Protein AF-A0A9D7UMU5-F1 (afdb_monomer_lite)

Sequence (429 aa):
MQWQGSRSDNARLTAALPGKDLALLQLEDGGGLIPASFYSGVVPDGVDVFAIGYPASVDVALEQSEADVLQPQVPVKARGSVSAGRSSKSVESILHTAPIAPGNSGGPVVDACGRVVGINSFGSVADGGGAEFYFAVSNRELSSFLANEGLDLRTVTGECRSVADLTRAEAEREAAARSKLEAEARIAAELQRSREGKVRRDAEHAVIGERENHMAFAALLLVLSAVAGGAAWQFTERGQRDRFKIAASVGAMMFIASLVIFAVRPSFDEIDERVRTAMTQNLRDEPVTPAKTMAANGKRRCVIQPERSRVTMSNTDDVLFDWSKSGCINGRTQYVESGEGWSRTFVPNNDAEVSLVSYAPASETYRIERYLLGMEAMEKAREARKRYDVTRCSNSPETIAKIDNMNKAVREILPATPNEILVFSCSGG

Foldseek 3Di:
DFDDDQDDFDWDWDDDDVLALDTDIDTPVNAQDDDFAAAPDDDDFFAKKKQKWAAVVVCVVVVHDPVRSPGDDGIDIFMWTFHDQDQDPRFRKTKILRDDHPGSAQTFIAGPLRHGQFGWHDWDDDDPDDRIITIGGGVVVVCVVQVVVVHHHRYDHADADDLVVLVV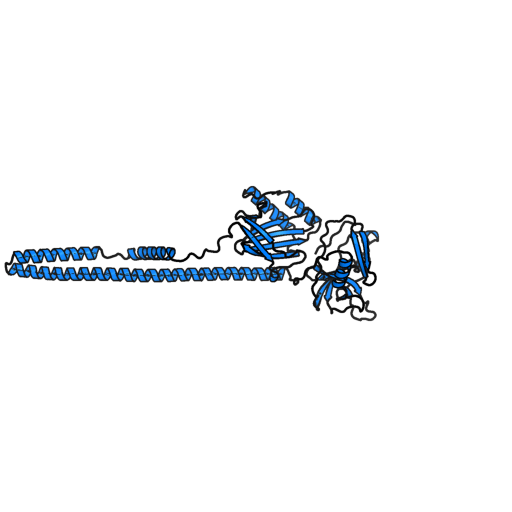VVVVVVVVVVVVVVVVVVVVVVVVVVVLVVQLVVLVVVLVVQLVVLLVLLVVLLVQLVVLVVVLVVCVVVVNVVSNVVSNVSSVVSNVVSVVSNVPRDDPVVSVVSSVVVVVVVVVVDDPPDDLPQAAWFKKWWFWDSVSWRDGGDDRDIDIWTDDPLQDINQWDRWADDPQWTWFKDQDDSHQKIWIWIAHSSQQKTKIFMARHDPVLSVQLVVLQVVLDDGGDDSDPNNNVSRVSSVVSNVVSGDPHGSIMIMIRMDHD

Structure (mmCIF, N/CA/C/O backbone):
data_AF-A0A9D7UMU5-F1
#
_entry.id   AF-A0A9D7UMU5-F1
#
loop_
_atom_site.group_PDB
_atom_site.id
_atom_site.type_symbol
_atom_site.label_atom_id
_atom_site.label_alt_id
_atom_site.label_comp_id
_atom_site.label_asym_id
_atom_site.label_entity_id
_atom_site.label_seq_id
_atom_site.pdbx_PDB_ins_code
_atom_site.Cartn_x
_atom_site.Cartn_y
_atom_site.Cartn_z
_atom_site.occupancy
_atom_site.B_iso_or_equiv
_atom_site.auth_seq_id
_atom_site.auth_comp_id
_atom_site.auth_asym_id
_atom_site.auth_atom_id
_atom_site.pdbx_PDB_model_num
ATOM 1 N N . MET A 1 1 ? -4.787 6.727 15.176 1.00 38.47 1 MET A N 1
ATOM 2 C CA . MET A 1 1 ? -6.215 6.506 15.495 1.00 38.47 1 MET A CA 1
ATOM 3 C C . MET A 1 1 ? -6.726 7.668 16.320 1.00 38.47 1 MET A C 1
ATOM 5 O O . MET A 1 1 ? -6.214 7.899 17.418 1.00 38.47 1 MET A O 1
ATOM 9 N N . GLN A 1 2 ? -7.667 8.415 15.751 1.00 36.81 2 GLN A N 1
ATOM 10 C CA . GLN A 1 2 ? -8.391 9.497 16.406 1.00 36.81 2 GLN A CA 1
ATOM 11 C C . GLN A 1 2 ? -9.771 8.939 16.765 1.00 36.81 2 GLN A C 1
ATOM 13 O O . GLN A 1 2 ? -10.479 8.475 15.879 1.00 36.81 2 GLN A O 1
ATOM 18 N N . TRP A 1 3 ? -10.093 8.891 18.054 1.00 47.69 3 TRP A N 1
ATOM 19 C CA . TRP A 1 3 ? -11.404 8.463 18.539 1.00 47.69 3 TRP A CA 1
ATOM 20 C C . TRP A 1 3 ? -12.285 9.704 18.614 1.00 47.69 3 TRP A C 1
ATOM 22 O O . TRP A 1 3 ? -11.828 10.727 19.127 1.00 47.69 3 TRP A O 1
ATOM 32 N N . GLN A 1 4 ? -13.486 9.648 18.043 1.00 54.25 4 GLN A N 1
ATOM 33 C CA . GLN A 1 4 ? -14.412 10.774 18.044 1.00 54.25 4 GLN A CA 1
ATOM 34 C C . GLN A 1 4 ? -15.833 10.312 18.328 1.00 54.25 4 GLN A C 1
ATOM 36 O O . GLN A 1 4 ? -16.384 9.489 17.605 1.00 54.25 4 GLN A O 1
ATOM 41 N N . GLY A 1 5 ? -16.424 10.946 19.328 1.00 52.72 5 GLY A N 1
ATOM 42 C CA . GLY A 1 5 ? -17.801 11.406 19.303 1.00 52.72 5 GLY A CA 1
ATOM 43 C C . GLY A 1 5 ? -17.772 12.823 19.871 1.00 52.72 5 GLY A C 1
ATOM 44 O O . GLY A 1 5 ? -16.947 13.106 20.725 1.00 52.72 5 GLY A O 1
ATOM 45 N N . SER A 1 6 ? -18.585 13.739 19.363 1.00 54.12 6 SER A N 1
ATOM 46 C CA . SER A 1 6 ? -19.109 14.892 20.125 1.00 54.12 6 SER A CA 1
ATOM 47 C C . SER A 1 6 ? -20.628 14.758 20.285 1.00 54.12 6 SER A C 1
ATOM 49 O O . SER A 1 6 ? -21.315 15.661 20.753 1.00 54.12 6 SER A O 1
ATOM 51 N N . ARG A 1 7 ? -21.145 13.598 19.867 1.00 63.66 7 ARG A N 1
ATOM 52 C CA . ARG A 1 7 ? -22.544 13.233 19.793 1.00 63.66 7 ARG A CA 1
ATOM 53 C C . ARG A 1 7 ? -22.770 12.077 20.756 1.00 63.66 7 ARG A C 1
ATOM 55 O O . ARG A 1 7 ? -21.990 11.128 20.774 1.00 63.66 7 ARG A O 1
ATOM 62 N N . SER A 1 8 ? -23.805 12.208 21.570 1.00 68.94 8 SER A N 1
ATOM 63 C CA . SER A 1 8 ? -24.345 11.114 22.366 1.00 68.94 8 SER A CA 1
ATOM 64 C C . SER A 1 8 ? -25.389 10.401 21.513 1.00 68.94 8 SER A C 1
ATOM 66 O O . SER A 1 8 ? -26.238 11.066 20.918 1.00 68.94 8 SER A O 1
ATOM 68 N N . ASP A 1 9 ? -25.298 9.077 21.432 1.00 76.31 9 ASP A N 1
ATOM 69 C CA . ASP A 1 9 ? -26.269 8.235 20.740 1.00 76.31 9 ASP A CA 1
ATOM 70 C C . ASP A 1 9 ? -26.915 7.288 21.755 1.00 76.31 9 ASP A C 1
ATOM 72 O O . ASP A 1 9 ? -26.247 6.743 22.638 1.00 76.31 9 ASP A O 1
ATOM 76 N N . ASN A 1 10 ? -28.222 7.068 21.617 1.00 83.12 10 ASN A N 1
ATOM 77 C CA . ASN A 1 10 ? -28.926 6.087 22.434 1.00 83.12 10 ASN A CA 1
ATOM 78 C C . ASN A 1 10 ? -28.582 4.670 21.968 1.00 83.12 10 ASN A C 1
ATOM 80 O O . ASN A 1 10 ? -28.502 4.390 20.767 1.00 83.12 10 ASN A O 1
ATOM 84 N N . ALA A 1 11 ? -28.424 3.763 22.930 1.00 88.12 11 ALA A N 1
ATOM 85 C CA . ALA A 1 11 ? -28.142 2.359 22.679 1.00 88.12 11 ALA A CA 1
ATOM 86 C C . ALA A 1 11 ? -29.110 1.459 23.454 1.00 88.12 11 ALA A C 1
ATOM 88 O O . ALA A 1 11 ? -29.462 1.741 24.599 1.00 88.12 11 ALA A O 1
ATOM 89 N N . ARG A 1 12 ? -29.509 0.343 22.843 1.00 92.31 12 ARG A N 1
ATOM 90 C CA . ARG A 1 12 ? -30.343 -0.695 23.460 1.00 92.31 12 ARG A CA 1
ATOM 91 C C . ARG A 1 12 ? -29.542 -1.978 23.636 1.00 92.31 12 ARG A C 1
ATOM 93 O O . ARG A 1 12 ? -28.858 -2.409 22.713 1.00 92.31 12 ARG A O 1
ATOM 100 N N . LEU A 1 13 ? -29.681 -2.617 24.795 1.00 93.94 13 LEU A N 1
ATOM 101 C CA . LEU A 1 13 ? -29.149 -3.957 25.040 1.00 93.94 13 LEU A CA 1
ATOM 102 C C . LEU A 1 13 ? -29.895 -4.992 24.196 1.00 93.94 13 LEU A C 1
ATOM 104 O O . LEU A 1 13 ? -31.116 -5.104 24.299 1.00 93.94 13 LEU A O 1
ATOM 108 N N . THR A 1 14 ? -29.159 -5.738 23.376 1.00 94.44 14 THR A N 1
ATOM 109 C CA . THR A 1 14 ? -29.709 -6.792 22.510 1.00 94.44 14 THR A CA 1
ATOM 110 C C . THR A 1 14 ? -29.349 -8.188 22.995 1.00 94.44 14 THR A C 1
ATOM 112 O O . THR A 1 14 ? -30.197 -9.073 22.940 1.00 94.44 14 THR A O 1
ATOM 115 N N . ALA A 1 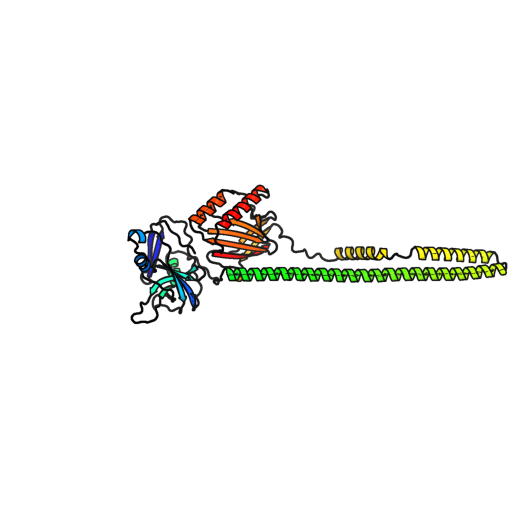15 ? -28.141 -8.378 23.531 1.00 94.75 15 ALA A N 1
ATOM 116 C CA . ALA A 1 15 ? -27.697 -9.649 24.096 1.00 94.75 15 ALA A CA 1
ATOM 117 C C . ALA A 1 15 ? -26.714 -9.433 25.254 1.00 94.75 15 ALA A C 1
ATOM 119 O O . ALA A 1 15 ? -26.015 -8.421 25.314 1.00 94.75 15 ALA A O 1
ATOM 120 N N . ALA A 1 16 ? -26.638 -10.393 26.174 1.00 95.06 16 ALA A N 1
ATOM 121 C CA . ALA A 1 16 ? -25.665 -10.387 27.260 1.00 95.06 16 ALA A CA 1
ATOM 122 C C . ALA A 1 16 ? -25.272 -11.813 27.646 1.00 95.06 16 ALA A C 1
ATOM 124 O O . ALA A 1 16 ? -26.114 -12.709 27.704 1.00 95.06 16 ALA A O 1
ATOM 125 N N . LEU A 1 17 ? -23.998 -12.000 27.975 1.00 92.25 17 LEU A N 1
ATOM 126 C CA . LEU A 1 17 ? -23.439 -13.249 28.472 1.00 92.25 17 LEU A CA 1
ATOM 127 C C . LEU A 1 17 ? -22.667 -12.980 29.776 1.00 92.25 17 LEU A C 1
ATOM 129 O O . LEU A 1 17 ? -21.437 -12.887 29.761 1.00 92.25 17 LEU A O 1
ATOM 133 N N . PRO A 1 18 ? -23.365 -12.878 30.928 1.00 90.81 18 PRO A N 1
ATOM 134 C CA . PRO A 1 18 ? -22.746 -12.501 32.202 1.00 90.81 18 PRO A CA 1
ATOM 135 C C . PRO A 1 18 ? -21.613 -13.435 32.640 1.00 90.81 18 PRO A C 1
ATOM 137 O O . PRO A 1 18 ? -20.626 -12.987 33.209 1.00 90.81 18 PRO A O 1
ATOM 140 N N . GLY A 1 19 ? -21.711 -14.733 32.326 1.00 87.69 19 GLY A N 1
ATOM 141 C CA . GLY A 1 19 ? -20.670 -15.714 32.655 1.00 87.69 19 GLY A CA 1
ATOM 142 C C . GLY A 1 19 ? -19.331 -15.487 31.940 1.00 87.69 19 GLY A C 1
ATOM 143 O O . GLY A 1 19 ? -18.330 -16.069 32.353 1.00 87.69 19 GLY A O 1
ATOM 144 N N . LYS A 1 20 ? -19.310 -14.661 30.885 1.00 87.69 20 LYS A N 1
ATOM 145 C CA . LYS A 1 20 ? -18.099 -14.271 30.146 1.00 87.69 20 LYS A CA 1
ATOM 146 C C . LYS A 1 20 ? -17.833 -12.765 30.158 1.00 87.69 20 LYS A C 1
ATOM 148 O O . LYS A 1 20 ? -16.925 -12.329 29.464 1.00 87.69 20 LYS A O 1
ATOM 153 N N . ASP A 1 21 ? -18.604 -12.007 30.940 1.00 89.69 21 ASP A N 1
ATOM 154 C CA . ASP A 1 21 ? -18.514 -10.545 31.028 1.00 89.69 21 ASP A CA 1
ATOM 155 C C . ASP A 1 21 ? -18.643 -9.843 29.659 1.00 89.69 21 ASP A C 1
ATOM 157 O O . ASP A 1 21 ? -17.851 -8.980 29.289 1.00 89.69 21 ASP A O 1
ATOM 161 N N . LEU A 1 22 ? -19.633 -10.266 28.860 1.00 92.94 22 LEU A N 1
ATOM 162 C CA . LEU A 1 22 ? -19.905 -9.704 27.533 1.00 92.94 22 LEU A CA 1
ATOM 163 C C . LEU A 1 22 ? -21.336 -9.173 27.435 1.00 92.94 22 LEU A C 1
ATOM 165 O O . LEU A 1 22 ? -22.283 -9.794 27.921 1.00 92.94 22 LEU A O 1
ATOM 169 N N . ALA A 1 23 ? -21.496 -8.048 26.744 1.00 94.81 23 ALA A N 1
ATOM 170 C CA . ALA A 1 23 ? -22.783 -7.460 26.395 1.00 94.81 23 ALA A CA 1
ATOM 171 C C . ALA A 1 23 ? -22.735 -6.895 24.971 1.00 94.81 23 ALA A C 1
ATOM 173 O O . ALA A 1 23 ? -21.696 -6.416 24.516 1.00 94.81 23 ALA A O 1
ATOM 174 N N . LEU A 1 24 ? -23.869 -6.948 24.278 1.00 94.19 24 LEU A N 1
ATOM 175 C CA . LEU A 1 24 ? -24.057 -6.396 22.945 1.00 94.19 24 LEU A CA 1
ATOM 176 C C . LEU A 1 24 ? -25.095 -5.277 23.002 1.00 94.19 24 LEU A C 1
ATOM 178 O O . LEU A 1 24 ? -26.223 -5.472 23.462 1.00 94.19 24 LEU A O 1
ATOM 182 N N . LEU A 1 25 ? -24.697 -4.105 22.518 1.00 91.75 25 LEU A N 1
ATOM 183 C CA . LEU A 1 25 ? -25.530 -2.913 22.449 1.00 91.75 25 LEU A CA 1
ATOM 184 C C . LEU A 1 25 ? -25.746 -2.532 20.982 1.00 91.75 25 LEU A C 1
ATOM 186 O O . LEU A 1 25 ? -24.806 -2.534 20.188 1.00 91.75 25 LEU A O 1
ATOM 190 N N . GLN A 1 26 ? -26.976 -2.168 20.632 1.00 88.38 26 GLN A N 1
ATOM 191 C CA . GLN A 1 26 ? -27.341 -1.643 19.321 1.00 88.38 26 GLN A CA 1
ATOM 192 C C . GLN A 1 26 ? -27.620 -0.145 19.422 1.00 88.38 26 GLN A C 1
ATOM 194 O O . GLN A 1 26 ? -28.497 0.268 20.180 1.00 88.38 26 GLN A O 1
ATOM 199 N N . LEU A 1 27 ? -26.903 0.656 18.634 1.00 86.81 27 LEU A N 1
ATOM 200 C CA . LEU A 1 27 ? -27.161 2.090 18.497 1.00 86.81 27 LEU A CA 1
ATOM 201 C C . LEU A 1 27 ? -28.465 2.318 17.722 1.00 86.81 27 LEU A C 1
ATOM 203 O O . LEU A 1 27 ? -28.668 1.705 16.673 1.00 86.81 27 LEU A O 1
ATOM 207 N N . GLU A 1 28 ? -29.336 3.199 18.215 1.00 81.69 28 GLU A N 1
ATOM 208 C CA . GLU A 1 28 ? -30.649 3.447 17.597 1.00 81.69 28 GLU A CA 1
ATOM 209 C C . GLU A 1 28 ? -30.556 4.262 16.298 1.00 81.69 28 GLU A C 1
ATOM 211 O O . GLU A 1 28 ? -31.278 3.982 15.343 1.00 81.69 28 GLU A O 1
ATOM 216 N N . ASP A 1 29 ? -29.614 5.204 16.229 1.00 72.38 29 ASP A N 1
ATOM 217 C CA . ASP A 1 29 ? -29.459 6.128 15.097 1.00 72.38 29 ASP A CA 1
ATOM 218 C C . ASP A 1 29 ? -28.565 5.577 13.967 1.00 72.38 29 ASP A C 1
ATOM 220 O O . ASP A 1 29 ? -28.357 6.252 12.956 1.00 72.38 29 ASP A O 1
ATOM 224 N N . GLY A 1 30 ? -28.020 4.360 14.120 1.00 59.81 30 GLY A N 1
ATOM 225 C CA . GLY A 1 30 ? -27.235 3.670 13.084 1.00 59.81 30 GLY A CA 1
ATOM 226 C C . GLY A 1 30 ? -26.049 4.475 12.533 1.00 59.81 30 GLY A C 1
ATOM 227 O O . GLY A 1 30 ? -25.718 4.329 11.357 1.00 59.81 30 GLY A O 1
ATOM 228 N N . GLY A 1 31 ? -25.464 5.362 13.351 1.00 57.50 31 GLY A N 1
ATOM 229 C CA . GLY A 1 31 ? -24.505 6.388 12.934 1.00 57.50 31 GLY A CA 1
ATOM 230 C C . GLY A 1 31 ? -23.349 5.877 12.063 1.00 57.50 31 GLY A C 1
ATOM 231 O O . GLY A 1 31 ? -22.961 4.713 12.134 1.00 57.50 31 GLY A O 1
ATOM 232 N N . GLY A 1 32 ? -22.780 6.774 11.245 1.00 64.12 32 GLY A N 1
ATOM 233 C CA . GLY A 1 32 ? -21.667 6.518 10.314 1.00 64.12 32 GLY A CA 1
ATOM 234 C C . GLY A 1 32 ? -20.324 6.250 11.004 1.00 64.12 32 GLY A C 1
ATOM 235 O O . GLY A 1 32 ? -19.345 6.960 10.775 1.00 64.12 32 GLY A O 1
ATOM 236 N N . LEU A 1 33 ? -20.294 5.253 11.885 1.00 73.44 33 LEU A N 1
ATOM 237 C CA . LEU A 1 33 ? -19.112 4.784 12.589 1.00 73.44 33 LEU A CA 1
ATOM 238 C C . LEU A 1 33 ? -18.368 3.766 11.732 1.00 73.44 33 LEU A C 1
ATOM 240 O O . LEU A 1 33 ? -18.966 2.977 11.003 1.00 73.44 33 LEU A O 1
ATOM 244 N N . ILE A 1 34 ? -17.045 3.758 11.860 1.00 77.31 34 ILE A N 1
ATOM 245 C CA . ILE A 1 34 ? -16.202 2.736 11.246 1.00 77.31 34 ILE A CA 1
ATOM 246 C C . ILE A 1 34 ? -15.999 1.627 12.279 1.00 77.31 34 ILE A C 1
ATOM 248 O O . ILE A 1 34 ? -15.371 1.886 13.310 1.00 77.31 34 ILE A O 1
ATOM 252 N N . PRO A 1 35 ? -16.498 0.401 12.031 1.00 83.75 35 PRO A N 1
ATOM 253 C CA . PRO A 1 35 ? -16.279 -0.712 12.940 1.00 83.75 35 PRO A CA 1
ATOM 254 C C . PRO A 1 35 ? -14.786 -1.002 13.089 1.00 83.75 35 PRO A C 1
ATOM 256 O O . PRO A 1 35 ? -14.046 -1.054 12.099 1.00 83.75 35 PRO A O 1
ATOM 259 N N . ALA A 1 36 ? -14.349 -1.232 14.326 1.00 87.75 36 ALA A N 1
ATOM 260 C CA . ALA A 1 36 ? -13.003 -1.717 14.582 1.00 87.75 36 ALA A CA 1
ATOM 261 C C . ALA A 1 36 ? -12.822 -3.110 13.964 1.00 87.75 36 ALA A C 1
ATOM 263 O O . ALA A 1 36 ? -13.757 -3.908 13.888 1.00 87.75 36 ALA A O 1
ATOM 264 N N . SER A 1 37 ? -11.605 -3.399 13.516 1.00 90.00 37 SER A N 1
ATOM 265 C CA . SER A 1 37 ? -11.261 -4.724 13.002 1.00 90.00 37 SER A CA 1
ATOM 266 C C . SER A 1 37 ? -10.587 -5.546 14.085 1.00 90.00 37 SER A C 1
ATOM 268 O O . SER A 1 37 ? -9.780 -5.028 14.858 1.00 90.00 37 SER A O 1
ATOM 270 N N . PHE A 1 38 ? -10.905 -6.832 14.123 1.00 92.25 38 PHE A N 1
ATOM 271 C CA . PHE A 1 38 ? -10.440 -7.754 15.147 1.00 92.25 38 PHE A CA 1
ATOM 272 C C . PHE A 1 38 ? -9.319 -8.624 14.593 1.00 92.25 38 PHE A C 1
ATOM 274 O O . PHE A 1 38 ? -9.396 -9.134 13.479 1.00 92.25 38 PHE A O 1
ATOM 281 N N . TYR A 1 39 ? -8.250 -8.808 15.354 1.00 92.00 39 TYR A N 1
ATOM 282 C CA . TYR A 1 39 ? -7.209 -9.752 14.981 1.00 92.00 39 TYR A CA 1
ATOM 283 C C . TYR A 1 39 ? -7.664 -11.174 15.328 1.00 92.00 39 TYR A C 1
ATOM 285 O O . TYR A 1 39 ? -7.966 -11.464 16.485 1.00 92.00 39 TYR A O 1
ATOM 293 N N . SER A 1 40 ? -7.752 -12.053 14.328 1.00 88.88 40 SER A N 1
ATOM 294 C CA . SER A 1 40 ? -8.189 -13.450 14.507 1.00 88.88 40 SER A CA 1
ATOM 295 C C . SER A 1 40 ? -7.036 -14.448 14.640 1.00 88.88 40 SER A C 1
ATOM 297 O O . SER A 1 40 ? -7.273 -15.632 14.875 1.00 88.88 40 SER A O 1
ATOM 299 N N . GLY A 1 41 ? -5.790 -13.987 14.500 1.00 85.88 41 GLY A N 1
ATOM 300 C CA . GLY A 1 41 ? -4.606 -14.809 14.731 1.00 85.88 41 GLY A CA 1
ATOM 301 C C . GLY A 1 41 ? -4.255 -14.948 16.215 1.00 85.88 41 GLY A C 1
ATOM 302 O O . GLY A 1 41 ? -4.883 -14.363 17.096 1.00 85.88 41 GLY A O 1
ATOM 303 N N . VAL A 1 42 ? -3.202 -15.716 16.494 1.00 85.81 42 VAL A N 1
ATOM 304 C CA . VAL A 1 42 ? -2.631 -15.812 17.844 1.00 85.81 42 VAL A CA 1
ATOM 305 C C . VAL A 1 42 ? -1.810 -14.558 18.121 1.00 85.81 42 VAL A C 1
ATOM 307 O O . VAL A 1 42 ? -0.978 -14.170 17.297 1.00 85.81 42 VAL A O 1
ATOM 310 N N . VAL A 1 43 ? -2.060 -13.912 19.259 1.00 87.75 43 VAL A N 1
ATOM 311 C CA . VAL A 1 43 ? -1.295 -12.746 19.712 1.00 87.75 43 VAL A CA 1
ATOM 312 C C . VAL A 1 43 ? -0.004 -13.252 20.364 1.00 87.75 43 VAL A C 1
ATOM 314 O O . VAL A 1 43 ? -0.102 -13.976 21.354 1.00 87.75 43 VAL A O 1
ATOM 317 N N . PRO A 1 44 ? 1.187 -12.938 19.824 1.00 88.12 44 PRO A N 1
ATOM 318 C CA . PRO A 1 44 ? 2.436 -13.433 20.391 1.00 88.12 44 PRO A CA 1
ATOM 319 C C . PRO A 1 44 ? 2.756 -12.776 21.737 1.00 88.12 44 PRO A C 1
ATOM 321 O O . PRO A 1 44 ? 2.405 -11.621 21.975 1.00 88.12 44 PRO A O 1
ATOM 324 N N . ASP A 1 45 ? 3.483 -13.487 22.593 1.00 90.88 45 ASP A N 1
ATOM 325 C CA . ASP A 1 45 ? 3.981 -12.927 23.847 1.00 90.88 45 ASP A CA 1
ATOM 326 C C . ASP A 1 45 ? 5.009 -11.813 23.579 1.00 90.88 45 ASP A C 1
ATOM 328 O O . ASP A 1 45 ? 5.768 -11.848 22.608 1.00 90.88 45 ASP A O 1
ATOM 332 N N . GLY A 1 46 ? 5.035 -10.804 24.449 1.00 90.69 46 GLY A N 1
ATOM 333 C CA . GLY A 1 46 ? 5.964 -9.677 24.378 1.00 90.69 46 GLY A CA 1
ATOM 334 C C . GLY A 1 46 ? 5.598 -8.585 23.371 1.00 90.69 46 GLY A C 1
ATOM 335 O O . GLY A 1 46 ? 6.249 -7.540 23.376 1.00 90.69 46 GLY A O 1
ATOM 336 N N . VAL A 1 47 ? 4.564 -8.767 22.541 1.00 91.25 47 VAL A N 1
ATOM 337 C CA . VAL A 1 47 ? 4.130 -7.716 21.606 1.00 91.25 47 VAL A CA 1
ATOM 338 C C . VAL A 1 47 ? 3.491 -6.547 22.343 1.00 91.25 47 VAL A C 1
ATOM 340 O O . VAL A 1 47 ? 2.790 -6.733 23.341 1.00 91.25 47 VAL A O 1
ATOM 343 N N . ASP A 1 48 ? 3.717 -5.342 21.822 1.00 93.69 48 ASP A N 1
ATOM 344 C CA . ASP A 1 48 ? 3.083 -4.130 22.325 1.00 93.69 48 ASP A CA 1
ATOM 345 C C . ASP A 1 48 ? 1.568 -4.166 22.111 1.00 93.69 48 ASP A C 1
ATOM 347 O O . ASP A 1 48 ? 1.074 -4.420 21.007 1.00 93.69 48 ASP A O 1
ATOM 351 N N . VAL A 1 49 ? 0.845 -3.817 23.169 1.00 94.69 49 VAL A N 1
ATOM 352 C CA . VAL A 1 49 ? -0.602 -3.625 23.165 1.00 94.69 49 VAL A CA 1
ATOM 353 C C . VAL A 1 49 ? -0.969 -2.320 23.854 1.00 94.69 49 VAL A C 1
ATOM 355 O O . VAL A 1 49 ? -0.226 -1.783 24.679 1.00 94.69 49 VAL A O 1
ATOM 358 N N . PHE A 1 50 ? -2.139 -1.804 23.506 1.00 95.56 50 PHE A N 1
ATOM 359 C CA . PHE A 1 50 ? -2.659 -0.550 24.018 1.00 95.56 50 PHE A CA 1
ATOM 360 C C . PHE A 1 50 ? -4.068 -0.771 24.547 1.00 95.56 50 PHE A C 1
ATOM 362 O O . PHE A 1 50 ? -4.962 -1.126 23.781 1.00 95.56 50 PHE A O 1
ATOM 369 N N . ALA A 1 51 ? -4.264 -0.545 25.842 1.00 95.00 51 ALA A N 1
ATOM 370 C CA . ALA A 1 51 ? -5.589 -0.500 26.437 1.00 95.00 51 ALA A CA 1
ATOM 371 C C . ALA A 1 51 ? -6.184 0.892 26.211 1.00 95.00 51 ALA A C 1
ATOM 373 O O . ALA A 1 51 ? -5.535 1.906 26.489 1.00 95.00 51 ALA A O 1
ATOM 374 N N . ILE A 1 52 ? -7.399 0.935 25.668 1.00 93.50 52 ILE A N 1
ATOM 375 C CA . ILE A 1 52 ? -8.106 2.175 25.351 1.00 93.50 52 ILE A CA 1
ATOM 376 C C . ILE A 1 52 ? -9.403 2.223 26.150 1.00 93.50 52 ILE A C 1
ATOM 378 O O . ILE A 1 52 ? -10.172 1.263 26.130 1.00 93.50 52 ILE A O 1
ATOM 382 N N . GLY A 1 53 ? -9.652 3.339 26.830 1.00 89.94 53 GLY A N 1
ATOM 383 C CA . GLY A 1 53 ? -10.867 3.527 27.617 1.00 89.94 53 GLY A CA 1
ATOM 384 C C . GLY A 1 53 ? -10.965 4.903 28.269 1.00 89.94 53 GLY A C 1
ATOM 385 O O . GLY A 1 53 ? -10.215 5.820 27.921 1.00 89.94 53 GLY A O 1
ATOM 386 N N . TYR A 1 54 ? -11.907 5.030 29.201 1.00 87.88 54 TYR A N 1
ATOM 387 C CA . TYR A 1 54 ? -12.251 6.268 29.900 1.00 87.88 54 TYR A CA 1
ATOM 388 C C . TYR A 1 54 ? -12.107 6.055 31.412 1.00 87.88 54 TYR A C 1
ATOM 390 O O . TYR A 1 54 ? -13.092 5.783 32.095 1.00 87.88 54 TYR A O 1
ATOM 398 N N . PRO A 1 55 ? -10.874 6.068 31.946 1.00 84.31 55 PRO A N 1
ATOM 399 C CA . PRO A 1 55 ? -10.641 5.762 33.348 1.00 84.31 55 PRO A CA 1
ATOM 400 C C . PRO A 1 55 ? -11.141 6.900 34.245 1.00 84.31 55 PRO A C 1
ATOM 402 O O . PRO A 1 55 ? -10.660 8.027 34.143 1.00 84.31 55 PRO A O 1
ATOM 405 N N . ALA A 1 56 ? -12.007 6.579 35.207 1.00 78.31 56 ALA A N 1
ATOM 406 C CA . ALA A 1 56 ? -12.609 7.556 36.121 1.00 78.31 56 ALA A CA 1
ATOM 407 C C . ALA A 1 56 ? -11.570 8.325 36.961 1.00 78.31 56 ALA A C 1
ATOM 409 O O . ALA A 1 56 ? -11.805 9.446 37.406 1.00 78.31 56 ALA A O 1
AT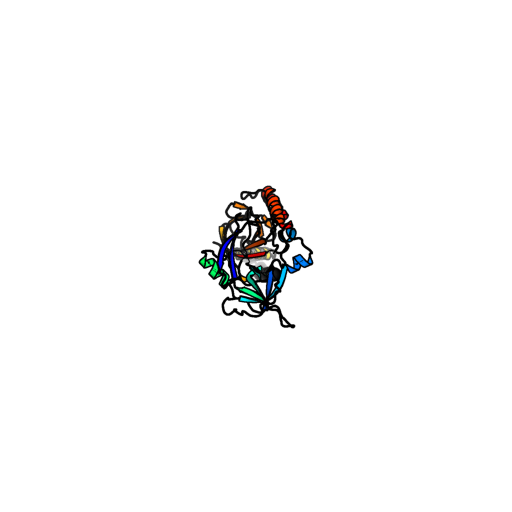OM 410 N N . SER A 1 57 ? -10.380 7.748 37.167 1.00 75.69 57 SER A N 1
ATOM 411 C CA . SER A 1 57 ? -9.268 8.417 37.851 1.00 75.69 57 SER A CA 1
ATOM 412 C C . SER A 1 57 ? -8.775 9.668 37.118 1.00 75.69 57 SER A C 1
ATOM 414 O O . SER A 1 57 ? -8.224 10.561 37.755 1.00 75.69 57 SER A O 1
ATOM 416 N N . VAL A 1 58 ? -8.937 9.729 35.792 1.00 74.12 58 VAL A N 1
ATOM 417 C CA . VAL A 1 58 ? -8.572 10.909 34.999 1.00 74.12 58 VAL A CA 1
ATOM 418 C C . VAL A 1 58 ? -9.623 11.999 35.148 1.00 74.12 58 VAL A C 1
ATOM 420 O O . VAL A 1 58 ? -9.244 13.151 35.326 1.00 74.12 58 VAL A O 1
ATOM 423 N N . ASP A 1 59 ? -10.905 11.644 35.197 1.00 73.75 59 ASP A N 1
ATOM 424 C CA . ASP A 1 59 ? -11.992 12.602 35.433 1.00 73.75 59 ASP A CA 1
ATOM 425 C C . ASP A 1 59 ? -11.837 13.277 36.805 1.00 73.75 59 ASP A C 1
ATOM 427 O O . ASP A 1 59 ? -11.937 14.498 36.920 1.00 73.75 59 ASP A O 1
ATOM 431 N N . VAL A 1 60 ? -11.476 12.496 37.834 1.00 68.75 60 VAL A N 1
ATOM 432 C CA . VAL A 1 60 ? -11.149 13.011 39.176 1.00 68.75 60 VAL A CA 1
ATOM 433 C C . VAL A 1 60 ? -9.909 13.907 39.150 1.00 68.75 60 VAL A C 1
ATOM 435 O O . VAL A 1 60 ? -9.921 14.982 39.743 1.00 68.75 60 VAL A O 1
ATOM 438 N N . ALA A 1 61 ? -8.838 13.493 38.466 1.00 69.44 61 ALA A N 1
ATOM 439 C CA . ALA A 1 61 ? -7.605 14.279 38.378 1.00 69.44 61 ALA A CA 1
ATOM 440 C C . ALA A 1 61 ? -7.777 15.593 37.594 1.00 69.44 61 ALA A C 1
ATOM 442 O O . ALA A 1 61 ? -7.018 16.535 37.809 1.00 69.44 61 ALA A O 1
ATOM 443 N N . LEU A 1 62 ? -8.753 15.646 36.686 1.00 77.69 62 LEU A N 1
ATOM 444 C CA . LEU A 1 62 ? -9.127 16.832 35.917 1.00 77.69 62 LEU A CA 1
ATOM 445 C C . LEU A 1 62 ? -10.232 17.663 36.592 1.00 77.69 62 LEU A C 1
ATOM 447 O O . LEU A 1 62 ? -10.670 18.646 36.001 1.00 77.69 62 LEU A O 1
ATOM 451 N N . GLU A 1 63 ? -10.669 17.282 37.800 1.00 73.38 63 GLU A N 1
ATOM 452 C CA . GLU A 1 63 ? -11.733 17.949 38.567 1.00 73.38 63 GLU A CA 1
ATOM 453 C C . GLU A 1 63 ? -13.038 18.132 37.764 1.00 73.38 63 GLU A C 1
ATOM 455 O O . GLU A 1 63 ? -13.715 19.156 37.863 1.00 73.38 63 GLU A O 1
ATOM 460 N N . GLN A 1 64 ? -13.395 17.140 36.941 1.00 71.31 64 GLN A N 1
ATOM 461 C CA . GLN A 1 64 ? -14.573 17.215 36.077 1.00 71.31 64 GLN A CA 1
ATOM 462 C C . GLN A 1 64 ? -15.885 17.165 36.868 1.00 71.31 64 GLN A C 1
ATOM 464 O O . GLN A 1 64 ? -16.025 16.412 37.835 1.00 71.31 64 GLN A O 1
ATOM 469 N N . SER A 1 65 ? -16.878 17.950 36.435 1.00 69.44 65 SER A N 1
ATOM 470 C CA . SER A 1 65 ? -18.234 17.859 36.981 1.00 69.44 65 SER A CA 1
ATOM 471 C C . SER A 1 65 ? -18.968 16.622 36.445 1.00 69.44 65 SER A C 1
ATOM 473 O O . SER A 1 65 ? -18.622 16.093 35.390 1.00 69.44 65 SER A O 1
ATOM 475 N N . GLU A 1 66 ? -20.040 16.181 37.115 1.00 66.88 66 GLU A N 1
ATOM 476 C CA . GLU A 1 66 ? -20.874 15.058 36.635 1.00 66.88 66 GLU A CA 1
ATOM 477 C C . GLU A 1 66 ? -21.407 15.281 35.207 1.00 66.88 66 GLU A C 1
ATOM 479 O O . GLU A 1 66 ? -21.569 14.330 34.443 1.00 66.88 66 GLU A O 1
ATOM 484 N N . ALA A 1 67 ? -21.645 16.539 34.822 1.00 68.56 67 ALA A N 1
ATOM 485 C CA . ALA A 1 67 ? -22.081 16.893 33.475 1.00 68.56 67 ALA A CA 1
ATOM 486 C C . ALA A 1 67 ? -20.952 16.791 32.433 1.00 68.56 67 ALA A C 1
ATOM 488 O O . ALA A 1 67 ? -21.238 16.555 31.260 1.00 68.56 67 ALA A O 1
ATOM 489 N N . ASP A 1 68 ? -19.690 16.951 32.836 1.00 66.62 68 ASP A N 1
ATOM 490 C CA . ASP A 1 68 ? -18.526 16.876 31.943 1.00 66.62 68 ASP A CA 1
ATOM 491 C C . ASP A 1 68 ? -18.134 15.425 31.634 1.00 66.62 68 ASP A C 1
ATOM 493 O O . ASP A 1 68 ? -17.714 15.133 30.514 1.00 66.62 68 ASP A O 1
ATOM 497 N N . VAL A 1 69 ? -18.370 14.506 32.578 1.00 64.50 69 VAL A N 1
ATOM 498 C CA . VAL A 1 69 ? -18.175 13.053 32.393 1.00 64.50 69 VAL A CA 1
ATOM 499 C C . VAL A 1 69 ? -19.110 12.490 31.315 1.00 64.50 69 VAL A C 1
ATOM 501 O O . VAL A 1 69 ? -18.764 11.556 30.595 1.00 64.50 69 VAL A O 1
ATOM 504 N N . LEU A 1 70 ? -20.305 13.072 31.172 1.00 67.25 70 LEU A N 1
ATOM 505 C CA . LEU A 1 70 ? -21.272 12.692 30.137 1.00 67.25 70 LEU A CA 1
ATOM 506 C C . LEU A 1 70 ? -20.966 13.320 28.772 1.00 67.25 70 LEU A C 1
ATOM 508 O O . LEU A 1 70 ? -21.589 12.953 27.771 1.00 67.25 70 LEU A O 1
ATOM 512 N N . GLN A 1 71 ? -20.024 14.266 28.709 1.00 69.19 71 GLN A N 1
ATOM 513 C CA . GLN A 1 71 ? -19.588 14.832 27.443 1.00 69.19 71 GLN A CA 1
ATOM 514 C C . GLN A 1 71 ? -18.564 13.914 26.779 1.00 69.19 71 GLN A C 1
ATOM 516 O O . GLN A 1 71 ? -17.698 13.353 27.446 1.00 69.19 71 GLN A O 1
ATOM 521 N N . PRO A 1 72 ? -18.603 13.776 25.449 1.00 66.00 72 PRO A N 1
ATOM 522 C CA . PRO A 1 72 ? -17.628 12.956 24.753 1.00 66.00 72 PRO A CA 1
ATOM 523 C C . PRO A 1 72 ? -16.187 13.465 24.922 1.00 66.00 72 PRO A C 1
ATOM 525 O O . PRO A 1 72 ? -15.852 14.575 24.507 1.00 66.00 72 PRO A O 1
ATOM 528 N N . GLN A 1 73 ? -15.325 12.625 25.498 1.00 71.94 73 GLN A N 1
ATOM 529 C CA . GLN A 1 73 ? -13.911 12.924 25.735 1.00 71.94 73 GLN A CA 1
ATOM 530 C C . GLN A 1 73 ? -12.985 12.133 24.799 1.00 71.94 73 GLN A C 1
ATOM 532 O O . GLN A 1 73 ? -13.373 11.152 24.149 1.00 71.94 73 GLN A O 1
ATOM 537 N N . VAL A 1 74 ? -11.712 12.532 24.760 1.00 77.00 74 VAL A N 1
ATOM 538 C CA . VAL A 1 74 ? -10.655 11.725 24.137 1.00 77.00 74 VAL A CA 1
ATOM 539 C C . VAL A 1 74 ? -10.297 10.572 25.084 1.00 77.00 74 VAL A C 1
ATOM 541 O O . VAL A 1 74 ? -9.973 10.834 26.240 1.00 77.00 74 VAL A O 1
ATOM 544 N N . PRO A 1 75 ? -10.303 9.306 24.625 1.00 84.25 75 PRO A N 1
ATOM 545 C CA . PRO A 1 75 ? -9.981 8.180 25.487 1.00 84.25 75 PRO A CA 1
ATOM 546 C C . PRO A 1 75 ? -8.494 8.151 25.836 1.00 84.25 75 PRO A C 1
ATOM 548 O O . PRO A 1 75 ? -7.624 8.513 25.029 1.00 84.25 75 PRO A O 1
ATOM 551 N N . VAL A 1 76 ? -8.204 7.624 27.019 1.00 87.69 76 VAL A N 1
ATOM 552 C CA . VAL A 1 76 ? -6.845 7.362 27.481 1.00 87.69 76 VAL A CA 1
ATOM 553 C C . VAL A 1 76 ? -6.312 6.120 26.781 1.00 87.69 76 VAL A C 1
ATOM 555 O O . VAL A 1 76 ? -7.030 5.145 26.563 1.00 87.69 76 VAL A O 1
ATOM 558 N N . LYS A 1 77 ? -5.033 6.169 26.406 1.00 91.75 77 LYS A N 1
ATOM 559 C CA . LYS A 1 77 ? -4.320 5.067 25.757 1.00 91.75 77 LYS A CA 1
ATOM 560 C C . LYS A 1 77 ? -3.144 4.680 26.636 1.00 91.75 77 LYS A C 1
ATOM 562 O O . LYS A 1 77 ? -2.171 5.428 26.721 1.00 91.75 77 LYS A O 1
ATOM 567 N N . ALA A 1 78 ? -3.230 3.521 27.268 1.00 92.62 78 ALA A N 1
ATOM 568 C CA . ALA A 1 78 ? -2.173 2.993 28.114 1.00 92.62 78 ALA A CA 1
ATOM 569 C C . ALA A 1 78 ? -1.410 1.906 27.351 1.00 92.62 78 ALA A C 1
ATOM 571 O O . ALA A 1 78 ? -2.017 0.968 26.838 1.00 92.62 78 ALA A O 1
ATOM 572 N N . ARG A 1 79 ? -0.084 2.040 27.236 1.00 95.31 79 ARG A N 1
ATOM 573 C CA . ARG A 1 79 ? 0.772 1.047 26.570 1.00 95.31 79 ARG A CA 1
ATOM 574 C C . ARG A 1 79 ? 1.214 -0.020 27.565 1.00 95.31 79 ARG A C 1
ATOM 576 O O . ARG A 1 79 ? 1.571 0.299 28.694 1.00 95.31 79 ARG A O 1
ATOM 583 N N . GLY A 1 80 ? 1.276 -1.258 27.100 1.00 93.94 80 GLY A N 1
ATOM 584 C CA . GLY A 1 80 ? 1.980 -2.349 27.755 1.00 93.94 80 GLY A CA 1
ATOM 585 C C . GLY A 1 80 ? 2.316 -3.438 26.750 1.00 93.94 80 GLY A C 1
ATOM 586 O O . GLY A 1 80 ? 2.344 -3.196 25.545 1.00 93.94 80 GLY A O 1
ATOM 587 N N . SER A 1 81 ? 2.552 -4.641 27.245 1.00 93.81 81 SER A N 1
ATOM 588 C CA . SER A 1 81 ? 2.874 -5.814 26.441 1.00 93.81 81 SER A CA 1
ATOM 589 C C . SER A 1 81 ? 2.067 -7.025 26.887 1.00 93.81 81 SER A C 1
ATOM 591 O O . SER A 1 81 ? 1.574 -7.080 28.016 1.00 93.81 81 SER A O 1
ATOM 593 N N . VAL A 1 82 ? 1.921 -7.998 25.991 1.00 92.19 82 VAL A N 1
ATOM 594 C CA . VAL A 1 82 ? 1.335 -9.304 26.322 1.00 92.19 82 VAL A CA 1
ATOM 595 C C . VAL A 1 82 ? 2.332 -10.103 27.158 1.00 92.19 82 VAL A C 1
ATOM 597 O O . VAL A 1 82 ? 3.466 -10.310 26.729 1.00 92.19 82 VAL A O 1
ATOM 600 N N . SER A 1 83 ? 1.932 -10.550 28.350 1.00 85.62 83 SER A N 1
ATOM 601 C CA . SER A 1 83 ? 2.851 -11.215 29.291 1.00 85.62 83 SER A CA 1
ATOM 602 C C . SER A 1 83 ? 2.903 -12.734 29.122 1.00 85.62 83 SER A C 1
ATOM 604 O O . SER A 1 83 ? 3.936 -13.333 29.403 1.00 85.62 83 SER A O 1
ATOM 606 N N . ALA A 1 84 ? 1.779 -13.349 28.743 1.00 71.75 84 ALA A N 1
ATOM 607 C CA . ALA A 1 84 ? 1.612 -14.755 28.357 1.00 71.75 84 ALA A CA 1
ATOM 608 C C . ALA A 1 84 ? 0.120 -15.006 28.089 1.00 71.75 84 ALA A C 1
ATOM 610 O O . ALA A 1 84 ? -0.711 -14.560 28.880 1.00 71.75 84 ALA A O 1
ATOM 611 N N . GLY A 1 85 ? -0.253 -15.778 27.068 1.00 61.50 85 GLY A N 1
ATOM 612 C CA . GLY A 1 85 ? -1.631 -16.274 26.928 1.00 61.50 85 GLY A CA 1
ATOM 613 C C . GLY A 1 85 ? -2.036 -17.162 28.116 1.00 61.50 85 GLY A C 1
ATOM 614 O O . GLY A 1 85 ? -1.767 -18.361 28.122 1.00 61.50 85 GLY A O 1
ATOM 615 N N . ARG A 1 86 ? -2.657 -16.593 29.156 1.00 58.22 86 ARG A N 1
ATOM 616 C CA . ARG A 1 86 ? -3.173 -17.336 30.316 1.00 58.22 86 ARG A CA 1
ATOM 617 C C . ARG A 1 86 ? -4.683 -17.179 30.398 1.00 58.22 86 ARG A C 1
ATOM 619 O O . ARG A 1 86 ? -5.173 -16.119 30.766 1.00 58.22 86 ARG A O 1
ATOM 626 N N . SER A 1 87 ? -5.399 -18.269 30.131 1.00 58.50 87 SER A N 1
ATOM 627 C CA . SER A 1 87 ? -6.841 -18.360 30.363 1.00 58.50 87 SER A CA 1
ATOM 628 C C . SER A 1 87 ? -7.135 -18.338 31.864 1.00 58.50 87 SER A C 1
ATOM 630 O O . SER A 1 87 ? -6.581 -19.141 32.623 1.00 58.50 87 SER A O 1
ATOM 632 N N . SER A 1 88 ? -8.067 -17.488 32.300 1.00 59.19 88 SER A N 1
ATOM 633 C CA . SER A 1 88 ? -8.827 -17.803 33.514 1.00 59.19 88 SER A CA 1
ATOM 634 C C . SER A 1 88 ? -9.557 -19.139 33.284 1.00 59.19 88 SER A C 1
ATOM 636 O O . SER A 1 88 ? -9.900 -19.465 32.147 1.00 59.19 88 SER A O 1
ATOM 638 N N . LYS A 1 89 ? -9.774 -19.964 34.315 1.00 62.06 89 LYS A N 1
ATOM 639 C CA . LYS A 1 89 ? -10.300 -21.337 34.136 1.00 62.06 89 LYS A CA 1
ATOM 640 C C . LYS A 1 89 ? -11.684 -21.415 33.453 1.00 62.06 89 LYS A C 1
ATOM 642 O O . LYS A 1 89 ? -12.074 -22.508 33.058 1.00 62.06 89 LYS A O 1
ATOM 647 N N . SER A 1 90 ? -12.412 -20.302 33.324 1.00 74.44 90 SER A N 1
ATOM 648 C CA . SER A 1 90 ? -13.764 -20.231 32.746 1.00 74.44 90 SER A CA 1
ATOM 649 C C . SER A 1 90 ? -13.905 -19.324 31.515 1.00 74.44 90 SER A C 1
ATOM 651 O O . SER A 1 90 ? -14.860 -19.500 30.760 1.00 74.44 90 SER A O 1
ATOM 653 N N . VAL A 1 91 ? -12.988 -18.373 31.303 1.00 82.06 91 VAL A N 1
ATOM 654 C CA . VAL A 1 91 ? -13.023 -17.413 30.185 1.00 82.06 91 VAL A CA 1
ATOM 655 C C . VAL A 1 91 ? -11.630 -17.287 29.593 1.00 82.06 91 VAL A C 1
ATOM 657 O O . VAL A 1 91 ? -10.669 -17.007 30.323 1.00 82.06 91 VAL A O 1
ATOM 660 N N . GLU A 1 92 ? -11.525 -17.465 28.278 1.00 87.88 92 GLU A N 1
ATOM 661 C CA . GLU A 1 92 ? -10.263 -17.249 27.586 1.00 87.88 92 GLU A CA 1
ATOM 662 C C . GLU A 1 92 ? -9.911 -15.759 27.576 1.00 87.88 92 GLU A C 1
ATOM 664 O O . GLU A 1 92 ? -10.592 -14.936 26.954 1.00 87.88 92 GLU A O 1
ATOM 669 N N . SER A 1 93 ? -8.817 -15.428 28.258 1.00 89.00 93 SER A N 1
ATOM 670 C CA . SER A 1 93 ? -8.339 -14.066 28.449 1.00 89.00 93 SER A CA 1
ATOM 671 C C . SER A 1 93 ? -6.897 -13.882 27.980 1.00 89.00 93 SER A C 1
ATOM 673 O O . SER A 1 93 ? -6.081 -14.805 27.969 1.00 89.00 93 SER A O 1
ATOM 675 N N . ILE A 1 94 ? -6.590 -12.648 27.596 1.00 90.06 94 ILE A N 1
ATOM 676 C CA . ILE A 1 94 ? -5.250 -12.165 27.287 1.00 90.06 94 ILE A CA 1
ATOM 677 C C . ILE A 1 94 ? -4.731 -11.441 28.520 1.00 90.06 94 ILE A C 1
ATOM 679 O O . ILE A 1 94 ? -5.352 -10.486 28.984 1.00 90.06 94 ILE A O 1
ATOM 683 N N . LEU A 1 95 ? -3.587 -11.889 29.030 1.00 91.44 95 LEU A N 1
ATOM 684 C CA . LEU A 1 95 ? -2.871 -11.222 30.107 1.00 91.44 95 LEU A CA 1
ATOM 685 C C . LEU A 1 95 ? -1.895 -10.196 29.518 1.00 91.44 95 LEU A C 1
ATOM 687 O O . LEU A 1 95 ? -1.028 -10.546 28.711 1.00 91.44 95 LEU A O 1
ATOM 691 N N . HIS A 1 96 ? -2.002 -8.948 29.961 1.00 92.44 96 HIS A N 1
ATOM 692 C CA . HIS A 1 96 ? -1.132 -7.855 29.542 1.00 92.44 96 HIS A CA 1
ATOM 693 C C . HIS A 1 96 ? -0.705 -6.961 30.710 1.00 92.44 96 HIS A C 1
ATOM 695 O O . HIS A 1 96 ? -1.278 -6.996 31.800 1.00 92.44 96 HIS A O 1
ATOM 701 N N . THR A 1 97 ? 0.306 -6.132 30.461 1.00 92.88 97 THR A N 1
ATOM 702 C CA . THR A 1 97 ? 0.816 -5.123 31.405 1.00 92.88 97 THR A CA 1
ATOM 703 C C . THR A 1 97 ? 0.278 -3.719 31.149 1.00 92.88 97 THR A C 1
ATOM 705 O O . THR A 1 97 ? 0.587 -2.818 31.919 1.00 92.88 97 THR A O 1
ATOM 708 N N . ALA A 1 98 ? -0.509 -3.506 30.083 1.00 93.44 98 ALA A N 1
ATOM 709 C CA . ALA A 1 98 ? -1.085 -2.190 29.790 1.00 93.44 98 ALA A CA 1
ATOM 710 C C . ALA A 1 98 ? -2.023 -1.761 30.936 1.00 93.44 98 ALA A C 1
ATOM 712 O O . ALA A 1 98 ? -3.018 -2.459 31.150 1.00 93.44 98 ALA A O 1
ATOM 713 N N . PRO A 1 99 ? -1.726 -0.661 31.658 1.00 91.19 99 PRO A N 1
ATOM 714 C CA . PRO A 1 99 ? -2.499 -0.273 32.833 1.00 91.19 99 PRO A CA 1
ATOM 715 C C . PRO A 1 99 ? -3.977 -0.049 32.521 1.00 91.19 99 PRO A C 1
ATOM 717 O O . PRO A 1 99 ? -4.310 0.708 31.605 1.00 91.19 99 PRO A O 1
ATOM 720 N N . ILE A 1 100 ? -4.862 -0.668 33.307 1.00 89.69 100 ILE A N 1
ATOM 721 C CA . ILE A 1 100 ? -6.293 -0.357 33.287 1.00 89.69 100 ILE A CA 1
ATOM 722 C C . ILE A 1 100 ? -6.802 0.041 34.669 1.00 89.69 100 ILE A C 1
ATOM 724 O O . ILE A 1 100 ? -6.356 -0.475 35.686 1.00 89.69 100 ILE A O 1
ATOM 728 N N . ALA A 1 101 ? -7.762 0.959 34.685 1.00 87.44 101 ALA A N 1
ATOM 729 C CA . ALA A 1 101 ? -8.437 1.441 35.883 1.00 87.44 101 ALA A CA 1
ATOM 730 C C . ALA A 1 101 ? -9.963 1.339 35.691 1.00 87.44 101 ALA A C 1
ATOM 732 O O . ALA A 1 101 ? -10.417 1.156 34.552 1.00 87.44 101 ALA A O 1
ATOM 733 N N . PRO A 1 102 ? -10.769 1.460 36.765 1.00 87.69 102 PRO A N 1
ATOM 734 C CA . PRO A 1 102 ? -12.222 1.556 36.642 1.00 87.69 102 PRO A CA 1
ATOM 735 C C . PRO A 1 102 ? -12.624 2.591 35.582 1.00 87.69 102 PRO A C 1
ATOM 737 O O . PRO A 1 102 ? -12.114 3.711 35.589 1.00 87.69 102 PRO A O 1
ATOM 740 N N . GLY A 1 103 ? -13.493 2.191 34.650 1.00 85.62 103 GLY A N 1
ATOM 741 C CA . GLY A 1 103 ? -13.869 2.975 33.462 1.00 85.62 103 GLY A CA 1
ATOM 742 C C . GLY A 1 103 ? -13.213 2.519 32.147 1.00 85.62 103 GLY A C 1
ATOM 743 O O . GLY A 1 103 ? -13.684 2.863 31.065 1.00 85.62 103 GLY A O 1
ATOM 744 N N . ASN A 1 104 ? -12.183 1.664 32.199 1.00 90.31 104 ASN A N 1
ATOM 745 C CA . ASN A 1 104 ? -11.643 1.018 30.993 1.00 90.31 104 ASN A CA 1
ATOM 746 C C . ASN A 1 104 ? -12.397 -0.253 30.575 1.00 90.31 104 ASN A C 1
ATOM 748 O O . ASN A 1 104 ? -12.227 -0.690 29.435 1.00 90.31 104 ASN A O 1
ATOM 752 N N . SER A 1 105 ? -13.185 -0.860 31.470 1.00 91.12 105 SER A N 1
ATOM 753 C CA . SER A 1 105 ? -13.946 -2.087 31.196 1.00 91.12 105 SER A CA 1
ATOM 754 C C . SER A 1 105 ? -14.879 -1.905 29.994 1.00 91.12 105 SER A C 1
ATOM 756 O O . SER A 1 105 ? -15.550 -0.884 29.868 1.00 91.12 105 SER A O 1
ATOM 758 N N . GLY A 1 106 ? -14.892 -2.881 29.084 1.00 91.75 106 GLY A N 1
ATOM 759 C CA . GLY A 1 106 ? -15.606 -2.806 27.803 1.00 91.75 106 GLY A CA 1
ATOM 760 C C . GLY A 1 106 ? -14.835 -2.092 26.683 1.00 91.75 106 GLY A C 1
ATOM 761 O O . GLY A 1 106 ? -15.154 -2.274 25.508 1.00 91.75 106 GLY A O 1
ATOM 762 N N . GLY A 1 107 ? -13.788 -1.329 27.010 1.00 93.00 107 GLY A N 1
ATOM 763 C CA . GLY A 1 107 ? -12.886 -0.728 26.029 1.00 93.00 107 GLY A CA 1
ATOM 764 C C . GLY A 1 107 ? -11.960 -1.762 25.368 1.00 93.00 107 GLY A C 1
ATOM 765 O O . GLY A 1 107 ? -11.692 -2.818 25.946 1.00 93.00 107 GLY A O 1
ATOM 766 N N . PRO A 1 108 ? -11.440 -1.500 24.159 1.00 95.38 108 PRO A N 1
ATOM 767 C CA . PRO A 1 108 ? -10.598 -2.461 23.462 1.00 95.38 108 PRO A CA 1
ATOM 768 C C . PRO A 1 108 ? -9.150 -2.443 23.970 1.00 95.38 108 PRO A C 1
ATOM 770 O O . PRO A 1 108 ? -8.574 -1.392 24.266 1.00 95.38 108 PRO A O 1
ATOM 773 N N . VAL A 1 109 ? -8.527 -3.619 23.954 1.00 95.12 109 VAL A N 1
ATOM 774 C CA . VAL A 1 109 ? -7.074 -3.764 23.842 1.00 95.12 109 VAL A CA 1
ATOM 775 C C . VAL A 1 109 ? -6.746 -3.919 22.369 1.00 95.12 109 VAL A C 1
ATOM 777 O O . VAL A 1 109 ? -7.310 -4.782 21.694 1.00 95.12 109 VAL A O 1
ATOM 780 N N . VAL A 1 110 ? -5.836 -3.095 21.860 1.00 94.81 110 VAL A N 1
ATOM 781 C CA . VAL A 1 110 ? -5.429 -3.114 20.452 1.00 94.81 110 VAL A CA 1
ATOM 782 C C . VAL A 1 110 ? -3.933 -3.340 20.297 1.00 94.81 110 VAL A C 1
ATOM 784 O O . VAL A 1 110 ? -3.146 -2.968 21.164 1.00 94.81 110 VAL A O 1
ATOM 787 N N . ASP A 1 111 ? -3.526 -3.918 19.174 1.00 92.31 111 ASP A N 1
ATOM 788 C CA . ASP A 1 111 ? -2.115 -3.995 18.792 1.00 92.31 111 ASP A CA 1
ATOM 789 C C . ASP A 1 111 ? -1.602 -2.672 18.178 1.00 92.31 111 ASP A C 1
ATOM 791 O O . ASP A 1 111 ? -2.337 -1.693 18.022 1.00 92.31 111 ASP A O 1
ATOM 795 N N . ALA A 1 112 ? -0.333 -2.636 17.758 1.00 89.00 112 ALA A N 1
ATOM 796 C CA . ALA A 1 112 ? 0.260 -1.486 17.057 1.00 89.00 112 ALA A CA 1
ATOM 797 C C . ALA A 1 112 ? -0.394 -1.164 15.689 1.00 89.00 112 ALA A C 1
ATOM 799 O O . ALA A 1 112 ? -0.134 -0.119 15.077 1.00 89.00 112 ALA A O 1
ATOM 800 N N . CYS A 1 113 ? -1.248 -2.054 15.181 1.00 88.25 113 CYS A N 1
ATOM 801 C CA . CYS A 1 113 ? -2.063 -1.836 13.994 1.00 88.25 113 CYS A CA 1
ATOM 802 C C . CYS A 1 113 ? -3.432 -1.252 14.312 1.00 88.25 113 CYS A C 1
ATOM 804 O O . CYS A 1 113 ? -4.128 -0.809 13.396 1.00 88.25 113 CYS A O 1
ATOM 806 N N . GLY A 1 114 ? -3.774 -1.184 15.598 1.00 89.56 114 GLY A N 1
ATOM 807 C CA . GLY A 1 114 ? -5.070 -0.758 16.081 1.00 89.56 114 GLY A CA 1
ATOM 808 C C . GLY A 1 114 ? -6.159 -1.806 15.865 1.00 89.56 114 GLY A C 1
ATOM 809 O O . GLY A 1 114 ? -7.343 -1.481 15.894 1.00 89.56 114 GLY A O 1
ATOM 810 N N . ARG A 1 115 ? -5.765 -3.059 15.626 1.00 92.06 115 ARG A N 1
ATOM 811 C CA . ARG A 1 115 ? -6.691 -4.183 15.552 1.00 92.06 115 ARG A CA 1
ATOM 812 C C . ARG A 1 115 ? -6.994 -4.620 16.969 1.00 92.06 115 ARG A C 1
ATOM 814 O O . ARG A 1 115 ? -6.072 -4.763 17.773 1.00 92.06 115 ARG A O 1
ATOM 821 N N . VAL A 1 116 ? -8.267 -4.830 17.272 1.00 94.88 116 VAL A N 1
ATOM 822 C CA . VAL A 1 116 ? -8.689 -5.312 18.585 1.00 94.88 116 VAL A CA 1
ATOM 823 C C . VAL A 1 116 ? -8.121 -6.707 18.773 1.00 94.88 116 VAL A C 1
ATOM 825 O O . VAL A 1 116 ? -8.279 -7.550 17.894 1.00 94.88 116 VAL A O 1
ATOM 828 N N . VAL A 1 117 ? -7.443 -6.943 19.889 1.00 93.50 117 VAL A N 1
ATOM 829 C CA . VAL A 1 117 ? -6.948 -8.263 20.302 1.00 93.50 117 VAL A CA 1
ATOM 830 C C . VAL A 1 117 ? -7.786 -8.844 21.443 1.00 93.50 117 VAL A C 1
ATOM 832 O O . VAL A 1 117 ? -7.880 -10.062 21.569 1.00 93.50 117 VAL A O 1
ATOM 835 N N . GLY A 1 118 ? -8.441 -7.985 22.226 1.00 93.38 118 GLY A N 1
ATOM 836 C CA . GLY A 1 118 ? -9.399 -8.369 23.257 1.00 93.38 118 GLY A CA 1
ATOM 837 C C . GLY A 1 118 ? -10.134 -7.162 23.838 1.00 93.38 118 GLY A C 1
ATOM 838 O O . GLY A 1 118 ? -9.893 -6.026 23.427 1.00 93.38 118 GLY A O 1
ATOM 839 N N . ILE A 1 119 ? -11.016 -7.406 24.806 1.00 95.19 119 ILE A N 1
ATOM 840 C CA . ILE A 1 119 ? -11.807 -6.379 25.500 1.00 95.19 119 ILE A CA 1
ATOM 841 C C . ILE A 1 119 ? -11.398 -6.301 26.966 1.00 95.19 119 ILE A C 1
ATOM 843 O O . ILE A 1 119 ? -11.444 -7.310 27.664 1.00 95.19 119 ILE A O 1
ATOM 847 N N . ASN A 1 120 ? -11.016 -5.115 27.435 1.00 93.94 120 ASN A N 1
ATOM 848 C CA . ASN A 1 120 ? -10.661 -4.862 28.831 1.00 93.94 120 ASN A CA 1
ATOM 849 C C . ASN A 1 120 ? -11.789 -5.322 29.760 1.00 93.94 120 ASN A C 1
ATOM 851 O O . ASN A 1 120 ? -12.940 -4.930 29.564 1.00 93.94 120 ASN A O 1
ATOM 855 N N . SER A 1 121 ? -11.459 -6.098 30.792 1.00 89.75 121 SER A N 1
ATOM 856 C CA . SER A 1 121 ? -12.447 -6.573 31.765 1.00 89.75 121 SER A CA 1
ATOM 857 C C . SER A 1 121 ? -11.982 -6.301 33.196 1.00 89.75 121 SER A C 1
ATOM 859 O O . SER A 1 121 ? -12.494 -5.374 33.827 1.00 89.75 121 SER A O 1
ATOM 861 N N . PHE A 1 122 ? -10.960 -7.016 33.682 1.00 84.56 122 PHE A N 1
ATOM 862 C CA . PHE A 1 122 ? -10.494 -6.925 35.071 1.00 84.56 122 PHE A CA 1
ATOM 863 C C . PHE A 1 122 ? -8.966 -6.941 35.192 1.00 84.56 122 PHE A C 1
ATOM 865 O O . PHE A 1 122 ? -8.248 -7.323 34.273 1.00 84.56 122 PHE A O 1
ATOM 872 N N . GLY A 1 123 ? -8.451 -6.553 36.356 1.00 79.69 123 GLY A N 1
ATOM 873 C CA . GLY A 1 123 ? -7.033 -6.637 36.698 1.00 79.69 123 GLY A CA 1
ATOM 874 C C . GLY A 1 123 ? -6.834 -6.986 38.166 1.00 79.69 123 GLY A C 1
ATOM 875 O O . GLY A 1 123 ? -7.777 -6.938 38.956 1.00 79.69 123 GLY A O 1
ATOM 876 N N . SER A 1 124 ? -5.613 -7.358 38.535 1.00 70.56 124 SER A N 1
ATOM 877 C CA . SER A 1 124 ? -5.232 -7.530 39.934 1.00 70.56 124 SER A CA 1
ATOM 878 C C . SER A 1 124 ? -4.732 -6.207 40.503 1.00 70.56 124 SER A C 1
ATOM 880 O O . SER A 1 124 ? -3.778 -5.638 39.973 1.00 70.56 124 SER A O 1
ATOM 882 N N . VAL A 1 125 ? -5.309 -5.771 41.621 1.00 60.47 125 VAL A N 1
ATOM 883 C CA . VAL A 1 125 ? -4.719 -4.718 42.453 1.00 60.47 125 VAL A CA 1
ATOM 884 C C . VAL A 1 125 ? -3.653 -5.375 43.327 1.00 60.47 125 VAL A C 1
ATOM 886 O O . VAL A 1 125 ? -3.938 -6.344 44.032 1.00 60.47 125 VAL A O 1
ATOM 889 N N . ALA A 1 126 ? -2.408 -4.915 43.229 1.00 57.00 126 ALA A N 1
ATOM 890 C CA . ALA A 1 126 ? -1.317 -5.469 44.017 1.00 57.00 126 ALA A CA 1
ATOM 891 C C . ALA A 1 126 ? -1.322 -4.884 45.438 1.00 57.00 126 ALA A C 1
ATOM 893 O O . ALA A 1 126 ? -0.726 -3.838 45.689 1.00 57.00 126 ALA A O 1
ATOM 894 N N . ASP A 1 127 ? -1.933 -5.583 46.393 1.00 54.72 127 ASP A N 1
ATOM 895 C CA . ASP A 1 127 ? -1.732 -5.269 47.810 1.00 54.72 127 ASP A CA 1
ATOM 896 C C . ASP A 1 127 ? -0.310 -5.688 48.229 1.00 54.72 127 ASP A C 1
ATOM 898 O O . ASP A 1 127 ? 0.042 -6.868 48.213 1.00 54.72 127 ASP A O 1
ATOM 902 N N . GLY A 1 128 ? 0.537 -4.716 48.590 1.00 56.91 128 GLY A N 1
ATOM 903 C CA . GLY A 1 128 ? 1.860 -4.976 49.178 1.00 56.91 128 GLY A CA 1
ATOM 904 C C . GLY A 1 128 ? 3.050 -5.073 48.210 1.00 56.91 128 GLY A C 1
ATOM 905 O O . GLY A 1 128 ? 4.066 -5.661 48.572 1.00 56.91 128 GLY A O 1
ATOM 906 N N . GLY A 1 129 ? 2.967 -4.488 47.007 1.00 57.84 129 GLY A N 1
ATOM 907 C CA . GLY A 1 129 ? 4.124 -4.343 46.101 1.00 57.84 129 GLY A CA 1
ATOM 908 C C . GLY A 1 129 ? 4.354 -5.500 45.120 1.00 57.84 129 GLY A C 1
ATOM 909 O O . GLY A 1 129 ? 5.448 -5.635 44.573 1.00 57.84 129 GLY A O 1
ATOM 910 N N . GLY A 1 130 ? 3.340 -6.340 44.893 1.00 62.91 130 GLY A N 1
ATOM 911 C CA . GLY A 1 130 ? 3.332 -7.303 43.787 1.00 62.91 130 GLY A CA 1
ATOM 912 C C . GLY A 1 130 ? 3.270 -6.628 42.408 1.00 62.91 130 GLY A C 1
ATOM 913 O O . GLY A 1 130 ? 2.981 -5.439 42.294 1.00 62.91 130 GLY A O 1
ATOM 914 N N . ALA A 1 131 ? 3.535 -7.391 41.346 1.00 68.56 131 ALA A N 1
ATOM 915 C CA . ALA A 1 131 ? 3.352 -6.907 39.979 1.00 68.56 131 ALA A CA 1
ATOM 916 C C . ALA A 1 131 ? 1.857 -6.816 39.628 1.00 68.56 131 ALA A C 1
ATOM 918 O O . ALA A 1 131 ? 1.090 -7.731 39.936 1.00 68.56 131 ALA A O 1
ATOM 919 N N . GLU A 1 132 ? 1.455 -5.724 38.978 1.00 80.19 132 GLU A N 1
ATOM 920 C CA . GLU A 1 132 ? 0.100 -5.549 38.456 1.00 80.19 132 GLU A CA 1
ATOM 921 C C . GLU A 1 132 ? -0.079 -6.313 37.143 1.00 80.19 132 GLU A C 1
ATOM 923 O O . GLU A 1 132 ? 0.790 -6.311 36.265 1.00 80.19 132 GLU A O 1
ATOM 928 N N . PHE A 1 133 ? -1.231 -6.959 37.005 1.00 84.25 133 PHE A N 1
ATOM 929 C CA . PHE A 1 133 ? -1.581 -7.782 35.859 1.00 84.25 133 PHE A CA 1
ATOM 930 C C . PHE A 1 133 ? -3.013 -7.492 35.438 1.00 84.25 133 PHE A C 1
ATOM 932 O O . PHE A 1 133 ? -3.906 -7.381 36.279 1.00 84.25 133 PHE A O 1
ATOM 939 N N . TYR A 1 134 ? -3.237 -7.413 34.132 1.00 91.00 134 TYR A N 1
ATOM 940 C CA . TYR A 1 134 ? -4.513 -7.004 33.565 1.00 91.00 134 TYR A CA 1
ATOM 941 C C . TYR A 1 134 ? -5.000 -8.024 32.541 1.00 91.00 134 TYR A C 1
ATOM 943 O O . TYR A 1 134 ? -4.201 -8.630 31.825 1.00 91.00 134 TYR A O 1
ATOM 951 N N . PHE A 1 135 ? -6.312 -8.231 32.496 1.00 91.06 135 PHE A N 1
ATOM 952 C CA . PHE A 1 135 ? -6.957 -9.245 31.681 1.00 91.06 135 PHE A CA 1
ATOM 953 C C . PHE A 1 135 ? -7.970 -8.621 30.728 1.00 91.06 135 PHE A C 1
ATOM 955 O O . PHE A 1 135 ? -8.854 -7.853 31.121 1.00 91.06 135 PHE A O 1
ATOM 962 N N . ALA A 1 136 ? -7.874 -9.042 29.473 1.00 92.62 136 ALA A N 1
ATOM 963 C CA . ALA A 1 136 ? -8.849 -8.740 28.443 1.00 92.62 136 ALA A CA 1
ATOM 964 C C . ALA A 1 136 ? -9.519 -10.024 27.949 1.00 92.62 136 ALA A C 1
ATOM 966 O O . ALA A 1 136 ? -8.840 -11.023 27.717 1.00 92.62 136 ALA A O 1
ATOM 967 N N . VAL A 1 137 ? -10.837 -10.012 27.768 1.00 93.00 137 VAL A N 1
ATOM 968 C CA . VAL A 1 137 ? -11.575 -11.121 27.152 1.00 93.00 137 VAL A CA 1
ATOM 969 C C . VAL A 1 137 ? -11.091 -11.284 25.713 1.00 93.00 137 VAL A C 1
ATOM 971 O O . VAL A 1 137 ? -11.022 -10.308 24.963 1.00 93.00 137 VAL A O 1
ATOM 974 N N . SER A 1 138 ? -10.700 -12.501 25.333 1.00 91.50 138 SER A N 1
ATOM 975 C CA . SER A 1 138 ? -10.095 -12.757 24.025 1.00 91.50 138 SER A CA 1
ATOM 976 C C . SER A 1 138 ? -11.102 -12.630 22.881 1.00 91.50 138 SER A C 1
ATOM 978 O O . SER A 1 138 ? -12.291 -12.921 23.025 1.00 91.50 138 SER A O 1
ATOM 980 N N . ASN A 1 139 ? -10.605 -12.305 21.687 1.00 92.31 139 ASN A N 1
ATOM 981 C CA . ASN A 1 139 ? -11.436 -12.268 20.484 1.00 92.31 139 ASN A CA 1
ATOM 982 C C . ASN A 1 139 ? -12.115 -13.602 20.141 1.00 92.31 139 ASN A C 1
ATOM 984 O O . ASN A 1 139 ? -13.105 -13.588 19.417 1.00 92.31 139 ASN A O 1
ATOM 988 N N . ARG A 1 140 ? -11.614 -14.744 20.638 1.00 89.44 140 ARG A N 1
ATOM 989 C CA . ARG A 1 140 ? -12.254 -16.054 20.429 1.00 89.44 140 ARG A CA 1
ATOM 990 C C . ARG A 1 140 ? -13.569 -16.172 21.198 1.00 89.44 140 ARG A C 1
ATOM 992 O O . ARG A 1 140 ? -14.528 -16.770 20.708 1.00 89.44 140 ARG A O 1
ATOM 999 N N . GLU A 1 141 ? -13.624 -15.578 22.385 1.00 90.62 141 GLU A N 1
ATOM 1000 C CA . GLU A 1 141 ? -14.856 -15.505 23.168 1.00 90.62 141 GLU A CA 1
ATOM 1001 C C . GLU A 1 141 ? -15.856 -14.555 22.521 1.00 90.62 141 GLU A C 1
ATOM 1003 O O . GLU A 1 141 ? -17.031 -14.892 22.384 1.00 90.62 141 GLU A O 1
ATOM 1008 N N . LEU A 1 142 ? -15.370 -13.409 22.033 1.00 91.56 142 LEU A N 1
ATOM 1009 C CA . LEU A 1 142 ? -16.193 -12.460 21.290 1.00 91.56 142 LEU A CA 1
ATOM 1010 C C . LEU A 1 142 ? -16.758 -13.071 20.008 1.00 91.56 142 LEU A C 1
ATOM 1012 O O . LEU A 1 142 ? -17.947 -12.925 19.748 1.00 91.56 142 LEU A O 1
ATOM 1016 N N . SER A 1 143 ? -15.931 -13.749 19.208 1.00 91.38 143 SER A N 1
ATOM 1017 C CA . SER A 1 143 ? -16.385 -14.344 17.950 1.00 91.38 143 SER A CA 1
ATOM 1018 C C . SER A 1 143 ? -17.446 -15.414 18.192 1.00 91.38 143 SER A C 1
ATOM 1020 O O . SER A 1 143 ? -18.433 -15.462 17.466 1.00 91.38 143 SER A O 1
ATOM 1022 N N . SER A 1 144 ? -17.288 -16.219 19.245 1.00 91.06 144 SER A N 1
ATOM 1023 C CA . SER A 1 144 ? -18.277 -17.227 19.638 1.00 91.06 144 SER A CA 1
ATOM 1024 C C . SER A 1 144 ? -19.586 -16.589 20.115 1.00 91.06 144 SER A C 1
ATOM 1026 O O . SER A 1 144 ? -20.664 -17.043 19.739 1.00 91.06 144 SER A O 1
ATOM 1028 N N . PHE A 1 145 ? -19.505 -15.524 20.919 1.00 92.88 145 PHE A N 1
ATOM 1029 C CA . PHE A 1 145 ? -20.676 -14.785 21.392 1.00 92.88 145 PHE A CA 1
ATOM 1030 C C . PHE A 1 145 ? -21.448 -14.136 20.236 1.00 92.88 145 PHE A C 1
ATOM 1032 O O . PHE A 1 145 ? -22.651 -14.339 20.122 1.00 92.88 145 PHE A O 1
ATOM 1039 N N . LEU A 1 146 ? -20.759 -13.424 19.342 1.00 93.06 146 LEU A N 1
ATOM 1040 C CA . LEU A 1 146 ? -21.387 -12.733 18.213 1.00 93.06 146 LEU A CA 1
ATOM 1041 C C . LEU A 1 146 ? -21.959 -13.701 17.171 1.00 93.06 146 LEU A C 1
ATOM 1043 O O . LEU A 1 146 ? -23.045 -13.454 16.652 1.00 93.06 146 LEU A O 1
ATOM 1047 N N . ALA A 1 147 ? -21.289 -14.829 16.920 1.00 92.25 147 ALA A N 1
ATOM 1048 C CA . ALA A 1 147 ? -21.802 -15.857 16.019 1.00 92.25 147 ALA A CA 1
ATOM 1049 C C . ALA A 1 147 ? -23.131 -16.457 16.515 1.00 92.25 147 ALA A C 1
ATOM 1051 O O . ALA A 1 147 ? -24.015 -16.726 15.703 1.00 92.25 147 ALA A O 1
ATOM 1052 N N . ASN A 1 148 ? -23.309 -16.619 17.833 1.00 92.38 148 ASN A N 1
ATOM 1053 C CA . ASN A 1 148 ? -24.579 -17.080 18.412 1.00 92.38 148 ASN A CA 1
ATOM 1054 C C . ASN A 1 148 ? -25.722 -16.073 18.206 1.00 92.38 148 ASN A C 1
ATOM 1056 O O . ASN A 1 148 ? -26.876 -16.478 18.101 1.00 92.38 148 ASN A O 1
ATOM 1060 N N . GLU A 1 149 ? -25.394 -14.786 18.096 1.00 93.44 149 GLU A N 1
ATOM 1061 C CA . GLU A 1 149 ? -26.336 -13.708 17.774 1.00 93.44 149 GLU A CA 1
ATOM 1062 C C . GLU A 1 149 ? -26.500 -13.497 16.253 1.00 93.44 149 GLU A C 1
ATOM 1064 O O . GLU A 1 149 ? -27.192 -12.576 15.819 1.00 93.44 149 GLU A O 1
ATOM 1069 N N . GLY A 1 150 ? -25.869 -14.336 15.420 1.00 92.38 150 GLY A N 1
ATOM 1070 C CA . GLY A 1 150 ? -25.934 -14.245 13.958 1.00 92.38 150 GLY A CA 1
ATOM 1071 C C . GLY A 1 150 ? -25.161 -13.063 13.366 1.00 92.38 150 GLY A C 1
ATOM 1072 O O . GLY A 1 150 ? -25.495 -12.607 12.272 1.00 92.38 150 GLY A O 1
ATOM 1073 N N . LEU A 1 151 ? -24.157 -12.546 14.081 1.00 90.38 151 LEU A N 1
ATOM 1074 C CA . LEU A 1 151 ? -23.328 -11.421 13.652 1.00 90.38 151 LEU A CA 1
ATOM 1075 C C . LEU A 1 151 ? -21.915 -11.875 13.281 1.00 90.38 151 LEU A C 1
ATOM 1077 O O . LEU A 1 151 ? -21.223 -12.522 14.068 1.00 90.38 151 LEU A O 1
ATOM 1081 N N . ASP A 1 152 ? -21.459 -11.448 12.104 1.00 84.12 152 ASP A N 1
ATOM 1082 C CA . ASP A 1 152 ? -20.098 -11.700 11.642 1.00 84.12 152 ASP A CA 1
ATOM 1083 C C . ASP A 1 152 ? -19.123 -10.643 12.169 1.00 84.12 152 ASP A C 1
ATOM 1085 O O . ASP A 1 152 ? -19.309 -9.432 12.011 1.00 84.12 152 ASP A O 1
ATOM 1089 N N . LEU A 1 153 ? -18.031 -11.113 12.767 1.00 84.12 153 LEU A N 1
ATOM 1090 C CA . LEU A 1 153 ? -16.945 -10.258 13.224 1.00 84.12 153 LEU A CA 1
ATOM 1091 C C . LEU A 1 153 ? -16.016 -9.921 12.053 1.00 84.12 153 LEU A C 1
ATOM 1093 O O . LEU A 1 153 ? -15.474 -10.812 11.398 1.00 84.12 153 LEU A O 1
ATOM 1097 N N . ARG A 1 154 ? -15.753 -8.632 11.819 1.00 85.75 154 ARG A N 1
ATOM 1098 C CA . ARG A 1 154 ? -14.741 -8.210 10.840 1.00 85.75 154 ARG A CA 1
ATOM 1099 C C . ARG A 1 154 ? -13.348 -8.551 11.361 1.00 85.75 154 ARG A C 1
ATOM 1101 O O . ARG A 1 154 ? -12.848 -7.879 12.266 1.00 85.75 154 ARG A O 1
ATOM 1108 N N . THR A 1 155 ? -12.712 -9.564 10.776 1.00 88.38 155 THR A N 1
ATOM 1109 C CA . THR A 1 155 ? -11.382 -10.013 11.208 1.00 88.38 155 THR A CA 1
ATOM 1110 C C . THR A 1 155 ? -10.271 -9.739 10.202 1.00 88.38 155 THR A C 1
ATOM 1112 O O . THR A 1 155 ? -10.497 -9.770 8.996 1.00 88.38 155 THR A O 1
ATOM 1115 N N . VAL A 1 156 ? -9.052 -9.545 10.706 1.00 88.25 156 VAL A N 1
ATOM 1116 C CA . VAL A 1 156 ? -7.816 -9.388 9.928 1.00 88.25 156 VAL A CA 1
ATOM 1117 C C . VAL A 1 156 ? -6.762 -10.363 10.459 1.00 88.25 156 VAL A C 1
ATOM 1119 O O . VAL A 1 156 ? -6.601 -10.500 11.669 1.00 88.25 156 VAL A O 1
ATOM 1122 N N . THR A 1 157 ? -6.012 -11.010 9.564 1.00 82.69 157 THR A N 1
ATOM 1123 C CA . THR A 1 157 ? -5.038 -12.068 9.908 1.00 82.69 157 THR A CA 1
ATOM 1124 C C . THR A 1 157 ? -3.577 -11.717 9.614 1.00 82.69 157 THR A C 1
ATOM 1126 O O . THR A 1 157 ? -2.691 -12.393 10.124 1.00 82.69 157 THR A O 1
ATOM 1129 N N . GLY A 1 158 ? -3.301 -10.679 8.814 1.00 80.19 158 GLY A N 1
ATOM 1130 C CA . GLY A 1 158 ? -1.934 -10.325 8.397 1.00 80.19 158 GLY A CA 1
ATOM 1131 C C . GLY A 1 158 ? -1.012 -9.919 9.554 1.00 80.19 158 GLY A C 1
ATOM 1132 O O . GLY A 1 158 ? -1.470 -9.612 10.649 1.00 80.19 158 GLY A O 1
ATOM 1133 N N . GLU A 1 159 ? 0.299 -9.874 9.343 1.00 82.88 159 GLU A N 1
ATOM 1134 C CA . GLU A 1 159 ? 1.213 -9.348 10.365 1.00 82.88 159 GLU A CA 1
ATOM 1135 C C . GLU A 1 159 ? 1.089 -7.828 10.508 1.00 82.88 159 GLU A C 1
ATOM 1137 O O . GLU A 1 159 ? 0.884 -7.098 9.533 1.00 82.88 159 GLU A O 1
ATOM 1142 N N . CYS A 1 160 ? 1.256 -7.326 11.734 1.00 84.25 160 CYS A N 1
ATOM 1143 C CA . CYS A 1 160 ? 1.264 -5.890 11.953 1.00 84.25 160 CYS A CA 1
ATOM 1144 C C . CYS A 1 160 ? 2.626 -5.279 11.606 1.00 84.25 160 CYS A C 1
ATOM 1146 O O . CYS A 1 160 ? 3.571 -5.361 12.386 1.00 84.25 160 CYS A O 1
ATOM 1148 N N . ARG A 1 161 ? 2.718 -4.611 10.452 1.00 86.62 161 ARG A N 1
ATOM 1149 C CA . ARG A 1 161 ? 3.939 -3.918 10.009 1.00 86.62 161 ARG A CA 1
ATOM 1150 C C . ARG A 1 161 ? 3.787 -2.411 10.059 1.00 86.62 161 ARG A C 1
ATOM 1152 O O . ARG A 1 161 ? 2.749 -1.888 9.651 1.00 86.62 161 ARG A O 1
ATOM 1159 N N . SER A 1 162 ? 4.811 -1.698 10.527 1.00 88.69 162 SER A N 1
ATOM 1160 C CA . SER A 1 162 ? 4.779 -0.235 10.560 1.00 88.69 162 SER A CA 1
ATOM 1161 C C . SER A 1 162 ? 4.776 0.351 9.142 1.00 88.69 162 SER A C 1
ATOM 1163 O O . SER A 1 162 ? 5.340 -0.220 8.206 1.00 88.69 162 SER A O 1
ATOM 1165 N N . VAL A 1 163 ? 4.146 1.518 8.978 1.00 90.62 163 VAL A N 1
ATOM 1166 C CA . VAL A 1 163 ? 4.157 2.248 7.699 1.00 90.62 163 VAL A CA 1
ATOM 1167 C C . VAL A 1 163 ? 5.588 2.609 7.294 1.00 90.62 163 VAL A C 1
ATOM 1169 O O . VAL A 1 163 ? 5.938 2.471 6.130 1.00 90.62 163 VAL A O 1
ATOM 1172 N N . ALA A 1 164 ? 6.434 3.005 8.250 1.00 90.38 164 ALA A N 1
ATOM 1173 C CA . ALA A 1 164 ? 7.826 3.360 7.984 1.00 90.38 164 ALA A CA 1
ATOM 1174 C C . ALA A 1 164 ? 8.629 2.182 7.407 1.00 90.38 164 ALA A C 1
ATOM 1176 O O . ALA A 1 164 ? 9.379 2.361 6.447 1.00 90.38 164 ALA A O 1
ATOM 1177 N N . ASP A 1 165 ? 8.438 0.972 7.941 1.00 90.75 165 ASP A N 1
ATOM 1178 C CA . ASP A 1 165 ? 9.118 -0.227 7.441 1.00 90.75 165 ASP A CA 1
ATOM 1179 C C . ASP A 1 165 ? 8.646 -0.612 6.043 1.00 90.75 165 ASP A C 1
ATOM 1181 O O . ASP A 1 165 ? 9.463 -0.989 5.205 1.00 90.75 165 ASP A O 1
ATOM 1185 N N . LEU A 1 166 ? 7.342 -0.495 5.772 1.00 92.00 166 LEU A N 1
ATOM 1186 C CA . LEU A 1 166 ? 6.793 -0.756 4.442 1.00 92.00 166 LEU A CA 1
ATOM 1187 C C . LEU A 1 166 ? 7.280 0.263 3.414 1.00 92.00 166 LEU A C 1
ATOM 1189 O O . LEU A 1 166 ? 7.697 -0.136 2.330 1.00 92.00 166 LEU A O 1
ATOM 1193 N N . THR A 1 167 ? 7.274 1.553 3.755 1.00 91.00 167 THR A N 1
ATOM 1194 C CA . THR A 1 167 ? 7.767 2.619 2.874 1.00 91.00 167 THR A CA 1
ATOM 1195 C C . THR A 1 167 ? 9.248 2.435 2.557 1.00 91.00 167 THR A C 1
ATOM 1197 O O . THR A 1 167 ? 9.638 2.531 1.398 1.00 91.00 167 THR A O 1
ATOM 1200 N N . ARG A 1 168 ? 10.075 2.112 3.559 1.00 92.31 168 ARG A N 1
ATOM 1201 C CA . ARG A 1 168 ? 11.505 1.837 3.366 1.00 92.31 168 ARG A CA 1
ATOM 1202 C C . ARG A 1 168 ? 11.739 0.608 2.486 1.00 92.31 168 ARG A C 1
ATOM 1204 O O . ARG A 1 168 ? 12.482 0.701 1.517 1.00 92.31 168 ARG A O 1
ATOM 1211 N N . ALA A 1 169 ? 11.061 -0.503 2.778 1.00 92.94 169 ALA A N 1
ATOM 1212 C CA . ALA A 1 169 ? 11.170 -1.721 1.978 1.00 92.94 169 ALA A CA 1
ATOM 1213 C C . ALA A 1 169 ? 10.718 -1.500 0.524 1.00 92.94 169 ALA A C 1
ATOM 1215 O O . ALA A 1 169 ? 11.304 -2.061 -0.396 1.00 92.94 169 ALA A O 1
ATOM 1216 N N . GLU A 1 170 ? 9.687 -0.683 0.294 1.00 90.69 170 GLU A N 1
ATOM 1217 C CA . GLU A 1 170 ? 9.242 -0.344 -1.059 1.00 90.69 170 GLU A CA 1
ATOM 1218 C C . GLU A 1 170 ? 10.257 0.540 -1.795 1.00 90.69 170 GLU A C 1
ATOM 1220 O O . GLU A 1 170 ? 10.619 0.227 -2.925 1.00 90.69 170 GLU A O 1
ATOM 1225 N N . ALA A 1 171 ? 10.801 1.565 -1.135 1.00 90.44 171 ALA A N 1
ATOM 1226 C CA . ALA A 1 171 ? 11.840 2.416 -1.713 1.00 90.44 171 ALA A CA 1
ATOM 1227 C C . ALA A 1 171 ? 13.103 1.618 -2.098 1.00 90.44 171 ALA A C 1
ATOM 1229 O O . ALA A 1 171 ? 13.696 1.858 -3.152 1.00 90.44 171 ALA A O 1
ATOM 1230 N N . GLU A 1 172 ? 13.497 0.636 -1.280 1.00 94.06 172 GLU A N 1
ATOM 1231 C CA . GLU A 1 172 ? 14.596 -0.290 -1.583 1.00 94.06 172 GLU A CA 1
ATOM 1232 C C . GLU A 1 172 ? 14.294 -1.153 -2.820 1.00 94.06 172 GLU A C 1
ATOM 1234 O O . GLU A 1 172 ? 15.156 -1.301 -3.690 1.00 94.06 172 GLU A O 1
ATOM 1239 N N . ARG A 1 173 ? 13.064 -1.677 -2.954 1.00 90.56 173 ARG A N 1
ATOM 1240 C CA . ARG A 1 173 ? 12.640 -2.442 -4.143 1.00 90.56 173 ARG A CA 1
ATOM 1241 C C . ARG A 1 173 ? 12.646 -1.588 -5.405 1.00 90.56 173 ARG A C 1
ATOM 1243 O O . ARG A 1 173 ? 13.142 -2.039 -6.434 1.00 90.56 173 ARG A O 1
ATOM 1250 N N . GLU A 1 174 ? 12.125 -0.367 -5.338 1.00 88.12 174 GLU A N 1
ATOM 1251 C CA . GLU A 1 174 ? 12.114 0.570 -6.467 1.00 88.12 174 GLU A CA 1
ATOM 1252 C C . GLU A 1 174 ? 13.536 0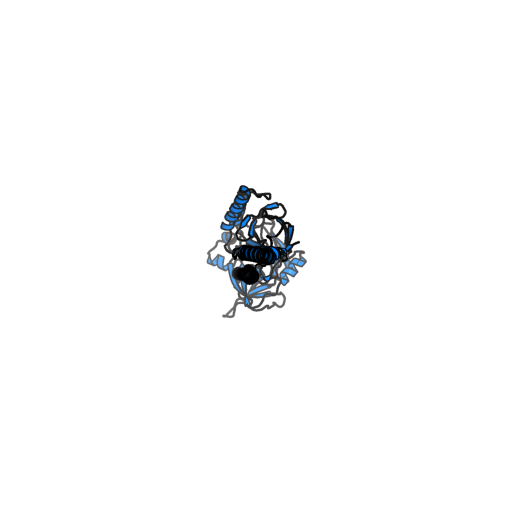.972 -6.877 1.00 88.12 174 GLU A C 1
ATOM 1254 O O . GLU A 1 174 ? 13.860 1.024 -8.064 1.00 88.12 174 GLU A O 1
ATOM 1259 N N . ALA A 1 175 ? 14.426 1.218 -5.910 1.00 91.25 175 ALA A N 1
ATOM 1260 C CA . ALA A 1 175 ? 15.838 1.478 -6.180 1.00 91.25 175 ALA A CA 1
ATOM 1261 C C . ALA A 1 175 ? 16.532 0.267 -6.829 1.00 91.25 175 ALA A C 1
ATOM 1263 O O . ALA A 1 175 ? 17.269 0.435 -7.802 1.00 91.25 175 ALA A O 1
ATOM 1264 N N . ALA A 1 176 ? 16.260 -0.951 -6.350 1.00 92.38 176 ALA A N 1
ATOM 1265 C CA . ALA A 1 176 ? 16.788 -2.183 -6.934 1.00 92.38 176 ALA A CA 1
ATOM 1266 C C . ALA A 1 176 ? 16.243 -2.449 -8.350 1.00 92.38 176 ALA A C 1
ATOM 1268 O O . ALA A 1 176 ? 16.981 -2.889 -9.231 1.00 92.38 176 ALA A O 1
ATOM 1269 N N . ALA A 1 177 ? 14.965 -2.156 -8.601 1.00 88.94 177 ALA A N 1
ATOM 1270 C CA . ALA A 1 177 ? 14.369 -2.275 -9.928 1.00 88.94 177 ALA A CA 1
ATOM 1271 C C . ALA A 1 177 ? 14.996 -1.280 -10.917 1.00 88.94 177 ALA A C 1
ATOM 1273 O O . ALA A 1 177 ? 15.365 -1.669 -12.026 1.00 88.94 177 ALA A O 1
ATOM 1274 N N . ARG A 1 178 ? 15.184 -0.020 -10.502 1.00 88.06 178 ARG A N 1
ATOM 1275 C CA . ARG A 1 178 ? 15.849 1.009 -11.318 1.00 88.06 178 ARG A CA 1
ATOM 1276 C C . ARG A 1 178 ? 17.302 0.652 -11.618 1.00 88.06 178 ARG A C 1
ATOM 1278 O O . ARG A 1 178 ? 17.702 0.694 -12.777 1.00 88.06 178 ARG A O 1
ATOM 1285 N N . SER A 1 179 ? 18.067 0.214 -10.617 1.00 92.50 179 SER A N 1
ATOM 1286 C CA . SER A 1 179 ? 19.468 -0.171 -10.822 1.00 92.50 179 SER A CA 1
ATOM 1287 C C . SER A 1 179 ? 19.615 -1.368 -11.765 1.00 92.50 179 SER A C 1
ATOM 1289 O O . SER A 1 179 ? 20.542 -1.398 -12.577 1.00 92.50 179 SER A O 1
ATOM 1291 N N . LYS A 1 180 ? 18.674 -2.322 -11.718 1.00 91.44 180 LYS A N 1
ATOM 1292 C CA . LYS A 1 180 ? 18.610 -3.444 -12.659 1.00 91.44 180 LYS A CA 1
ATOM 1293 C C . LYS A 1 180 ? 18.339 -2.973 -14.090 1.00 91.44 180 LYS A C 1
ATOM 1295 O O . LYS A 1 180 ? 19.074 -3.369 -14.989 1.00 91.44 180 LYS A O 1
ATOM 1300 N N . LEU A 1 181 ? 17.347 -2.103 -14.297 1.00 89.44 181 LEU A N 1
ATOM 1301 C CA . LEU A 1 181 ? 17.037 -1.545 -15.621 1.00 89.44 181 LEU A CA 1
ATOM 1302 C C . LEU A 1 181 ? 18.217 -0.754 -16.198 1.00 89.44 181 LEU A C 1
ATOM 1304 O O . LEU A 1 181 ? 18.564 -0.914 -17.365 1.00 89.44 181 LEU A O 1
ATOM 1308 N N . GLU A 1 182 ? 18.879 0.064 -15.379 1.00 91.44 182 GLU A N 1
ATOM 1309 C CA . GLU A 1 182 ? 20.080 0.793 -15.793 1.00 91.44 182 GLU A CA 1
ATOM 1310 C C . GLU A 1 182 ? 21.241 -0.148 -16.136 1.00 91.44 182 GLU A C 1
ATOM 1312 O O . GLU A 1 182 ? 21.973 0.097 -17.094 1.00 91.44 182 GLU A O 1
ATOM 1317 N N . ALA A 1 183 ? 21.429 -1.230 -15.373 1.00 94.06 183 ALA A N 1
ATOM 1318 C CA . ALA A 1 183 ? 22.447 -2.234 -15.667 1.00 94.06 183 ALA A CA 1
ATOM 1319 C C . ALA A 1 183 ? 22.163 -2.955 -16.992 1.00 94.06 183 ALA A C 1
ATOM 1321 O O . ALA A 1 183 ? 23.069 -3.088 -17.812 1.00 94.06 183 ALA A O 1
ATOM 1322 N N . GLU A 1 184 ? 20.913 -3.350 -17.234 1.00 92.06 184 GLU A N 1
ATOM 1323 C CA . GLU A 1 184 ? 20.476 -3.947 -18.500 1.00 92.06 184 GLU A CA 1
ATOM 1324 C C . GLU A 1 184 ? 20.681 -2.981 -19.676 1.00 92.06 184 GLU A C 1
ATOM 1326 O O . GLU A 1 184 ? 21.235 -3.375 -20.702 1.00 92.06 184 GLU A O 1
ATOM 1331 N N . ALA A 1 185 ? 20.340 -1.699 -19.511 1.00 90.94 185 ALA A N 1
ATOM 1332 C CA . ALA A 1 185 ? 20.569 -0.671 -20.525 1.00 90.94 185 ALA A CA 1
ATOM 1333 C C . ALA A 1 185 ? 22.065 -0.459 -20.819 1.00 90.94 185 ALA A C 1
ATOM 1335 O O . ALA A 1 185 ? 22.454 -0.330 -21.981 1.00 90.94 185 ALA A O 1
ATOM 1336 N N . ARG A 1 186 ? 22.926 -0.471 -19.789 1.00 93.69 186 ARG A N 1
ATOM 1337 C CA . ARG A 1 186 ? 24.388 -0.390 -19.962 1.00 93.69 186 ARG A CA 1
ATOM 1338 C C . ARG A 1 186 ? 24.935 -1.592 -20.729 1.00 93.69 186 ARG A C 1
ATOM 1340 O O . ARG A 1 186 ? 25.706 -1.396 -21.668 1.00 93.69 186 ARG A O 1
ATOM 1347 N N . ILE A 1 187 ? 24.513 -2.805 -20.368 1.00 93.31 187 ILE A N 1
ATOM 1348 C CA . ILE A 1 187 ? 24.918 -4.042 -21.051 1.00 93.31 187 ILE A CA 1
ATOM 1349 C C . ILE A 1 187 ? 24.456 -4.016 -22.512 1.00 93.31 187 ILE A C 1
ATOM 1351 O O . ILE A 1 187 ? 25.244 -4.316 -23.407 1.00 93.31 187 ILE A O 1
ATOM 1355 N N . ALA A 1 188 ? 23.214 -3.600 -22.777 1.00 90.12 188 ALA A N 1
ATOM 1356 C CA . ALA A 1 188 ? 22.689 -3.469 -24.134 1.00 90.12 188 ALA A CA 1
ATOM 1357 C C . ALA A 1 188 ? 23.492 -2.452 -24.966 1.00 90.12 188 ALA A C 1
ATOM 1359 O O . ALA A 1 188 ? 23.883 -2.747 -26.096 1.00 90.12 188 ALA A O 1
ATOM 1360 N N . ALA A 1 189 ? 23.814 -1.287 -24.393 1.00 90.06 189 ALA A N 1
ATOM 1361 C CA . ALA A 1 189 ? 24.616 -0.262 -25.059 1.00 90.06 189 ALA A CA 1
ATOM 1362 C C . ALA A 1 189 ? 26.067 -0.712 -25.320 1.00 90.06 189 ALA A C 1
ATOM 1364 O O . ALA A 1 189 ? 26.672 -0.342 -26.327 1.00 90.06 189 ALA A O 1
ATOM 1365 N N . GLU A 1 190 ? 26.661 -1.504 -24.426 1.00 92.25 190 GLU A N 1
ATOM 1366 C CA . GLU A 1 190 ? 27.989 -2.089 -24.630 1.00 92.25 190 GLU A CA 1
ATOM 1367 C C . GLU A 1 190 ? 27.979 -3.182 -25.702 1.00 92.25 190 GLU A C 1
ATOM 1369 O O . GLU A 1 190 ? 28.836 -3.181 -26.588 1.00 92.25 190 GLU A O 1
ATOM 1374 N N . LEU A 1 191 ? 26.968 -4.053 -25.690 1.00 90.38 191 LEU A N 1
ATOM 1375 C CA . LEU A 1 191 ? 26.777 -5.064 -26.724 1.00 90.38 191 LEU A CA 1
ATOM 1376 C C . LEU A 1 191 ? 26.606 -4.414 -28.103 1.00 90.38 191 LEU A C 1
ATOM 1378 O O . LEU A 1 191 ? 27.223 -4.863 -29.069 1.00 90.38 191 LEU A O 1
ATOM 1382 N N . GLN A 1 192 ? 25.835 -3.328 -28.192 1.00 88.12 192 GLN A N 1
ATOM 1383 C CA . GLN A 1 192 ? 25.654 -2.572 -29.431 1.00 88.12 192 GLN A CA 1
ATOM 1384 C C . GLN A 1 192 ? 26.974 -1.969 -29.934 1.00 88.12 192 GLN A C 1
ATOM 1386 O O . GLN A 1 192 ? 27.306 -2.140 -31.107 1.00 88.12 192 GLN A O 1
ATOM 1391 N N . ARG A 1 193 ? 27.775 -1.347 -29.056 1.00 89.94 193 ARG A N 1
ATOM 1392 C CA . ARG A 1 193 ? 29.106 -0.816 -29.416 1.00 89.94 193 ARG A CA 1
ATOM 1393 C C . ARG A 1 193 ? 30.080 -1.913 -29.854 1.00 89.94 193 ARG A C 1
ATOM 1395 O O . ARG A 1 193 ? 30.837 -1.726 -30.803 1.00 89.94 193 ARG A O 1
ATOM 1402 N N . SER A 1 194 ? 30.059 -3.069 -29.191 1.00 89.56 194 SER A N 1
ATOM 1403 C CA . SER A 1 194 ? 30.889 -4.223 -29.560 1.00 89.56 194 SER A CA 1
ATOM 1404 C C . SER A 1 194 ? 30.518 -4.770 -30.945 1.00 89.56 194 SER A C 1
ATOM 1406 O O . SER A 1 194 ? 31.399 -5.020 -31.774 1.00 89.56 194 SER A O 1
ATOM 1408 N N . ARG A 1 195 ? 29.212 -4.884 -31.230 1.00 86.88 195 ARG A N 1
ATOM 1409 C CA . ARG A 1 195 ? 28.684 -5.260 -32.550 1.00 86.88 195 ARG A CA 1
ATOM 1410 C C . ARG A 1 195 ? 29.113 -4.265 -33.627 1.00 86.88 195 ARG A C 1
ATOM 1412 O O . ARG A 1 195 ? 29.658 -4.694 -34.639 1.00 86.88 195 ARG A O 1
ATOM 1419 N N . GLU A 1 196 ? 28.949 -2.964 -33.385 1.00 88.75 196 GLU A N 1
ATOM 1420 C CA . GLU A 1 196 ? 29.395 -1.904 -34.301 1.00 88.75 196 GLU A CA 1
ATOM 1421 C C . GLU A 1 196 ? 30.884 -2.017 -34.616 1.00 88.75 196 GLU A C 1
ATOM 1423 O O . GLU A 1 196 ? 31.277 -2.045 -35.780 1.00 88.75 196 GLU A O 1
ATOM 1428 N N . GLY A 1 197 ? 31.714 -2.160 -33.580 1.00 90.19 197 GLY A N 1
ATOM 1429 C CA . GLY A 1 197 ? 33.154 -2.313 -33.743 1.00 90.19 197 GLY A CA 1
ATOM 1430 C C . GLY A 1 197 ? 33.528 -3.551 -34.560 1.00 90.19 197 GLY A C 1
ATOM 1431 O O . GLY A 1 197 ? 34.475 -3.495 -35.340 1.00 90.19 197 GLY A O 1
ATOM 1432 N N . LYS A 1 198 ? 32.798 -4.666 -34.414 1.00 90.12 198 LYS A N 1
ATOM 1433 C CA . LYS A 1 198 ? 33.013 -5.868 -35.233 1.00 90.12 198 LYS A CA 1
ATOM 1434 C C . LYS A 1 198 ? 32.631 -5.629 -36.695 1.00 90.12 198 LYS A C 1
ATOM 1436 O O . LYS A 1 198 ? 33.463 -5.860 -37.562 1.00 90.12 198 LYS A O 1
ATOM 1441 N N . VAL A 1 199 ? 31.429 -5.107 -36.946 1.00 90.56 199 VAL A N 1
ATOM 1442 C CA . VAL A 1 199 ? 30.941 -4.797 -38.302 1.00 90.56 199 VAL A CA 1
ATOM 1443 C C . VAL A 1 199 ? 31.884 -3.827 -39.015 1.00 90.56 199 VAL A C 1
ATOM 1445 O O . VAL A 1 199 ? 32.200 -4.017 -40.187 1.00 90.56 199 VAL A O 1
ATOM 1448 N N . ARG A 1 200 ? 32.390 -2.819 -38.298 1.00 91.56 200 ARG A N 1
ATOM 1449 C CA . ARG A 1 200 ? 33.369 -1.868 -38.825 1.00 91.56 200 ARG A CA 1
ATOM 1450 C C . ARG A 1 200 ? 34.685 -2.526 -39.214 1.00 91.56 200 ARG A C 1
ATOM 1452 O O . ARG A 1 200 ? 35.146 -2.302 -40.327 1.00 91.56 200 ARG A O 1
ATOM 1459 N N . ARG A 1 201 ? 35.262 -3.364 -38.347 1.00 91.38 201 ARG A N 1
ATOM 1460 C CA . ARG A 1 201 ? 36.496 -4.100 -38.674 1.00 91.38 201 ARG A CA 1
ATOM 1461 C C . ARG A 1 201 ? 36.309 -5.024 -39.876 1.00 91.38 201 ARG A C 1
ATOM 1463 O O . ARG A 1 201 ? 37.178 -5.074 -40.740 1.00 91.38 201 ARG A O 1
ATOM 1470 N N . ASP A 1 202 ? 35.178 -5.721 -39.956 1.00 90.12 202 ASP A N 1
ATOM 1471 C CA . ASP A 1 202 ? 34.874 -6.608 -41.083 1.00 90.12 202 ASP A CA 1
ATOM 1472 C C . ASP A 1 202 ? 34.762 -5.809 -42.401 1.00 90.12 202 ASP A C 1
ATOM 1474 O O . ASP A 1 202 ? 35.309 -6.219 -43.427 1.00 90.12 202 ASP A O 1
ATOM 1478 N N . ALA A 1 203 ? 34.134 -4.625 -42.367 1.00 89.94 203 ALA A N 1
ATOM 1479 C CA . ALA A 1 203 ? 34.062 -3.713 -43.511 1.00 89.94 203 ALA A CA 1
ATOM 1480 C C . ALA A 1 203 ? 35.439 -3.143 -43.907 1.00 89.94 203 ALA A C 1
ATOM 1482 O O . ALA A 1 203 ? 35.759 -3.099 -45.095 1.00 89.94 203 ALA A O 1
ATOM 1483 N N . GLU A 1 204 ? 36.270 -2.756 -42.933 1.00 90.12 204 GLU A N 1
ATOM 1484 C CA . GLU A 1 204 ? 37.650 -2.304 -43.156 1.00 90.12 204 GLU A CA 1
ATOM 1485 C C . GLU A 1 204 ? 38.480 -3.391 -43.857 1.00 90.12 204 GLU A C 1
ATOM 1487 O O . GLU A 1 204 ? 39.106 -3.121 -44.884 1.00 90.12 204 GLU A O 1
ATOM 1492 N N . HIS A 1 205 ? 38.437 -4.634 -43.364 1.00 90.75 205 HIS A N 1
ATOM 1493 C CA . HIS A 1 205 ? 39.147 -5.759 -43.978 1.00 90.75 205 HIS A CA 1
ATOM 1494 C C . HIS A 1 205 ? 38.666 -6.056 -45.404 1.00 90.75 205 HIS A C 1
ATOM 1496 O O . HIS A 1 205 ? 39.494 -6.311 -46.281 1.00 90.75 205 HIS A O 1
ATOM 1502 N N . ALA A 1 206 ? 37.356 -5.986 -45.662 1.00 89.50 206 ALA A N 1
ATOM 1503 C CA . ALA A 1 206 ? 36.801 -6.200 -46.997 1.00 89.50 206 ALA A CA 1
ATOM 1504 C C . ALA A 1 206 ? 37.249 -5.117 -47.996 1.00 89.50 206 ALA A C 1
ATOM 1506 O O . ALA A 1 206 ? 37.718 -5.445 -49.086 1.00 89.50 206 ALA A O 1
ATOM 1507 N N . VAL A 1 207 ? 37.172 -3.835 -47.614 1.00 90.56 207 VAL A N 1
ATOM 1508 C CA . VAL A 1 207 ? 37.589 -2.713 -48.475 1.00 90.56 207 VAL A CA 1
ATOM 1509 C C . VAL A 1 207 ? 39.094 -2.748 -48.740 1.00 90.56 207 VAL A C 1
ATOM 1511 O O . VAL A 1 207 ? 39.518 -2.541 -49.878 1.00 90.56 207 VAL A O 1
ATOM 1514 N N . ILE A 1 208 ? 39.913 -3.053 -47.725 1.00 90.19 208 ILE A N 1
ATOM 1515 C CA . ILE A 1 208 ? 41.364 -3.213 -47.902 1.00 90.19 208 ILE A CA 1
ATOM 1516 C C . ILE A 1 208 ? 41.656 -4.351 -48.885 1.00 90.19 208 ILE A C 1
ATOM 1518 O O . ILE A 1 208 ? 42.384 -4.126 -49.850 1.00 90.19 208 ILE A O 1
ATOM 1522 N N . GLY A 1 209 ? 41.048 -5.527 -48.700 1.00 90.88 209 GLY A N 1
ATOM 1523 C CA . GLY A 1 209 ? 41.254 -6.673 -49.589 1.00 90.88 209 GLY A CA 1
ATOM 1524 C C . GLY A 1 209 ? 40.832 -6.395 -51.036 1.00 90.88 209 GLY A C 1
ATOM 1525 O O . GLY A 1 209 ? 41.570 -6.696 -51.974 1.00 90.88 209 GLY A O 1
ATOM 1526 N N . GLU A 1 210 ? 39.678 -5.755 -51.246 1.00 90.62 210 GLU A N 1
ATOM 1527 C CA . GLU A 1 210 ? 39.237 -5.338 -52.583 1.00 90.62 210 GLU A CA 1
ATOM 1528 C C . GLU A 1 210 ? 40.216 -4.341 -53.210 1.00 90.62 210 GLU A C 1
ATOM 1530 O O . GLU A 1 210 ? 40.583 -4.478 -54.380 1.00 90.62 210 GLU A O 1
ATOM 1535 N N . ARG A 1 211 ? 40.684 -3.355 -52.443 1.00 92.12 211 ARG A N 1
ATOM 1536 C CA . ARG A 1 211 ? 41.621 -2.340 -52.928 1.00 92.12 211 ARG A CA 1
ATOM 1537 C C . ARG A 1 211 ? 42.984 -2.935 -53.273 1.00 92.12 211 ARG A C 1
ATOM 1539 O O . ARG A 1 211 ? 43.543 -2.582 -54.311 1.00 92.12 211 ARG A O 1
ATOM 1546 N N . GLU A 1 212 ? 43.505 -3.839 -52.447 1.00 92.31 212 GLU A N 1
ATOM 1547 C CA . GLU A 1 212 ? 44.740 -4.584 -52.716 1.00 92.31 212 GLU A CA 1
ATOM 1548 C C . GLU A 1 212 ? 44.628 -5.403 -54.003 1.00 92.31 212 GLU A C 1
ATOM 1550 O O . GLU A 1 212 ? 45.519 -5.318 -54.849 1.00 92.31 212 GLU A O 1
ATOM 1555 N N . ASN A 1 213 ? 43.502 -6.089 -54.222 1.00 91.50 213 ASN A N 1
ATOM 1556 C CA . ASN A 1 213 ? 43.246 -6.820 -55.463 1.00 91.50 213 ASN A CA 1
ATOM 1557 C C . ASN A 1 213 ? 43.252 -5.893 -56.690 1.00 91.50 213 ASN A C 1
ATOM 1559 O O . ASN A 1 213 ? 43.912 -6.195 -57.685 1.00 91.50 213 ASN A O 1
ATOM 1563 N N . HIS A 1 214 ? 42.580 -4.737 -56.625 1.00 91.56 214 HIS A N 1
ATOM 1564 C CA . HIS A 1 214 ? 42.592 -3.755 -57.719 1.00 91.56 214 HIS A CA 1
ATOM 1565 C C . HIS A 1 214 ? 44.005 -3.221 -57.992 1.00 91.56 214 HIS A C 1
ATOM 1567 O O . HIS A 1 214 ? 44.410 -3.108 -59.149 1.00 91.56 214 HIS A O 1
ATOM 1573 N N . MET A 1 215 ? 44.780 -2.923 -56.943 1.00 91.31 215 MET A N 1
ATOM 1574 C CA . MET A 1 215 ? 46.167 -2.471 -57.085 1.00 91.31 215 MET A CA 1
ATOM 1575 C C . MET A 1 215 ? 47.061 -3.555 -57.693 1.00 91.31 215 MET A C 1
ATOM 1577 O O . MET A 1 215 ? 47.870 -3.242 -58.565 1.00 91.31 215 MET A O 1
ATOM 1581 N N . ALA A 1 216 ? 46.889 -4.817 -57.295 1.00 92.94 216 ALA A N 1
ATOM 1582 C CA . ALA A 1 216 ? 47.628 -5.945 -57.848 1.00 92.94 216 ALA A CA 1
ATOM 1583 C C . ALA A 1 216 ? 47.305 -6.170 -59.336 1.00 92.94 216 ALA A C 1
ATOM 1585 O O . ALA A 1 216 ? 48.223 -6.303 -60.146 1.00 92.94 216 ALA A O 1
ATOM 1586 N N . PHE A 1 217 ? 46.023 -6.142 -59.723 1.00 94.06 217 PHE A N 1
ATOM 1587 C CA . PHE A 1 217 ? 45.615 -6.261 -61.128 1.00 94.06 217 PHE A CA 1
ATOM 1588 C C . PHE A 1 217 ? 46.102 -5.086 -61.981 1.00 94.06 217 PHE A C 1
ATOM 1590 O O . PHE A 1 217 ? 46.619 -5.307 -63.078 1.00 94.06 217 PHE A O 1
ATOM 1597 N N . ALA A 1 218 ? 45.991 -3.850 -61.483 1.00 93.75 218 ALA A N 1
ATOM 1598 C CA . ALA A 1 218 ? 46.515 -2.676 -62.176 1.00 93.75 218 ALA A CA 1
ATOM 1599 C C . ALA A 1 218 ? 48.039 -2.772 -62.357 1.00 93.75 218 ALA A C 1
ATOM 1601 O O . ALA A 1 218 ? 48.538 -2.611 -63.467 1.00 93.75 218 ALA A O 1
ATOM 1602 N N . ALA A 1 219 ? 48.782 -3.121 -61.302 1.00 94.38 219 ALA A N 1
ATOM 1603 C CA . ALA A 1 219 ? 50.230 -3.297 -61.375 1.00 94.38 219 ALA A CA 1
ATOM 1604 C C . ALA A 1 219 ? 50.633 -4.395 -62.374 1.00 94.38 219 ALA A C 1
ATOM 1606 O O . ALA A 1 219 ? 51.541 -4.186 -63.179 1.00 94.38 219 ALA A O 1
ATOM 1607 N N . LEU A 1 220 ? 49.935 -5.535 -62.377 1.00 95.88 220 LEU A N 1
ATOM 1608 C CA . LEU A 1 220 ? 50.175 -6.618 -63.331 1.00 95.88 220 LEU A CA 1
ATOM 1609 C C . LEU A 1 220 ? 49.962 -6.154 -64.779 1.00 95.88 220 LEU A C 1
ATOM 1611 O O . LEU A 1 220 ? 50.816 -6.391 -65.632 1.00 95.88 220 LEU A O 1
ATOM 1615 N N . LEU A 1 221 ? 48.855 -5.462 -65.061 1.00 95.25 221 LEU A N 1
ATOM 1616 C CA . LEU A 1 221 ? 48.562 -4.930 -66.395 1.00 95.25 221 LEU A CA 1
ATOM 1617 C C . LEU A 1 221 ? 49.562 -3.856 -66.828 1.00 95.25 221 LEU A C 1
ATOM 1619 O O . LEU A 1 221 ? 49.947 -3.820 -67.996 1.00 95.25 221 LEU A O 1
ATOM 1623 N N . LEU A 1 222 ? 50.028 -3.021 -65.899 1.00 95.19 222 LEU A N 1
ATOM 1624 C CA . LEU A 1 222 ? 51.066 -2.030 -66.162 1.00 95.19 222 LEU A CA 1
ATOM 1625 C C . LEU A 1 222 ? 52.396 -2.696 -66.544 1.00 95.19 222 LEU A C 1
ATOM 1627 O O . LEU A 1 222 ? 53.031 -2.288 -67.517 1.00 95.19 222 LEU A O 1
ATOM 1631 N N . VAL A 1 223 ? 52.794 -3.751 -65.825 1.00 96.25 223 VAL A N 1
ATOM 1632 C CA . VAL A 1 223 ? 53.993 -4.540 -66.148 1.00 96.25 223 VAL A CA 1
ATOM 1633 C C . VAL A 1 223 ? 53.846 -5.219 -67.511 1.00 96.25 223 VAL A C 1
ATOM 1635 O O . VAL A 1 223 ? 54.748 -5.115 -68.342 1.00 96.25 223 VAL A O 1
ATOM 1638 N N . LEU A 1 224 ? 52.704 -5.857 -67.791 1.00 95.19 224 LEU A N 1
ATOM 1639 C CA . LEU A 1 224 ? 52.437 -6.480 -69.093 1.00 95.19 224 LEU A CA 1
ATOM 1640 C C . LEU A 1 224 ? 52.436 -5.455 -70.235 1.00 95.19 224 LEU A C 1
ATOM 1642 O O . LEU A 1 224 ? 52.989 -5.723 -71.302 1.00 95.19 224 LEU A O 1
ATOM 1646 N N . SER A 1 225 ? 51.893 -4.259 -69.998 1.00 95.62 225 SER A N 1
ATOM 1647 C CA . SER A 1 225 ? 51.960 -3.139 -70.936 1.00 95.62 225 SER A CA 1
ATOM 1648 C C . SER A 1 225 ? 53.403 -2.716 -71.215 1.00 95.62 225 SER A C 1
ATOM 1650 O O . SER A 1 225 ? 53.757 -2.481 -72.369 1.00 95.62 225 SER A O 1
ATOM 1652 N N . ALA A 1 226 ? 54.252 -2.620 -70.187 1.00 93.75 226 ALA A N 1
ATOM 1653 C CA . ALA A 1 226 ? 55.664 -2.278 -70.358 1.00 93.75 226 ALA A CA 1
ATOM 1654 C C . ALA A 1 226 ? 56.415 -3.352 -71.165 1.00 93.75 226 ALA A C 1
ATOM 1656 O O . ALA A 1 226 ? 57.180 -3.019 -72.072 1.00 93.75 226 ALA A O 1
ATOM 1657 N N . VAL A 1 227 ? 56.140 -4.637 -70.904 1.00 95.38 227 VAL A N 1
ATOM 1658 C CA . VAL A 1 227 ? 56.689 -5.762 -71.683 1.00 95.38 227 VAL A CA 1
ATOM 1659 C C . VAL A 1 227 ? 56.235 -5.696 -73.146 1.00 95.38 227 VAL A C 1
ATOM 1661 O O . VAL A 1 227 ? 57.063 -5.821 -74.049 1.00 95.38 227 VAL A O 1
ATOM 1664 N N . ALA A 1 228 ? 54.948 -5.440 -73.404 1.00 93.81 228 ALA A N 1
ATOM 1665 C CA . ALA A 1 228 ? 54.419 -5.268 -74.757 1.00 93.81 228 ALA A CA 1
ATOM 1666 C C . ALA A 1 228 ? 55.036 -4.053 -75.472 1.00 93.81 228 ALA A C 1
ATOM 1668 O O . ALA A 1 228 ? 55.352 -4.138 -76.659 1.00 93.81 228 ALA A O 1
ATOM 1669 N N . GLY A 1 229 ? 55.274 -2.955 -74.750 1.00 92.62 229 GLY A N 1
ATOM 1670 C CA . GLY A 1 229 ? 55.991 -1.781 -75.251 1.00 92.62 229 GLY A CA 1
ATOM 1671 C C . GLY A 1 229 ? 57.438 -2.095 -75.644 1.00 92.62 229 GLY A C 1
ATOM 1672 O O . GLY A 1 229 ? 57.875 -1.715 -76.730 1.00 92.62 229 GLY A O 1
ATOM 1673 N N . GLY A 1 230 ? 58.158 -2.862 -74.818 1.00 92.38 230 GLY A N 1
ATOM 1674 C CA . GLY A 1 230 ? 59.500 -3.356 -75.141 1.00 92.38 230 GLY A CA 1
ATOM 1675 C C . GLY A 1 230 ? 59.516 -4.278 -76.368 1.00 92.38 230 GLY A C 1
ATOM 1676 O O . GLY A 1 230 ? 60.361 -4.128 -77.250 1.00 92.38 230 GLY A O 1
ATOM 1677 N N . ALA A 1 231 ? 58.538 -5.181 -76.487 1.00 91.25 231 ALA A N 1
ATOM 1678 C CA . ALA A 1 231 ? 58.379 -6.027 -77.671 1.00 91.25 231 ALA A CA 1
ATOM 1679 C C . ALA A 1 231 ? 58.050 -5.203 -78.930 1.00 91.25 231 ALA A C 1
ATOM 1681 O O . ALA A 1 231 ? 58.599 -5.460 -80.002 1.00 91.25 231 ALA A O 1
ATOM 1682 N N . ALA A 1 232 ? 57.191 -4.184 -78.808 1.00 91.62 232 ALA A N 1
ATOM 1683 C CA . ALA A 1 232 ? 56.884 -3.260 -79.894 1.00 91.62 232 ALA A CA 1
ATOM 1684 C C . ALA A 1 232 ? 58.155 -2.544 -80.375 1.00 91.62 232 ALA A C 1
ATOM 1686 O O . ALA A 1 232 ? 58.426 -2.563 -81.576 1.00 91.62 232 ALA A O 1
ATOM 1687 N N . TRP A 1 233 ? 58.976 -2.015 -79.458 1.00 91.88 233 TRP A N 1
ATOM 1688 C CA . TRP A 1 233 ? 60.285 -1.431 -79.779 1.00 91.88 233 TRP A CA 1
ATOM 1689 C C . TRP A 1 233 ? 61.152 -2.418 -80.568 1.00 91.88 233 TRP A C 1
ATOM 1691 O O . TRP A 1 233 ? 61.606 -2.105 -81.668 1.00 91.88 233 TRP A O 1
ATOM 1701 N N . GLN A 1 234 ? 61.312 -3.650 -80.085 1.00 93.06 234 GLN A N 1
ATOM 1702 C CA . GLN A 1 234 ? 62.110 -4.669 -80.770 1.00 93.06 234 GLN A CA 1
ATOM 1703 C C . GLN A 1 234 ? 61.595 -4.988 -82.190 1.00 93.06 234 GLN A C 1
ATOM 1705 O O . GLN A 1 234 ? 62.383 -5.222 -83.111 1.00 93.06 234 GLN A O 1
ATOM 1710 N N . PHE A 1 235 ? 60.275 -5.003 -82.407 1.00 91.19 235 PHE A N 1
ATOM 1711 C CA . PHE A 1 235 ? 59.699 -5.223 -83.738 1.00 91.19 235 PHE A CA 1
ATOM 1712 C C . PHE A 1 235 ? 59.906 -4.043 -84.693 1.00 91.19 235 PHE A C 1
ATOM 1714 O O . PHE A 1 235 ? 59.994 -4.277 -85.904 1.00 91.19 235 PHE A O 1
ATOM 1721 N N . THR A 1 236 ? 60.027 -2.810 -84.181 1.00 87.50 236 THR A N 1
ATOM 1722 C CA . THR A 1 236 ? 60.389 -1.649 -85.014 1.00 87.50 236 THR A CA 1
ATOM 1723 C C . THR A 1 236 ? 61.794 -1.786 -85.588 1.00 87.50 236 THR A C 1
ATOM 1725 O O . THR A 1 236 ? 61.969 -1.599 -86.791 1.00 87.50 236 THR A O 1
ATOM 1728 N N . GLU A 1 237 ? 62.761 -2.228 -84.779 1.00 89.31 237 GLU A N 1
ATOM 1729 C CA . GLU A 1 237 ? 64.146 -2.454 -85.217 1.00 89.31 237 GLU A CA 1
ATOM 1730 C C . GLU A 1 237 ? 64.247 -3.578 -86.258 1.00 89.31 237 GLU A C 1
ATOM 1732 O O . GLU A 1 237 ? 65.051 -3.514 -87.184 1.00 89.31 237 GLU A O 1
ATOM 1737 N N . ARG A 1 238 ? 63.384 -4.598 -86.157 1.00 88.88 238 ARG A N 1
ATOM 1738 C CA . ARG A 1 238 ? 63.329 -5.737 -87.092 1.00 88.88 238 ARG A CA 1
ATOM 1739 C C . ARG A 1 238 ? 62.478 -5.493 -88.349 1.00 88.88 238 ARG A C 1
ATOM 1741 O O . ARG A 1 238 ? 62.306 -6.419 -89.138 1.00 88.88 238 ARG A O 1
ATOM 1748 N N . GLY A 1 239 ? 61.897 -4.303 -88.531 1.00 86.06 239 GLY A N 1
ATOM 1749 C CA . GLY A 1 239 ? 61.076 -3.957 -89.703 1.00 86.06 239 GLY A CA 1
ATOM 1750 C C . GLY A 1 239 ? 59.714 -4.672 -89.801 1.00 86.06 239 GLY A C 1
ATOM 1751 O O . GLY A 1 239 ? 59.054 -4.601 -90.838 1.00 86.06 239 GLY A O 1
ATOM 1752 N N . GLN A 1 240 ? 59.252 -5.347 -88.740 1.00 87.50 240 GLN A N 1
ATOM 1753 C CA . GLN A 1 240 ? 58.018 -6.152 -88.734 1.00 87.50 240 GLN A CA 1
ATOM 1754 C C . GLN A 1 240 ? 56.783 -5.297 -88.390 1.00 87.50 240 GLN A C 1
ATOM 1756 O O . GLN A 1 240 ? 56.237 -5.374 -87.286 1.00 87.50 240 GLN A O 1
ATOM 1761 N N . ARG A 1 241 ? 56.326 -4.475 -89.348 1.00 83.62 241 ARG A N 1
ATOM 1762 C CA . ARG A 1 241 ? 55.268 -3.458 -89.141 1.00 83.62 241 ARG A CA 1
ATOM 1763 C C . ARG A 1 241 ? 53.936 -4.001 -88.610 1.00 83.62 241 ARG A C 1
ATOM 1765 O O . ARG A 1 241 ? 53.316 -3.339 -87.781 1.00 83.62 241 ARG A O 1
ATOM 1772 N N . ASP A 1 242 ? 53.500 -5.182 -89.041 1.00 85.25 242 ASP A N 1
ATOM 1773 C CA . ASP A 1 242 ? 52.207 -5.731 -88.601 1.00 85.25 242 ASP A CA 1
ATOM 1774 C C . ASP A 1 242 ? 52.249 -6.214 -87.146 1.00 85.25 242 ASP A C 1
ATOM 1776 O O . ASP A 1 242 ? 51.325 -5.957 -86.376 1.00 85.25 242 ASP A O 1
ATOM 1780 N N . ARG A 1 243 ? 53.366 -6.819 -86.719 1.00 85.94 243 ARG A N 1
ATOM 1781 C CA . ARG A 1 243 ? 53.564 -7.241 -85.322 1.00 85.94 243 ARG A CA 1
ATOM 1782 C C . ARG A 1 243 ? 53.764 -6.059 -84.381 1.00 85.94 243 ARG A C 1
ATOM 1784 O O . ARG A 1 243 ? 53.271 -6.102 -83.259 1.00 85.94 243 ARG A O 1
ATOM 1791 N N . PHE A 1 244 ? 54.412 -4.992 -84.853 1.00 88.88 244 PHE A N 1
ATOM 1792 C CA . PHE A 1 244 ? 54.495 -3.729 -84.121 1.00 88.88 244 PHE A CA 1
ATOM 1793 C C . PHE A 1 244 ? 53.105 -3.164 -83.806 1.00 88.88 244 PHE A C 1
ATOM 1795 O O . PHE A 1 244 ? 52.824 -2.874 -82.648 1.00 88.88 244 PHE A O 1
ATOM 1802 N N . LYS A 1 245 ? 52.218 -3.048 -84.807 1.00 88.94 245 LYS A N 1
ATOM 1803 C CA . LYS A 1 245 ? 50.859 -2.511 -84.608 1.00 88.94 245 LYS A CA 1
ATOM 1804 C C . LYS A 1 245 ? 50.076 -3.321 -83.577 1.00 88.94 245 LYS A C 1
ATOM 1806 O O . LYS A 1 245 ? 49.436 -2.739 -82.706 1.00 88.94 245 LYS A O 1
ATOM 1811 N N . ILE A 1 246 ? 50.166 -4.650 -83.645 1.00 88.75 246 ILE A N 1
ATOM 1812 C CA . ILE A 1 246 ? 49.510 -5.541 -82.682 1.00 88.75 246 ILE A CA 1
ATOM 1813 C C . ILE A 1 246 ? 50.091 -5.328 -81.279 1.00 88.75 246 ILE A C 1
ATOM 1815 O O . ILE A 1 246 ? 49.336 -5.014 -80.366 1.00 88.75 246 ILE A O 1
ATOM 1819 N N . ALA A 1 247 ? 51.414 -5.408 -81.103 1.00 88.00 247 ALA A N 1
ATOM 1820 C CA . ALA A 1 247 ? 52.053 -5.227 -79.796 1.00 88.00 247 ALA A CA 1
ATOM 1821 C C . ALA A 1 247 ? 51.796 -3.834 -79.185 1.00 88.00 247 ALA A C 1
ATOM 1823 O O . ALA A 1 247 ? 51.488 -3.734 -77.999 1.00 88.00 247 ALA A O 1
ATOM 1824 N N . ALA A 1 248 ? 51.845 -2.770 -79.994 1.00 89.44 248 ALA A N 1
ATOM 1825 C CA . ALA A 1 248 ? 51.554 -1.404 -79.562 1.00 89.44 248 ALA A CA 1
ATOM 1826 C C . ALA A 1 248 ? 50.079 -1.226 -79.164 1.00 89.44 248 ALA A C 1
ATOM 1828 O O . ALA A 1 248 ? 49.791 -0.604 -78.145 1.00 89.44 248 ALA A O 1
ATOM 1829 N N . SER A 1 249 ? 49.147 -1.801 -79.935 1.00 90.19 249 SER A N 1
ATOM 1830 C CA . SER A 1 249 ? 47.708 -1.747 -79.636 1.00 90.19 249 SER A CA 1
ATOM 1831 C C . SER A 1 249 ? 47.350 -2.507 -78.355 1.00 90.19 249 SER A C 1
ATOM 1833 O O . SER A 1 249 ? 46.636 -1.975 -77.507 1.00 90.19 249 SER A O 1
ATOM 1835 N N . VAL A 1 250 ? 47.908 -3.707 -78.166 1.00 92.88 250 VAL A N 1
ATOM 1836 C CA . VAL A 1 250 ? 47.726 -4.521 -76.955 1.00 92.88 250 VAL A CA 1
ATOM 1837 C C . VAL A 1 250 ? 48.351 -3.839 -75.739 1.00 92.88 250 VAL A C 1
ATOM 1839 O O . VAL A 1 250 ? 47.700 -3.748 -74.702 1.00 92.88 250 VAL A O 1
ATOM 1842 N N . GLY A 1 251 ? 49.565 -3.294 -75.870 1.00 92.75 251 GLY A N 1
ATOM 1843 C CA . GLY A 1 251 ? 50.213 -2.520 -74.809 1.00 92.75 251 GLY A CA 1
ATOM 1844 C C . GLY A 1 251 ? 49.397 -1.291 -74.406 1.00 92.75 251 GLY A C 1
ATOM 1845 O O . GLY A 1 251 ? 49.093 -1.116 -73.230 1.00 92.75 251 GLY A O 1
ATOM 1846 N N . ALA A 1 252 ? 48.950 -0.484 -75.373 1.00 92.38 252 ALA A N 1
ATOM 1847 C CA . ALA A 1 252 ? 48.115 0.688 -75.104 1.00 92.38 252 ALA A CA 1
ATOM 1848 C C . ALA A 1 252 ? 46.788 0.316 -74.419 1.00 92.38 252 ALA A C 1
ATOM 1850 O O . ALA A 1 252 ? 46.372 0.987 -73.476 1.00 92.38 252 ALA A O 1
ATOM 1851 N N . MET A 1 253 ? 46.145 -0.777 -74.843 1.00 95.00 253 MET A N 1
ATOM 1852 C CA . MET A 1 253 ? 44.922 -1.276 -74.212 1.00 95.00 253 MET A CA 1
ATOM 1853 C C . MET A 1 253 ? 45.165 -1.712 -72.760 1.00 95.00 253 MET A C 1
ATOM 1855 O O . MET A 1 253 ? 44.395 -1.335 -71.879 1.00 95.00 253 MET A O 1
ATOM 1859 N N . MET A 1 254 ? 46.243 -2.457 -72.489 1.00 94.75 254 MET A N 1
ATOM 1860 C CA . MET A 1 254 ? 46.609 -2.877 -71.130 1.00 94.75 254 MET A CA 1
ATOM 1861 C C . MET A 1 254 ? 46.965 -1.687 -70.231 1.00 94.75 254 MET A C 1
ATOM 1863 O O . MET A 1 254 ? 46.565 -1.665 -69.067 1.00 94.75 254 MET A O 1
ATOM 1867 N N . PHE A 1 255 ? 47.648 -0.670 -70.766 1.00 93.94 255 PHE A N 1
ATOM 1868 C CA . PHE A 1 255 ? 47.943 0.569 -70.045 1.00 93.94 255 PHE A CA 1
ATOM 1869 C C . PHE A 1 255 ? 46.667 1.313 -69.638 1.00 93.94 255 PHE A C 1
ATOM 1871 O O . PHE A 1 255 ? 46.503 1.689 -68.477 1.00 93.94 255 PHE A O 1
ATOM 1878 N N . ILE A 1 256 ? 45.730 1.483 -70.576 1.00 94.00 256 ILE A N 1
ATOM 1879 C CA . ILE A 1 256 ? 44.439 2.127 -70.303 1.00 94.00 256 ILE A CA 1
ATOM 1880 C C . ILE A 1 256 ? 43.643 1.307 -69.281 1.00 94.00 256 ILE A C 1
ATOM 1882 O O . ILE A 1 256 ? 43.140 1.871 -68.312 1.00 94.00 256 ILE A O 1
ATOM 1886 N N . ALA A 1 257 ? 43.577 -0.019 -69.440 1.00 92.94 257 ALA A N 1
ATOM 1887 C CA . ALA A 1 257 ? 42.892 -0.902 -68.496 1.00 92.94 257 ALA A CA 1
ATOM 1888 C C . ALA A 1 257 ? 43.487 -0.810 -67.080 1.00 92.94 257 ALA A C 1
ATOM 1890 O O . ALA A 1 257 ? 42.739 -0.734 -66.107 1.00 92.94 257 ALA A O 1
ATOM 1891 N N . SER A 1 258 ? 44.817 -0.734 -66.959 1.00 94.81 258 SER A N 1
ATOM 1892 C CA . SER A 1 258 ? 45.506 -0.501 -65.684 1.00 94.81 258 SER A CA 1
ATOM 1893 C C . SER A 1 258 ? 45.066 0.809 -65.024 1.00 94.81 258 SER A C 1
ATOM 1895 O O . SER A 1 258 ? 44.769 0.824 -63.829 1.00 94.81 258 SER A O 1
ATOM 1897 N N . LEU A 1 259 ? 45.016 1.913 -65.777 1.00 93.62 259 LEU A N 1
ATOM 1898 C CA . LEU A 1 259 ? 44.596 3.215 -65.246 1.00 93.62 259 LEU A CA 1
ATOM 1899 C C . LEU A 1 259 ? 43.131 3.207 -64.798 1.00 93.62 259 LEU A C 1
ATOM 1901 O O . LEU A 1 259 ? 42.818 3.746 -63.739 1.00 93.62 259 LEU A O 1
ATOM 1905 N N . VAL A 1 260 ? 42.249 2.564 -65.567 1.00 92.88 260 VAL A N 1
ATOM 1906 C CA . VAL A 1 260 ? 40.825 2.441 -65.225 1.00 92.88 260 VAL A CA 1
ATOM 1907 C C . VAL A 1 260 ? 40.636 1.607 -63.956 1.00 92.88 260 VAL A C 1
ATOM 1909 O O . VAL A 1 260 ? 39.965 2.063 -63.036 1.00 92.88 260 VAL A O 1
ATOM 1912 N N . ILE A 1 261 ? 41.267 0.432 -63.853 1.00 92.56 261 ILE A N 1
ATOM 1913 C CA . ILE A 1 261 ? 41.174 -0.431 -62.658 1.00 92.56 261 ILE A CA 1
ATOM 1914 C C . ILE A 1 261 ? 41.718 0.287 -61.418 1.00 92.56 261 ILE A C 1
ATOM 1916 O O . ILE A 1 261 ? 41.139 0.193 -60.337 1.00 92.56 261 ILE A O 1
ATOM 1920 N N . PHE A 1 262 ? 42.802 1.050 -61.566 1.00 91.94 262 PHE A N 1
ATOM 1921 C CA . PHE A 1 262 ? 43.349 1.852 -60.476 1.00 91.94 262 PHE A CA 1
ATOM 1922 C C . PHE A 1 262 ? 42.425 3.008 -60.066 1.00 91.94 262 PHE A C 1
ATOM 1924 O O . PHE A 1 262 ? 42.361 3.339 -58.884 1.00 91.94 262 PHE A O 1
ATOM 1931 N N . ALA A 1 263 ? 41.716 3.626 -61.014 1.00 90.12 263 ALA A N 1
ATOM 1932 C CA . ALA A 1 263 ? 40.792 4.725 -60.744 1.00 90.12 263 ALA A CA 1
ATOM 1933 C C . ALA A 1 263 ? 39.474 4.258 -60.099 1.00 90.12 263 ALA A C 1
ATOM 1935 O O . ALA A 1 263 ? 38.940 4.971 -59.257 1.00 90.12 263 ALA A O 1
ATOM 1936 N N . VAL A 1 264 ? 38.980 3.066 -60.457 1.00 90.94 264 VAL A N 1
ATOM 1937 C CA . VAL A 1 264 ? 37.723 2.475 -59.943 1.00 90.94 264 VAL A CA 1
ATOM 1938 C C . VAL A 1 264 ? 37.915 1.752 -58.599 1.00 90.94 264 VAL A C 1
ATOM 1940 O O . VAL A 1 264 ? 36.957 1.252 -58.020 1.00 90.94 264 VAL A O 1
ATOM 1943 N N . ARG A 1 265 ? 39.141 1.704 -58.058 1.00 90.38 265 ARG A N 1
ATOM 1944 C CA . ARG A 1 265 ? 39.399 1.095 -56.745 1.00 90.38 265 ARG A CA 1
ATOM 1945 C C . ARG A 1 265 ? 38.491 1.719 -55.662 1.00 90.38 265 ARG A C 1
ATOM 1947 O O . ARG A 1 265 ? 38.373 2.948 -55.630 1.00 90.38 265 ARG A O 1
ATOM 1954 N N . PRO A 1 266 ? 37.920 0.912 -54.755 1.00 87.50 266 PRO A N 1
ATOM 1955 C CA . PRO A 1 266 ? 37.007 1.413 -53.732 1.00 87.50 266 PRO A CA 1
ATOM 1956 C C . PRO A 1 266 ? 37.681 2.462 -52.839 1.00 87.50 266 PRO A C 1
ATOM 1958 O O . PRO A 1 266 ? 38.876 2.357 -52.514 1.00 87.50 266 PRO A O 1
ATOM 1961 N N . SER A 1 267 ? 36.919 3.496 -52.468 1.00 86.88 267 SER A N 1
ATOM 1962 C CA . SER A 1 267 ? 37.366 4.523 -51.524 1.00 86.88 267 SER A CA 1
ATOM 1963 C C . SER A 1 267 ? 37.113 4.077 -50.083 1.00 86.88 267 SER A C 1
ATOM 1965 O O . SER A 1 267 ? 36.268 3.227 -49.807 1.00 86.88 267 SER A O 1
ATOM 1967 N N . PHE A 1 268 ? 37.843 4.665 -49.135 1.00 85.12 268 PHE A N 1
ATOM 1968 C CA . PHE A 1 268 ? 37.605 4.395 -47.716 1.00 85.12 268 PHE A CA 1
ATOM 1969 C C . PHE A 1 268 ? 36.268 4.961 -47.212 1.00 85.12 268 PHE A C 1
ATOM 1971 O O . PHE A 1 268 ? 35.781 4.498 -46.185 1.00 85.12 268 PHE A O 1
ATOM 1978 N N . ASP A 1 269 ? 35.637 5.878 -47.954 1.00 83.56 269 ASP A N 1
ATOM 1979 C CA . ASP A 1 269 ? 34.312 6.418 -47.621 1.00 83.56 269 ASP A CA 1
ATOM 1980 C C . ASP A 1 269 ? 33.207 5.349 -47.750 1.00 83.56 269 ASP A C 1
ATOM 1982 O O . ASP A 1 269 ? 32.157 5.450 -47.119 1.00 83.56 269 ASP A O 1
ATOM 1986 N N . GLU A 1 270 ? 33.450 4.274 -48.514 1.00 85.31 270 GLU A N 1
ATOM 1987 C CA . GLU A 1 270 ? 32.530 3.135 -48.611 1.00 85.31 270 GLU A CA 1
ATOM 1988 C C . GLU A 1 270 ? 32.434 2.322 -47.311 1.00 85.31 270 GLU A C 1
ATOM 1990 O O . GLU A 1 270 ? 31.455 1.599 -47.123 1.00 85.31 270 GLU A O 1
ATOM 1995 N N . ILE A 1 271 ? 33.413 2.424 -46.400 1.00 85.19 271 ILE A N 1
ATOM 1996 C CA . ILE A 1 271 ? 33.396 1.689 -45.125 1.00 85.19 271 ILE A CA 1
ATOM 1997 C C . ILE A 1 271 ? 32.184 2.114 -44.298 1.00 85.19 271 ILE A C 1
ATOM 1999 O O . ILE A 1 271 ? 31.427 1.258 -43.841 1.00 85.19 271 ILE A O 1
ATOM 2003 N N . ASP A 1 272 ? 31.958 3.420 -44.153 1.00 86.44 272 ASP A N 1
ATOM 2004 C CA . ASP A 1 272 ? 30.853 3.948 -43.351 1.00 86.44 272 ASP A CA 1
ATOM 2005 C C . ASP A 1 272 ? 29.487 3.557 -43.941 1.00 86.44 272 ASP A C 1
ATOM 2007 O O . ASP A 1 272 ? 28.548 3.246 -43.201 1.00 86.44 272 ASP A O 1
ATOM 2011 N N . GLU A 1 273 ? 29.376 3.496 -45.272 1.00 86.81 273 GLU A N 1
ATOM 2012 C CA . GLU A 1 273 ? 28.166 3.036 -45.964 1.00 86.81 273 GLU A CA 1
ATOM 2013 C C . GLU A 1 273 ? 27.916 1.535 -45.751 1.00 86.81 273 GLU A C 1
ATOM 2015 O O . GLU A 1 273 ? 26.791 1.119 -45.450 1.00 86.81 273 GLU A O 1
ATOM 2020 N N . ARG A 1 274 ? 28.966 0.708 -45.846 1.00 86.25 274 ARG A N 1
ATOM 2021 C CA . ARG A 1 274 ? 28.892 -0.741 -45.597 1.00 86.25 274 ARG A CA 1
ATOM 2022 C C . ARG A 1 274 ? 28.540 -1.034 -44.138 1.00 86.25 274 ARG A C 1
ATOM 2024 O O . ARG A 1 274 ? 27.690 -1.888 -43.886 1.00 86.25 274 ARG A O 1
ATOM 2031 N N . VAL A 1 275 ? 29.106 -0.286 -43.186 1.00 87.12 275 VAL A N 1
ATOM 2032 C CA . VAL A 1 275 ? 28.763 -0.376 -41.756 1.00 87.12 275 VAL A CA 1
ATOM 2033 C C . VAL A 1 275 ? 27.300 -0.023 -41.528 1.00 87.12 275 VAL A C 1
ATOM 2035 O O . VAL A 1 275 ? 26.579 -0.787 -40.887 1.00 87.12 275 VAL A O 1
ATOM 2038 N N . ARG A 1 276 ? 26.826 1.092 -42.095 1.00 85.75 276 ARG A N 1
ATOM 2039 C CA . ARG A 1 276 ? 25.423 1.504 -41.967 1.00 85.75 276 ARG A CA 1
ATOM 2040 C C . ARG A 1 276 ? 24.476 0.461 -42.556 1.00 85.75 276 ARG A C 1
ATOM 2042 O O . ARG A 1 276 ? 23.475 0.114 -41.928 1.00 85.75 276 ARG A O 1
ATOM 2049 N N . THR A 1 277 ? 24.806 -0.077 -43.727 1.00 86.38 277 THR A N 1
ATOM 2050 C CA . THR A 1 277 ? 23.995 -1.090 -44.417 1.00 86.38 277 THR A CA 1
ATOM 2051 C C . THR A 1 277 ? 23.925 -2.390 -43.617 1.00 86.38 277 THR A C 1
ATOM 2053 O O . THR A 1 277 ? 22.829 -2.893 -43.366 1.00 86.38 277 THR A O 1
ATOM 2056 N N . ALA A 1 278 ? 25.068 -2.893 -43.145 1.00 83.31 278 ALA A N 1
ATOM 2057 C CA . ALA A 1 278 ? 25.148 -4.109 -42.340 1.00 83.31 278 ALA A CA 1
ATOM 2058 C C . ALA A 1 278 ? 24.428 -3.960 -40.989 1.00 83.31 278 ALA A C 1
ATOM 2060 O O . ALA A 1 278 ? 23.715 -4.865 -40.560 1.00 83.31 278 ALA A O 1
ATOM 2061 N N . MET A 1 279 ? 24.539 -2.799 -40.337 1.00 81.88 279 MET A N 1
ATOM 2062 C CA . MET A 1 279 ? 23.783 -2.504 -39.115 1.00 81.88 279 MET A CA 1
ATOM 2063 C C . MET A 1 279 ? 22.272 -2.507 -39.367 1.00 81.88 279 MET A C 1
ATOM 2065 O O . MET A 1 279 ? 21.519 -3.100 -38.597 1.00 81.88 279 MET A O 1
ATOM 2069 N N . THR A 1 280 ? 21.826 -1.903 -40.471 1.00 79.62 280 THR A N 1
ATOM 2070 C CA . THR A 1 280 ? 20.399 -1.812 -40.823 1.00 79.62 280 THR A CA 1
ATOM 2071 C C . THR A 1 280 ? 19.806 -3.172 -41.209 1.00 79.62 280 THR A C 1
ATOM 2073 O O . THR A 1 280 ? 18.641 -3.432 -40.918 1.00 79.62 280 THR A O 1
ATOM 2076 N N . GLN A 1 281 ? 20.588 -4.050 -41.843 1.00 76.81 281 GLN A N 1
ATOM 2077 C CA . GLN A 1 281 ? 20.179 -5.427 -42.143 1.00 76.81 281 GLN A CA 1
ATOM 2078 C C . GLN A 1 281 ? 20.049 -6.271 -40.869 1.00 76.81 281 GLN A C 1
ATOM 2080 O O . GLN A 1 281 ? 19.002 -6.871 -40.654 1.00 76.81 281 GLN A O 1
ATOM 2085 N N . ASN A 1 282 ? 21.035 -6.221 -39.967 1.00 67.12 282 ASN A N 1
ATOM 2086 C CA . ASN A 1 282 ? 20.980 -6.955 -38.696 1.00 67.12 282 ASN A CA 1
ATOM 2087 C C . ASN A 1 282 ? 19.778 -6.547 -37.820 1.00 67.12 282 ASN A C 1
ATOM 2089 O O . ASN A 1 282 ? 19.180 -7.388 -37.156 1.00 67.12 282 ASN A O 1
ATOM 2093 N N . LEU A 1 283 ? 19.381 -5.270 -37.857 1.00 65.38 283 LEU A N 1
ATOM 2094 C CA . LEU A 1 283 ? 18.176 -4.759 -37.187 1.00 65.38 283 LEU A CA 1
ATOM 2095 C C . LEU A 1 283 ? 16.859 -5.322 -37.753 1.00 65.38 283 LEU A C 1
ATOM 2097 O O . LEU A 1 283 ? 15.849 -5.297 -37.055 1.00 65.38 283 LEU A O 1
ATOM 2101 N N . ARG A 1 284 ? 16.840 -5.798 -39.004 1.00 64.62 284 ARG A N 1
ATOM 2102 C CA . ARG A 1 284 ? 15.661 -6.435 -39.620 1.00 64.62 284 ARG A CA 1
ATOM 2103 C C . ARG A 1 284 ? 15.556 -7.921 -39.284 1.00 64.62 284 ARG A C 1
ATOM 2105 O O . ARG A 1 284 ? 14.445 -8.443 -39.277 1.00 64.62 284 ARG A O 1
ATOM 2112 N N . ASP A 1 285 ? 16.687 -8.561 -39.001 1.00 64.44 285 ASP A N 1
ATOM 2113 C CA . ASP A 1 285 ? 16.777 -10.002 -38.754 1.00 64.44 285 ASP A CA 1
ATOM 2114 C C . ASP A 1 285 ? 16.700 -10.368 -37.257 1.00 64.44 285 ASP A C 1
ATOM 2116 O O . ASP A 1 285 ? 16.409 -11.520 -36.924 1.00 64.44 285 ASP A O 1
ATOM 2120 N N . GLU A 1 286 ? 16.915 -9.421 -36.330 1.00 58.47 286 GLU A N 1
ATOM 2121 C CA . GLU A 1 286 ? 16.719 -9.677 -34.895 1.00 58.47 286 GLU A CA 1
ATOM 2122 C C . GLU A 1 286 ? 15.224 -9.707 -34.512 1.00 58.47 286 GLU A C 1
ATOM 2124 O O . GLU A 1 286 ? 14.474 -8.777 -34.831 1.00 58.47 286 GLU A O 1
ATOM 2129 N N . PRO A 1 287 ? 14.765 -10.731 -33.763 1.00 52.38 287 PRO A N 1
ATOM 2130 C CA . PRO A 1 287 ? 13.436 -10.710 -33.174 1.00 52.38 287 PRO A CA 1
ATOM 2131 C C . PRO A 1 287 ? 13.361 -9.554 -32.175 1.00 52.38 287 PRO A C 1
ATOM 2133 O O . PRO A 1 287 ? 14.037 -9.546 -31.147 1.00 52.38 287 PRO A O 1
ATOM 2136 N N . VAL A 1 288 ? 12.523 -8.565 -32.482 1.00 48.28 288 VAL A N 1
ATOM 2137 C CA . VAL A 1 288 ? 12.240 -7.448 -31.582 1.00 48.28 288 VAL A CA 1
ATOM 2138 C C . VAL A 1 288 ? 11.515 -8.004 -30.359 1.00 48.28 288 VAL A C 1
ATOM 2140 O O . VAL A 1 288 ? 10.306 -8.230 -30.392 1.00 48.28 288 VAL A O 1
ATOM 2143 N N . THR A 1 289 ? 12.236 -8.225 -29.260 1.00 43.81 289 THR A N 1
ATOM 2144 C CA . THR A 1 289 ? 11.601 -8.361 -27.948 1.00 43.81 289 THR A CA 1
ATOM 2145 C C . THR A 1 289 ? 10.916 -7.023 -27.681 1.00 43.81 289 THR A C 1
ATOM 2147 O O . THR A 1 289 ? 11.613 -6.004 -27.633 1.00 43.81 289 THR A O 1
ATOM 2150 N N . PRO A 1 290 ? 9.579 -6.956 -27.559 1.00 43.41 290 PRO A N 1
ATOM 2151 C CA . PRO A 1 290 ? 8.930 -5.681 -27.336 1.00 43.41 290 PRO A CA 1
ATOM 2152 C C . PRO A 1 290 ? 9.464 -5.117 -26.021 1.00 43.41 290 PRO A C 1
ATOM 2154 O O . PRO A 1 290 ? 9.321 -5.743 -24.967 1.00 43.41 290 PRO A O 1
ATOM 2157 N N . ALA A 1 291 ? 10.086 -3.937 -26.081 1.00 45.12 291 ALA A N 1
ATOM 2158 C CA . ALA A 1 291 ? 10.301 -3.120 -24.899 1.00 45.12 291 ALA A CA 1
ATOM 2159 C C . ALA A 1 291 ? 8.968 -3.064 -24.149 1.00 45.12 291 ALA A C 1
ATOM 2161 O O . ALA A 1 291 ? 7.944 -2.816 -24.795 1.00 45.12 291 ALA A O 1
ATOM 2162 N N . LYS A 1 292 ? 8.981 -3.354 -22.837 1.00 45.34 292 LYS A N 1
ATOM 2163 C CA . LYS A 1 292 ? 7.811 -3.343 -21.942 1.00 45.34 292 LYS A CA 1
ATOM 2164 C C . LYS A 1 292 ? 6.935 -2.140 -22.294 1.00 45.34 292 LYS A C 1
ATOM 2166 O O . LYS A 1 292 ? 7.224 -1.004 -21.929 1.00 45.34 292 LYS A O 1
ATOM 2171 N N . THR A 1 293 ? 5.928 -2.380 -23.123 1.00 45.78 293 THR A N 1
ATOM 2172 C CA . THR A 1 293 ? 5.155 -1.305 -23.729 1.00 45.78 293 THR A CA 1
ATOM 2173 C C . THR A 1 293 ? 4.223 -0.811 -22.638 1.00 45.78 293 THR A C 1
ATOM 2175 O O . THR A 1 293 ? 3.614 -1.645 -21.966 1.00 45.78 293 THR A O 1
ATOM 2178 N N . MET A 1 294 ? 4.126 0.514 -22.444 1.00 53.69 294 MET A N 1
ATOM 2179 C CA . MET A 1 294 ? 3.125 1.139 -21.566 1.00 53.69 294 MET A CA 1
ATOM 2180 C C . MET A 1 294 ? 1.827 0.343 -21.639 1.00 53.69 294 MET A C 1
ATOM 2182 O O . MET A 1 294 ? 1.292 0.177 -22.743 1.00 53.69 294 MET A O 1
ATOM 2186 N N . ALA A 1 295 ? 1.387 -0.176 -20.489 1.00 58.41 295 ALA A N 1
ATOM 2187 C CA . ALA A 1 295 ? 0.362 -1.204 -20.411 1.00 58.41 295 ALA A CA 1
ATOM 2188 C C . ALA A 1 295 ? -0.790 -0.892 -21.381 1.00 58.41 295 ALA A C 1
ATOM 2190 O O . ALA A 1 295 ? -1.398 0.183 -21.329 1.00 58.41 295 ALA A O 1
ATOM 2191 N N . ALA A 1 296 ? -1.015 -1.797 -22.339 1.00 69.81 296 ALA A N 1
ATOM 2192 C CA . ALA A 1 296 ? -2.077 -1.652 -23.323 1.00 69.81 296 ALA A CA 1
ATOM 2193 C C . ALA A 1 296 ? -3.434 -1.491 -22.616 1.00 69.81 296 ALA A C 1
ATOM 2195 O O . ALA A 1 296 ? -3.606 -1.948 -21.479 1.00 69.81 296 ALA A O 1
ATOM 2196 N N . ASN A 1 297 ? -4.386 -0.827 -23.280 1.00 85.38 297 ASN A N 1
ATOM 2197 C CA . ASN A 1 297 ? -5.761 -0.775 -22.787 1.00 85.38 297 ASN A CA 1
ATOM 2198 C C . ASN A 1 297 ? -6.265 -2.198 -22.522 1.00 85.38 297 ASN A C 1
ATOM 2200 O O . ASN A 1 297 ? -5.894 -3.122 -23.250 1.00 85.38 297 ASN A O 1
ATOM 2204 N N . GLY A 1 298 ? -7.123 -2.363 -21.523 1.00 90.31 298 GLY A N 1
ATOM 2205 C CA . GLY A 1 298 ? -7.792 -3.630 -21.275 1.00 90.31 298 GLY A CA 1
ATOM 2206 C C . GLY A 1 298 ? -7.968 -3.959 -19.804 1.00 90.31 298 GLY A C 1
ATOM 2207 O O . GLY A 1 298 ? -7.558 -3.221 -18.903 1.00 90.31 298 GLY A O 1
ATOM 2208 N N . LYS A 1 299 ? -8.575 -5.125 -19.588 1.00 94.31 299 LYS A N 1
ATOM 2209 C CA . LYS A 1 299 ? -8.920 -5.641 -18.268 1.00 94.31 299 LYS A CA 1
ATOM 2210 C C . LYS A 1 299 ? -7.672 -5.966 -17.459 1.00 94.31 299 LYS A C 1
ATOM 2212 O O . LYS A 1 299 ? -6.697 -6.521 -17.967 1.00 94.31 299 LYS A O 1
ATOM 2217 N N . ARG A 1 300 ? -7.735 -5.631 -16.179 1.00 94.56 300 ARG A N 1
ATOM 2218 C CA . ARG A 1 300 ? -6.703 -5.849 -15.178 1.00 94.56 300 ARG A CA 1
ATOM 2219 C C . ARG A 1 300 ? -7.283 -6.660 -14.041 1.00 94.56 300 ARG A C 1
ATOM 2221 O O . ARG A 1 300 ? -8.355 -6.335 -13.532 1.00 94.56 300 ARG A O 1
ATOM 2228 N N . ARG A 1 301 ? -6.543 -7.694 -13.651 1.00 96.06 301 ARG A N 1
ATOM 2229 C CA . ARG A 1 301 ? -6.737 -8.413 -12.396 1.00 96.06 301 ARG A CA 1
ATOM 2230 C C . ARG A 1 301 ? -5.569 -8.092 -11.488 1.00 96.06 301 ARG A C 1
ATOM 2232 O O . ARG A 1 301 ? -4.427 -8.335 -11.872 1.00 96.06 301 ARG A O 1
ATOM 2239 N N . CYS A 1 302 ? -5.860 -7.554 -10.314 1.00 96.88 302 CYS A N 1
ATOM 2240 C CA . CYS A 1 302 ? -4.865 -7.145 -9.339 1.00 96.88 302 CYS A CA 1
ATOM 2241 C C . CYS A 1 302 ? -5.012 -7.971 -8.066 1.00 96.88 302 CYS A C 1
ATOM 2243 O O . CYS A 1 302 ? -6.039 -7.898 -7.394 1.00 96.88 302 CYS A O 1
ATOM 2245 N N . VAL A 1 303 ? -3.970 -8.736 -7.753 1.00 97.06 303 VAL A N 1
ATOM 2246 C CA . VAL A 1 303 ? -3.912 -9.648 -6.608 1.00 97.06 303 VAL A CA 1
ATOM 2247 C C . VAL A 1 303 ? -3.111 -8.988 -5.494 1.00 97.06 303 VAL A C 1
ATOM 2249 O O . VAL A 1 303 ? -2.037 -8.431 -5.745 1.00 97.06 303 VAL A O 1
ATOM 2252 N N . ILE A 1 304 ? -3.632 -9.033 -4.267 1.00 95.19 304 ILE A N 1
ATOM 2253 C CA . ILE A 1 304 ? -2.987 -8.435 -3.093 1.00 95.19 304 ILE A CA 1
ATOM 2254 C C . ILE A 1 304 ? -1.571 -9.002 -2.905 1.00 95.19 304 ILE A C 1
ATOM 2256 O O . ILE A 1 304 ? -1.298 -10.164 -3.197 1.00 95.19 304 ILE A O 1
ATOM 2260 N N . GLN A 1 305 ? -0.656 -8.168 -2.426 1.00 94.50 305 GLN A N 1
ATOM 2261 C CA . GLN A 1 305 ? 0.709 -8.527 -2.046 1.00 94.50 305 GLN A CA 1
ATOM 2262 C C . GLN A 1 305 ? 0.822 -8.357 -0.523 1.00 94.50 305 GLN A C 1
ATOM 2264 O O . GLN A 1 305 ? 1.074 -7.237 -0.053 1.00 94.50 305 GLN A O 1
ATOM 2269 N N . PRO A 1 306 ? 0.548 -9.404 0.281 1.00 91.06 306 PRO A N 1
ATOM 2270 C CA . PRO A 1 306 ? 0.481 -9.297 1.740 1.00 91.06 306 PRO A CA 1
ATOM 2271 C C . PRO A 1 306 ? 1.770 -8.752 2.365 1.00 91.06 306 PRO A C 1
ATOM 2273 O O . PRO A 1 306 ? 1.730 -7.920 3.263 1.00 91.06 306 PRO A O 1
ATOM 2276 N N . GLU A 1 307 ? 2.927 -9.136 1.831 1.00 90.81 307 GLU A N 1
ATOM 2277 C CA . GLU A 1 307 ? 4.258 -8.710 2.274 1.00 90.81 307 GLU A CA 1
ATOM 2278 C C . GLU A 1 307 ? 4.590 -7.246 1.937 1.00 90.81 307 GLU A C 1
ATOM 2280 O O . GLU A 1 307 ? 5.579 -6.687 2.425 1.00 90.81 307 GLU A O 1
ATOM 2285 N N . ARG A 1 308 ? 3.771 -6.609 1.096 1.00 92.69 308 ARG A N 1
ATOM 2286 C CA . ARG A 1 308 ? 3.855 -5.186 0.730 1.00 92.69 308 ARG A CA 1
ATOM 2287 C C . ARG A 1 308 ? 2.713 -4.369 1.330 1.00 92.69 308 ARG A C 1
ATOM 2289 O O . ARG A 1 308 ? 2.703 -3.150 1.175 1.00 92.69 308 ARG A O 1
ATOM 2296 N N . SER A 1 309 ? 1.781 -5.023 2.018 1.00 93.31 309 SER A N 1
ATOM 2297 C CA . SER A 1 309 ? 0.548 -4.419 2.504 1.00 93.31 309 SER A CA 1
ATOM 2298 C C . SER A 1 309 ? 0.518 -4.348 4.029 1.00 93.31 309 SER A C 1
ATOM 2300 O O . SER A 1 309 ? 1.019 -5.214 4.740 1.00 93.31 309 SER A O 1
ATOM 2302 N N . ARG A 1 310 ? -0.121 -3.300 4.538 1.00 92.81 310 ARG A N 1
ATOM 2303 C CA . ARG A 1 310 ? -0.593 -3.175 5.914 1.00 92.81 310 ARG A CA 1
ATOM 2304 C C . ARG A 1 310 ? -2.107 -3.175 5.849 1.00 92.81 310 ARG A C 1
ATOM 2306 O O . ARG A 1 310 ? -2.691 -2.134 5.566 1.00 92.81 310 ARG A O 1
ATOM 2313 N N . VAL A 1 311 ? -2.707 -4.331 6.109 1.00 91.19 311 VAL A N 1
ATOM 2314 C CA . VAL A 1 311 ? -4.161 -4.508 6.160 1.00 91.19 311 VAL A CA 1
ATOM 2315 C C . VAL A 1 311 ? -4.621 -4.264 7.592 1.00 91.19 311 VAL A C 1
ATOM 2317 O O . VAL A 1 311 ? -4.129 -4.901 8.524 1.00 91.19 311 VAL A O 1
ATOM 2320 N N . THR A 1 312 ? -5.535 -3.320 7.780 1.00 88.38 312 THR A N 1
ATOM 2321 C CA . THR A 1 312 ? -6.092 -2.980 9.099 1.00 88.38 312 THR A CA 1
ATOM 2322 C C . THR A 1 312 ? -7.602 -3.052 9.128 1.00 88.38 312 THR A C 1
ATOM 2324 O O . THR A 1 312 ? -8.151 -3.218 10.210 1.00 88.38 312 THR A O 1
ATOM 2327 N N . MET A 1 313 ? -8.261 -2.962 7.975 1.00 84.88 313 MET A N 1
ATOM 2328 C CA . MET A 1 313 ? -9.708 -3.036 7.872 1.00 84.88 313 MET A CA 1
ATOM 2329 C C . MET A 1 313 ? -10.170 -3.710 6.580 1.00 84.88 313 MET A C 1
ATOM 2331 O O . MET A 1 313 ? -11.090 -4.521 6.614 1.00 84.88 313 MET A O 1
ATOM 2335 N N . SER A 1 314 ? -9.596 -3.386 5.429 1.00 86.00 314 SER A N 1
ATOM 2336 C CA . SER A 1 314 ? -10.126 -3.796 4.130 1.00 86.00 314 SER A CA 1
ATOM 2337 C C . SER A 1 314 ? -10.095 -5.309 3.915 1.00 86.00 314 SER A C 1
ATOM 2339 O O . SER A 1 314 ? -9.198 -6.006 4.387 1.00 86.00 314 SER A O 1
ATOM 2341 N N . ASN A 1 315 ? -11.055 -5.794 3.127 1.00 82.88 315 ASN A N 1
ATOM 2342 C CA . ASN A 1 315 ? -10.968 -7.126 2.540 1.00 82.88 315 ASN A CA 1
ATOM 2343 C C . ASN A 1 315 ? -9.837 -7.149 1.508 1.00 82.88 315 ASN A C 1
ATOM 2345 O O . ASN A 1 315 ? -9.511 -6.129 0.894 1.00 82.88 315 ASN A O 1
ATOM 2349 N N . THR A 1 316 ? -9.250 -8.322 1.308 1.00 88.19 316 THR A N 1
ATOM 2350 C CA . THR A 1 316 ? -8.086 -8.511 0.434 1.00 88.19 316 THR A CA 1
ATOM 2351 C C . THR A 1 316 ? -8.440 -9.241 -0.860 1.00 88.19 316 THR A C 1
ATOM 2353 O O . THR A 1 316 ? -7.599 -9.945 -1.415 1.00 88.19 316 THR A O 1
ATOM 2356 N N . ASP A 1 317 ? -9.687 -9.104 -1.310 1.00 92.06 317 ASP A N 1
ATOM 2357 C CA . ASP A 1 317 ? -10.176 -9.690 -2.557 1.00 92.06 317 ASP A CA 1
ATOM 2358 C C . ASP A 1 317 ? -9.474 -9.077 -3.782 1.00 92.06 317 ASP A C 1
ATOM 2360 O O . ASP A 1 317 ? -8.992 -7.939 -3.750 1.00 92.06 317 ASP A O 1
ATOM 2364 N N . ASP A 1 318 ? -9.448 -9.830 -4.884 1.00 94.50 318 ASP A N 1
ATOM 2365 C CA . ASP A 1 318 ? -8.912 -9.367 -6.164 1.00 94.50 318 ASP A CA 1
ATOM 2366 C C . ASP A 1 318 ? -9.639 -8.106 -6.653 1.00 94.50 318 ASP A C 1
ATOM 2368 O O . ASP A 1 318 ? -10.871 -8.050 -6.724 1.00 94.50 318 ASP A O 1
ATOM 2372 N N . VAL A 1 319 ? -8.871 -7.113 -7.101 1.00 95.38 319 VAL A N 1
ATOM 2373 C CA . VAL A 1 319 ? -9.423 -5.906 -7.723 1.00 95.38 319 VAL A CA 1
ATOM 2374 C C . VAL A 1 319 ? -9.445 -6.089 -9.238 1.00 95.38 319 VAL A C 1
ATOM 2376 O O . VAL A 1 319 ? -8.406 -6.305 -9.866 1.00 95.38 319 VAL A O 1
ATOM 2379 N N . LEU A 1 320 ? -10.635 -5.979 -9.832 1.00 95.56 320 LEU A N 1
ATOM 2380 C CA . LEU A 1 320 ? -10.850 -6.081 -11.275 1.00 95.56 320 LEU A CA 1
ATOM 2381 C C . LEU A 1 320 ? -11.252 -4.723 -11.855 1.00 95.56 320 LEU A C 1
ATOM 2383 O O . LEU A 1 320 ? -12.206 -4.100 -11.383 1.00 95.56 320 LEU A O 1
ATOM 2387 N N . PHE A 1 321 ? -10.566 -4.273 -12.904 1.00 95.12 321 PHE A N 1
ATOM 2388 C CA . PHE A 1 321 ? -10.947 -3.051 -13.616 1.00 95.12 321 PHE A CA 1
ATOM 2389 C C . PHE A 1 321 ? -10.496 -3.036 -15.076 1.00 95.12 321 PHE A C 1
ATOM 2391 O O . PHE A 1 321 ? -9.571 -3.739 -15.458 1.00 95.12 321 PHE A O 1
ATOM 2398 N N . ASP A 1 322 ? -11.142 -2.216 -15.901 1.00 94.50 322 ASP A N 1
ATOM 2399 C CA . ASP A 1 322 ? -10.730 -1.927 -17.274 1.00 94.50 322 ASP A CA 1
ATOM 2400 C C . ASP A 1 322 ? -9.918 -0.629 -17.327 1.00 94.50 322 ASP A C 1
ATOM 2402 O O . ASP A 1 322 ? -10.359 0.411 -16.826 1.00 94.50 322 ASP A O 1
ATOM 2406 N N . TRP A 1 323 ? -8.720 -0.706 -17.904 1.00 93.44 323 TRP A N 1
ATOM 2407 C CA . TRP A 1 323 ? -7.758 0.387 -17.989 1.00 93.44 323 TRP A CA 1
ATOM 2408 C C . TRP A 1 323 ? -7.734 1.019 -19.381 1.00 93.44 323 TRP A C 1
ATOM 2410 O O . TRP A 1 323 ? -7.578 0.328 -20.390 1.00 93.44 323 TRP A O 1
ATOM 2420 N N . SER A 1 324 ? -7.764 2.352 -19.425 1.00 91.94 324 SER A N 1
ATOM 2421 C CA . SER A 1 324 ? -7.438 3.145 -20.611 1.00 91.94 324 SER A CA 1
ATOM 2422 C C . SER A 1 324 ? -6.166 3.963 -20.391 1.00 91.94 324 SER A C 1
ATOM 2424 O O . SER A 1 324 ? -6.026 4.633 -19.370 1.00 91.94 324 SER A O 1
ATOM 2426 N N . LYS A 1 325 ? -5.299 4.030 -21.409 1.00 89.19 325 LYS A N 1
ATOM 2427 C CA . LYS A 1 325 ? -4.112 4.907 -21.468 1.00 89.19 325 LYS A CA 1
ATOM 2428 C C . LYS A 1 325 ? -4.413 6.388 -21.216 1.00 89.19 325 LYS A C 1
ATOM 2430 O O . LYS A 1 325 ? -3.503 7.133 -20.882 1.00 89.19 325 LYS A O 1
ATOM 2435 N N . SER A 1 326 ? -5.668 6.816 -21.361 1.00 89.31 326 SER A N 1
ATOM 2436 C CA . SER A 1 326 ? -6.111 8.170 -21.009 1.00 89.31 326 SER A CA 1
ATOM 2437 C C . SER A 1 326 ? -6.286 8.396 -19.500 1.00 89.31 326 SER A C 1
ATOM 2439 O O . SER A 1 326 ? -6.806 9.439 -19.115 1.00 89.31 326 SER A O 1
ATOM 2441 N N . GLY A 1 327 ? -5.956 7.420 -18.646 1.00 90.62 327 GLY A N 1
ATOM 2442 C CA . GLY A 1 327 ? -6.169 7.500 -17.199 1.00 90.62 327 GLY A CA 1
ATOM 2443 C C . GLY A 1 327 ? -7.586 7.165 -16.750 1.00 90.62 327 GLY A C 1
ATOM 2444 O O . GLY A 1 327 ? -7.943 7.409 -15.602 1.00 90.62 327 GLY A O 1
ATOM 2445 N N . CYS A 1 328 ? -8.427 6.653 -17.645 1.00 92.69 328 CYS A N 1
ATOM 2446 C CA . CYS A 1 328 ? -9.805 6.319 -17.315 1.00 92.69 328 CYS A CA 1
ATOM 2447 C C . CYS A 1 328 ? -9.910 4.863 -16.856 1.00 92.69 328 CYS A C 1
ATOM 2449 O O . CYS A 1 328 ? -9.492 3.954 -17.574 1.00 92.69 328 CYS A O 1
ATOM 2451 N N . ILE A 1 329 ? -10.519 4.653 -15.689 1.00 92.81 329 ILE A N 1
ATOM 2452 C CA . ILE A 1 329 ? -10.833 3.333 -15.141 1.00 92.81 329 ILE A CA 1
ATOM 2453 C C . ILE A 1 329 ? -12.332 3.047 -15.294 1.00 92.81 329 ILE A C 1
ATOM 2455 O O . ILE A 1 329 ? -13.176 3.875 -14.931 1.00 92.81 329 ILE A O 1
ATOM 2459 N N . ASN A 1 330 ? -12.668 1.864 -15.823 1.00 91.62 330 ASN A N 1
ATOM 2460 C CA . ASN A 1 330 ? -14.039 1.366 -16.025 1.00 91.62 330 ASN A CA 1
ATOM 2461 C C . ASN A 1 330 ? -14.954 2.313 -16.830 1.00 91.62 330 ASN A C 1
ATOM 2463 O O . ASN A 1 330 ? -16.174 2.287 -16.664 1.00 91.62 330 ASN A O 1
ATOM 2467 N N . GLY A 1 331 ? -14.390 3.208 -17.649 1.00 88.25 331 GLY A N 1
ATOM 2468 C CA . GLY A 1 331 ? -15.160 4.224 -18.381 1.00 88.25 331 GLY A CA 1
ATOM 2469 C C . GLY A 1 331 ? -15.801 5.308 -17.498 1.00 88.25 331 GLY A C 1
ATOM 2470 O O . GLY A 1 331 ? -16.572 6.123 -18.000 1.00 88.25 331 GLY A O 1
ATOM 2471 N N . ARG A 1 332 ? -15.529 5.313 -16.186 1.00 89.38 332 ARG A N 1
ATOM 2472 C CA . ARG A 1 332 ? -16.261 6.125 -15.198 1.00 89.38 332 ARG A CA 1
ATOM 2473 C C . ARG A 1 332 ? -15.363 7.064 -14.413 1.00 89.38 332 ARG A C 1
ATOM 2475 O O . ARG A 1 332 ? -15.724 8.222 -14.218 1.00 89.38 332 ARG A O 1
ATOM 2482 N N . THR A 1 333 ? -14.205 6.578 -13.979 1.00 92.06 333 THR A N 1
ATOM 2483 C CA . THR A 1 333 ? -13.362 7.309 -13.035 1.00 92.06 333 THR A CA 1
ATOM 2484 C C . THR A 1 333 ? -12.085 7.771 -13.712 1.00 92.06 333 THR A C 1
ATOM 2486 O O . THR A 1 333 ? -11.258 6.955 -14.111 1.00 92.06 333 THR A O 1
ATOM 2489 N N . GLN A 1 334 ? -11.919 9.087 -13.816 1.00 93.81 334 GLN A N 1
ATOM 2490 C CA . GLN A 1 334 ? -10.713 9.698 -14.359 1.00 93.81 334 GLN A 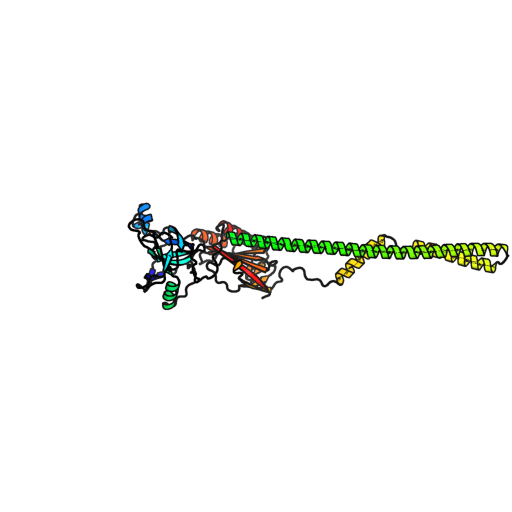CA 1
ATOM 2491 C C . GLN A 1 334 ? -9.639 9.821 -13.277 1.00 93.81 334 GLN A C 1
ATOM 2493 O O . GLN A 1 334 ? -9.854 10.451 -12.239 1.00 93.81 334 GLN A O 1
ATOM 2498 N N . TYR A 1 335 ? -8.477 9.242 -13.548 1.00 94.25 335 TYR A N 1
ATOM 2499 C CA . TYR A 1 335 ? -7.251 9.424 -12.786 1.00 94.25 335 TYR A CA 1
ATOM 2500 C C . TYR A 1 335 ? -6.395 10.486 -13.473 1.00 94.25 335 TYR A C 1
ATOM 2502 O O . TYR A 1 335 ? -6.545 10.747 -14.669 1.00 94.25 335 TYR A O 1
ATOM 2510 N N . VAL A 1 336 ? -5.486 11.093 -12.718 1.00 94.06 336 VAL A N 1
ATOM 2511 C CA . VAL A 1 336 ? -4.522 12.067 -13.242 1.00 94.06 336 VAL A CA 1
ATOM 2512 C C . VAL A 1 336 ? -3.106 11.575 -13.025 1.00 94.06 336 VAL A C 1
ATOM 2514 O O . VAL A 1 336 ? -2.822 10.906 -12.029 1.00 94.06 336 VAL A O 1
ATOM 2517 N N . GLU A 1 337 ? -2.234 11.886 -13.972 1.00 92.31 337 GLU A N 1
ATOM 2518 C CA . GLU A 1 337 ? -0.823 11.531 -13.901 1.00 92.31 337 GLU A CA 1
ATOM 2519 C C . GLU A 1 337 ? -0.158 12.231 -12.705 1.00 92.31 337 GLU A C 1
ATOM 2521 O O . GLU A 1 337 ? -0.375 13.415 -12.446 1.00 92.31 337 GLU A O 1
ATOM 2526 N N . SER A 1 338 ? 0.601 11.471 -11.920 1.00 80.69 338 SER A N 1
ATOM 2527 C CA . SER A 1 338 ? 1.303 11.940 -10.730 1.00 80.69 338 SER A CA 1
ATOM 2528 C C . SER A 1 338 ? 2.539 11.070 -10.503 1.00 80.69 338 SER A C 1
ATOM 2530 O O . SER A 1 338 ? 2.423 9.884 -10.190 1.00 80.69 338 SER A O 1
ATOM 2532 N N . GLY A 1 339 ? 3.728 11.656 -10.668 1.00 76.75 339 GLY A N 1
ATOM 2533 C CA . GLY A 1 339 ? 4.988 10.911 -10.592 1.00 76.75 339 GLY A CA 1
ATOM 2534 C C . GLY A 1 339 ? 5.090 9.859 -11.701 1.00 76.75 339 GLY A C 1
ATOM 2535 O O . GLY A 1 339 ? 4.889 10.175 -12.866 1.00 76.75 339 GLY A O 1
ATOM 2536 N N . GLU A 1 340 ? 5.384 8.610 -11.334 1.00 71.81 340 GLU A N 1
ATOM 2537 C CA . GLU A 1 340 ? 5.528 7.479 -12.271 1.00 71.81 340 GLU A CA 1
ATOM 2538 C C . GLU A 1 340 ? 4.202 6.744 -12.575 1.00 71.81 340 GLU A C 1
ATOM 2540 O O . GLU A 1 340 ? 4.193 5.681 -13.202 1.00 71.81 340 GLU A O 1
ATOM 2545 N N . GLY A 1 341 ? 3.059 7.270 -12.122 1.00 89.00 341 GLY A N 1
ATOM 2546 C CA . GLY A 1 341 ? 1.770 6.601 -12.276 1.00 89.00 341 GLY A CA 1
ATOM 2547 C C . GLY A 1 341 ? 0.579 7.545 -12.334 1.00 89.00 341 GLY A C 1
ATOM 2548 O O . GLY A 1 341 ? 0.695 8.744 -12.565 1.00 89.00 341 GLY A O 1
ATOM 2549 N N . TRP A 1 342 ? -0.600 6.974 -12.128 1.00 94.81 342 TRP A N 1
ATOM 2550 C CA . TRP A 1 342 ? -1.882 7.665 -12.164 1.00 94.81 342 TRP A CA 1
ATOM 2551 C C . TRP A 1 342 ? -2.521 7.611 -10.791 1.00 94.81 342 TRP A C 1
ATOM 2553 O O . TRP A 1 342 ? -2.461 6.573 -10.139 1.00 94.81 342 TRP A O 1
ATOM 2563 N N . SER A 1 343 ? -3.157 8.693 -10.347 1.00 95.00 343 SER A N 1
ATOM 2564 C CA . SER A 1 343 ? -3.746 8.770 -9.009 1.00 95.00 343 SER A CA 1
ATOM 2565 C C . SER A 1 343 ? -5.122 9.431 -8.979 1.00 95.00 343 SER A C 1
ATOM 2567 O O . SER A 1 343 ? -5.454 10.294 -9.798 1.00 95.00 343 SER A O 1
ATOM 2569 N N . ARG A 1 344 ? -5.935 9.016 -8.005 1.00 94.38 344 ARG A N 1
ATOM 2570 C CA . ARG A 1 344 ? -7.255 9.576 -7.713 1.00 94.38 344 ARG A CA 1
ATOM 2571 C C . ARG A 1 344 ? -7.538 9.491 -6.219 1.00 94.38 344 ARG A C 1
ATOM 2573 O O . ARG A 1 344 ? -7.382 8.431 -5.615 1.00 94.38 344 ARG A O 1
ATOM 2580 N N . THR A 1 345 ? -8.014 10.593 -5.648 1.00 95.00 345 THR A N 1
ATOM 2581 C CA . THR A 1 345 ? -8.521 10.620 -4.276 1.00 95.00 345 THR A CA 1
ATOM 2582 C C . THR A 1 345 ? -10.029 10.373 -4.252 1.00 95.00 345 THR A C 1
ATOM 2584 O O . THR A 1 345 ? -10.787 10.969 -5.022 1.00 95.00 345 THR A O 1
ATOM 2587 N N . PHE A 1 346 ? -10.472 9.508 -3.345 1.00 94.31 346 PHE A N 1
ATOM 2588 C CA . PHE A 1 346 ? -11.868 9.176 -3.097 1.00 94.31 346 PHE A CA 1
ATOM 2589 C C . PHE A 1 346 ? -12.257 9.628 -1.698 1.00 94.31 346 PHE A C 1
ATOM 2591 O O . PHE A 1 346 ? -11.689 9.177 -0.706 1.00 94.31 346 PHE A O 1
ATOM 2598 N N . VAL A 1 347 ? -13.252 10.509 -1.639 1.00 94.25 347 VAL A N 1
ATOM 2599 C CA . VAL A 1 347 ? -13.882 10.950 -0.395 1.00 94.25 347 VAL A CA 1
ATOM 2600 C C . VAL A 1 347 ? -15.337 10.475 -0.447 1.00 94.25 347 VAL A C 1
ATOM 2602 O O . VAL A 1 347 ? -16.096 11.023 -1.247 1.00 94.25 347 VAL A O 1
ATOM 2605 N N . PRO A 1 348 ? -15.736 9.436 0.299 1.00 90.94 348 PRO A N 1
ATOM 2606 C CA . PRO A 1 348 ? -17.109 8.954 0.383 1.00 90.94 348 PRO A CA 1
ATOM 2607 C C . PRO A 1 348 ? -18.022 9.928 1.148 1.00 90.94 348 PRO A C 1
ATOM 2609 O O . PRO A 1 348 ? -17.581 10.810 1.891 1.00 90.94 348 PRO A O 1
ATOM 2612 N N . ASN A 1 349 ? -19.332 9.787 0.928 1.00 86.94 349 ASN A N 1
ATOM 2613 C CA . ASN A 1 349 ? -20.344 10.626 1.583 1.00 86.94 349 ASN A CA 1
ATOM 2614 C C . ASN A 1 349 ? -20.632 10.188 3.018 1.00 86.94 349 ASN A C 1
ATOM 2616 O O . ASN A 1 349 ? -20.857 11.044 3.867 1.00 86.94 349 ASN A O 1
ATOM 2620 N N . ASN A 1 350 ? -20.625 8.877 3.260 1.00 82.38 350 ASN A N 1
ATOM 2621 C CA . ASN A 1 350 ? -21.150 8.294 4.492 1.00 82.38 350 ASN A CA 1
ATOM 2622 C C . ASN A 1 350 ? -20.034 7.730 5.374 1.00 82.38 350 ASN A C 1
ATOM 2624 O O . ASN A 1 350 ? -20.118 7.838 6.591 1.00 82.38 350 ASN A O 1
ATOM 2628 N N . ASP A 1 351 ? -18.958 7.226 4.771 1.00 83.69 351 ASP A N 1
ATOM 2629 C CA . ASP A 1 351 ? -17.845 6.648 5.521 1.00 83.69 351 ASP A CA 1
ATOM 2630 C C . ASP A 1 351 ? -16.868 7.737 5.986 1.00 83.69 351 ASP A C 1
ATOM 2632 O O . ASP A 1 351 ? -16.677 8.753 5.304 1.00 83.69 351 ASP A O 1
ATOM 2636 N N . ALA A 1 352 ? -16.254 7.539 7.155 1.00 85.88 352 ALA A N 1
ATOM 2637 C CA . ALA A 1 352 ? -15.278 8.452 7.762 1.00 85.88 352 ALA A CA 1
ATOM 2638 C C . ALA A 1 352 ? -13.827 8.131 7.345 1.00 85.88 352 ALA A C 1
ATOM 2640 O O . ALA A 1 352 ? -12.899 8.079 8.157 1.00 85.88 352 ALA A O 1
ATOM 2641 N N . GLU A 1 353 ? -13.637 7.860 6.059 1.00 91.00 353 GLU A N 1
ATOM 2642 C CA . GLU A 1 353 ? -12.350 7.491 5.479 1.00 91.00 353 GLU A CA 1
ATOM 2643 C C . GLU A 1 353 ? -12.089 8.258 4.186 1.00 91.00 353 GLU A C 1
ATOM 2645 O O . GLU A 1 353 ? -13.014 8.652 3.485 1.00 91.00 353 GLU A O 1
ATOM 2650 N N . VAL A 1 354 ? -10.823 8.436 3.831 1.00 94.94 354 VAL A N 1
ATOM 2651 C CA . VAL A 1 354 ? -10.402 8.920 2.515 1.00 94.94 354 VAL A CA 1
ATOM 2652 C C . VAL A 1 354 ? -9.410 7.929 1.935 1.00 94.94 354 VAL A C 1
ATOM 2654 O O . VAL A 1 354 ? -8.504 7.478 2.632 1.00 94.94 354 VAL A O 1
ATOM 2657 N N . SER A 1 355 ? -9.568 7.596 0.656 1.00 95.75 355 SER A N 1
ATOM 2658 C CA . SER A 1 355 ? -8.652 6.699 -0.051 1.00 95.75 355 SER A CA 1
ATOM 2659 C C . SER A 1 355 ? -7.901 7.443 -1.146 1.00 95.75 355 SER A C 1
ATOM 2661 O O . SER A 1 355 ? -8.518 8.045 -2.023 1.00 95.75 355 SER A O 1
ATOM 2663 N N . LEU A 1 356 ? -6.574 7.370 -1.135 1.00 95.38 356 LEU A N 1
ATOM 2664 C CA . LEU A 1 356 ? -5.732 7.725 -2.268 1.00 95.38 356 LEU A CA 1
ATOM 2665 C C . LEU A 1 356 ? -5.396 6.441 -3.022 1.00 95.38 356 LEU A C 1
ATOM 2667 O O . LEU A 1 356 ? -4.759 5.540 -2.484 1.00 95.38 356 LEU A O 1
ATOM 2671 N N . VAL A 1 357 ? -5.847 6.351 -4.266 1.00 95.69 357 VAL A N 1
ATOM 2672 C CA . VAL A 1 357 ? -5.640 5.172 -5.105 1.00 95.69 357 VAL A CA 1
ATOM 2673 C C . VAL A 1 357 ? -4.701 5.535 -6.235 1.00 95.69 357 VAL A C 1
ATOM 2675 O O . VAL A 1 357 ? -4.911 6.552 -6.902 1.00 95.69 357 VAL A O 1
ATOM 2678 N N . SER A 1 358 ? -3.703 4.694 -6.484 1.00 94.75 358 SER A N 1
ATOM 2679 C CA . SER A 1 358 ? -2.796 4.846 -7.611 1.00 94.75 358 SER A CA 1
ATOM 2680 C C . SER A 1 358 ? -2.620 3.566 -8.417 1.00 94.75 358 SER A C 1
ATOM 2682 O O . SER A 1 358 ? -2.725 2.453 -7.906 1.00 94.75 358 SER A O 1
ATOM 2684 N N . TYR A 1 359 ? -2.361 3.741 -9.709 1.00 94.69 359 TYR A N 1
ATOM 2685 C CA . TYR A 1 359 ? -2.009 2.671 -10.630 1.00 94.69 359 TYR A CA 1
ATOM 2686 C C . TYR A 1 359 ? -0.786 3.083 -11.445 1.00 94.69 359 TYR A C 1
ATOM 2688 O O . TYR A 1 359 ? -0.791 4.135 -12.084 1.00 94.69 359 TYR A O 1
ATOM 2696 N N . ALA A 1 360 ? 0.252 2.253 -11.429 1.00 92.38 360 ALA A N 1
ATOM 2697 C CA . ALA A 1 360 ? 1.476 2.434 -12.196 1.00 92.38 360 ALA A CA 1
ATOM 2698 C C . ALA A 1 360 ? 1.537 1.376 -13.316 1.00 92.38 360 ALA A C 1
ATOM 2700 O O . ALA A 1 360 ? 1.877 0.221 -13.052 1.00 92.38 360 ALA A O 1
ATOM 2701 N N . PRO A 1 361 ? 1.217 1.735 -14.576 1.00 89.75 361 PRO A N 1
ATOM 2702 C CA . PRO A 1 361 ? 1.174 0.781 -15.686 1.00 89.75 361 PRO A CA 1
ATOM 2703 C C . PRO A 1 361 ? 2.525 0.115 -15.991 1.00 89.75 361 PRO A C 1
ATOM 2705 O O . PRO A 1 361 ? 2.551 -1.024 -16.441 1.00 89.75 361 PRO A O 1
ATOM 2708 N N . ALA A 1 362 ? 3.648 0.804 -15.759 1.00 85.50 362 ALA A N 1
ATOM 2709 C CA . ALA A 1 362 ? 4.985 0.281 -16.060 1.00 85.50 362 ALA A CA 1
ATOM 2710 C C . ALA A 1 362 ? 5.426 -0.847 -15.104 1.00 85.50 362 ALA A C 1
ATOM 2712 O O . ALA A 1 362 ? 6.073 -1.812 -15.523 1.00 85.50 362 ALA A O 1
ATOM 2713 N N . SER A 1 363 ? 5.057 -0.732 -13.825 1.00 86.88 363 SER A N 1
ATOM 2714 C CA . SER A 1 363 ? 5.332 -1.727 -12.780 1.00 86.88 363 SER A CA 1
ATOM 2715 C C . SER A 1 363 ? 4.142 -2.652 -12.502 1.00 86.88 363 SER A C 1
ATOM 2717 O O . SER A 1 363 ? 4.229 -3.494 -11.612 1.00 86.88 363 SER A O 1
ATOM 2719 N N . GLU A 1 364 ? 3.031 -2.470 -13.226 1.00 91.56 364 GLU A N 1
ATOM 2720 C CA . GLU A 1 364 ? 1.738 -3.129 -13.007 1.00 91.56 364 GLU A CA 1
ATOM 2721 C C . GLU A 1 364 ? 1.317 -3.139 -11.526 1.00 91.56 364 GLU A C 1
ATOM 2723 O O . GLU A 1 364 ? 0.741 -4.101 -11.028 1.00 91.56 364 GLU A O 1
ATOM 2728 N N . THR A 1 365 ? 1.623 -2.063 -10.800 1.00 93.19 365 THR A N 1
ATOM 2729 C CA . THR A 1 365 ? 1.335 -1.952 -9.366 1.00 93.19 365 THR A CA 1
ATOM 2730 C C . THR A 1 365 ? 0.099 -1.089 -9.149 1.00 93.19 365 THR A C 1
ATOM 2732 O O . THR A 1 365 ? 0.032 0.045 -9.624 1.00 93.19 365 THR A O 1
ATOM 2735 N N . TYR A 1 366 ? -0.877 -1.619 -8.415 1.00 95.31 366 TYR A N 1
ATOM 2736 C CA . TYR A 1 366 ? -2.051 -0.883 -7.947 1.00 95.31 366 TYR A CA 1
ATOM 2737 C C . TYR A 1 366 ? -1.968 -0.724 -6.431 1.00 95.31 366 TYR A C 1
ATOM 2739 O O . TYR A 1 366 ? -1.696 -1.688 -5.718 1.00 95.31 366 TYR A O 1
ATOM 2747 N N . ARG A 1 367 ? -2.154 0.494 -5.929 1.00 95.56 367 ARG A N 1
ATOM 2748 C CA . ARG A 1 367 ? -1.973 0.830 -4.515 1.00 95.56 367 ARG A CA 1
ATOM 2749 C C . ARG A 1 367 ? -3.170 1.611 -3.996 1.00 95.56 367 ARG A C 1
ATOM 2751 O O . ARG A 1 367 ? -3.668 2.512 -4.665 1.00 95.56 367 ARG A O 1
ATOM 2758 N N . ILE A 1 368 ? -3.608 1.278 -2.787 1.00 96.12 368 ILE A N 1
ATOM 2759 C CA . ILE A 1 368 ? -4.628 2.011 -2.039 1.00 96.12 368 ILE A CA 1
ATOM 2760 C C . ILE A 1 368 ? -4.018 2.432 -0.706 1.00 96.12 368 ILE A C 1
ATOM 2762 O O . ILE A 1 368 ? -3.571 1.590 0.070 1.00 96.12 368 ILE A O 1
ATOM 2766 N N . GLU A 1 369 ? -4.030 3.727 -0.428 1.00 95.69 369 GLU A N 1
ATOM 2767 C CA . GLU A 1 369 ? -3.682 4.297 0.869 1.00 95.69 369 GLU A CA 1
ATOM 2768 C C . GLU A 1 369 ? -4.946 4.850 1.509 1.00 95.69 369 GLU A C 1
ATOM 2770 O O . GLU A 1 369 ? -5.613 5.713 0.935 1.00 95.69 369 GLU A O 1
ATOM 2775 N N . ARG A 1 370 ? -5.293 4.340 2.689 1.00 94.88 370 ARG A N 1
ATOM 2776 C CA . ARG A 1 370 ? -6.541 4.683 3.371 1.00 94.88 370 ARG A CA 1
ATOM 2777 C C . ARG A 1 370 ? -6.252 5.467 4.641 1.00 94.88 370 ARG A C 1
ATOM 2779 O O . ARG A 1 370 ? -5.411 5.077 5.454 1.00 94.88 370 ARG A O 1
ATOM 2786 N N . TYR A 1 371 ? -6.983 6.556 4.813 1.00 94.06 371 TYR A N 1
ATOM 2787 C CA . TYR A 1 371 ? -6.861 7.487 5.923 1.00 94.06 371 TYR A CA 1
ATOM 2788 C C . TYR A 1 371 ? -8.180 7.510 6.678 1.00 94.06 371 TYR A C 1
ATOM 2790 O O . TYR A 1 371 ? -9.209 7.871 6.115 1.00 94.06 371 TYR A O 1
ATOM 2798 N N . LEU A 1 372 ? -8.143 7.129 7.949 1.00 89.69 372 LEU A N 1
ATOM 2799 C CA . LEU A 1 372 ? -9.261 7.299 8.865 1.00 89.69 372 LEU A CA 1
ATOM 2800 C C . LEU A 1 372 ? -9.215 8.717 9.407 1.00 89.69 372 LEU A C 1
ATOM 2802 O O . LEU A 1 372 ? -8.230 9.107 10.042 1.00 89.69 372 LEU A O 1
ATOM 2806 N N . LEU A 1 373 ? -10.271 9.477 9.151 1.00 88.31 373 LEU A N 1
ATOM 2807 C CA . LEU A 1 373 ? -10.337 10.885 9.501 1.00 88.31 373 LEU A CA 1
ATOM 2808 C C . LEU A 1 373 ? -11.438 11.130 10.527 1.00 88.31 373 LEU A C 1
ATOM 2810 O O . LEU A 1 373 ? -12.475 10.472 10.538 1.00 88.31 373 LEU A O 1
ATOM 2814 N N . GLY A 1 374 ? -11.212 12.133 11.366 1.00 82.31 374 GLY A N 1
ATOM 2815 C CA . GLY A 1 374 ? -12.259 12.700 12.198 1.00 82.31 374 GLY A CA 1
ATOM 2816 C C . GLY A 1 374 ? -13.357 13.402 11.395 1.00 82.31 374 GLY A C 1
ATOM 2817 O O . GLY A 1 374 ? -13.137 13.788 10.249 1.00 82.31 374 GLY A O 1
ATOM 2818 N N . MET A 1 375 ? -14.507 13.645 12.023 1.00 80.38 375 MET A N 1
ATOM 2819 C CA . MET A 1 375 ? -15.666 14.338 11.453 1.00 80.38 375 MET A CA 1
ATOM 2820 C C . MET A 1 375 ? -15.290 15.683 10.823 1.00 80.38 375 MET A C 1
ATOM 2822 O O . MET A 1 375 ? -15.573 15.894 9.650 1.00 80.38 375 MET A O 1
ATOM 2826 N N . GLU A 1 376 ? -14.572 16.551 11.544 1.00 85.56 376 GLU A N 1
ATOM 2827 C CA . GLU A 1 376 ? -14.166 17.870 11.029 1.00 85.56 376 GLU A CA 1
ATOM 2828 C C . GLU A 1 376 ? -13.274 17.755 9.776 1.00 85.56 376 GLU A C 1
ATOM 2830 O O . GLU A 1 376 ? -13.470 18.451 8.778 1.00 85.56 376 GLU A O 1
ATOM 2835 N N . ALA A 1 377 ? -12.296 16.844 9.796 1.00 90.94 377 ALA A N 1
ATOM 2836 C CA . ALA A 1 377 ? -11.418 16.605 8.652 1.00 90.94 377 ALA A CA 1
ATOM 2837 C C . ALA A 1 377 ? -12.189 15.996 7.466 1.00 90.94 377 ALA A C 1
ATOM 2839 O O . ALA A 1 377 ? -11.952 16.376 6.318 1.00 90.94 377 ALA A O 1
ATOM 2840 N N . MET A 1 378 ? -13.155 15.111 7.730 1.00 91.19 378 MET A N 1
ATOM 2841 C CA . MET A 1 378 ? -14.049 14.557 6.712 1.00 91.19 378 MET A CA 1
ATOM 2842 C C . MET A 1 378 ? -14.961 15.613 6.098 1.00 91.19 378 MET A C 1
ATOM 2844 O O . MET A 1 378 ? -15.150 15.610 4.883 1.00 91.19 378 MET A O 1
ATOM 2848 N N . GLU A 1 379 ? -15.515 16.527 6.892 1.00 90.50 379 GLU A N 1
ATOM 2849 C CA . GLU A 1 379 ? -16.314 17.647 6.391 1.00 90.50 379 GLU A CA 1
ATOM 2850 C C . GLU A 1 379 ? -15.486 18.530 5.461 1.00 90.50 379 GLU A C 1
ATOM 2852 O O . GLU A 1 379 ? -15.897 18.774 4.324 1.00 90.50 379 GLU A O 1
ATOM 2857 N N . LYS A 1 380 ? -14.268 18.904 5.878 1.00 93.25 380 LYS A N 1
ATOM 2858 C CA . LYS A 1 380 ? -13.326 19.648 5.028 1.00 93.25 380 LYS A CA 1
ATOM 2859 C C . LYS A 1 380 ? -12.994 18.886 3.744 1.00 93.25 380 LYS A C 1
ATOM 2861 O O . LYS A 1 380 ? -12.987 19.483 2.668 1.00 93.25 380 LYS A O 1
ATOM 2866 N N . ALA A 1 381 ? -12.765 17.573 3.818 1.00 93.94 381 ALA A N 1
ATOM 2867 C CA . ALA A 1 381 ? -12.468 16.749 2.647 1.00 93.94 381 ALA A CA 1
ATOM 2868 C C . ALA A 1 381 ? -13.668 16.653 1.686 1.00 93.94 381 ALA A C 1
ATOM 2870 O O . ALA A 1 381 ? -13.503 16.749 0.466 1.00 93.94 381 ALA A O 1
ATOM 2871 N N . ARG A 1 382 ? -14.888 16.500 2.215 1.00 93.00 382 ARG A N 1
ATOM 2872 C CA . ARG A 1 382 ? -16.132 16.449 1.429 1.00 93.00 382 ARG A CA 1
ATOM 2873 C C . ARG A 1 382 ? -16.411 17.790 0.759 1.00 93.00 382 ARG A C 1
ATOM 2875 O O . ARG A 1 382 ? -16.789 17.801 -0.413 1.00 93.00 382 ARG A O 1
ATOM 2882 N N . GLU A 1 383 ? -16.181 18.893 1.462 1.00 93.12 383 GLU A N 1
ATOM 2883 C CA . GLU A 1 383 ? -16.299 20.243 0.913 1.00 93.12 383 GLU A CA 1
ATOM 2884 C C . GLU A 1 383 ? -15.245 20.496 -0.172 1.00 93.12 383 GLU A C 1
ATOM 2886 O O . GLU A 1 383 ? -15.567 20.944 -1.273 1.00 93.12 383 GLU A O 1
ATOM 2891 N N . ALA A 1 384 ? -13.994 20.089 0.069 1.00 92.12 384 ALA A N 1
ATOM 2892 C CA . ALA A 1 384 ? -12.940 20.156 -0.933 1.00 92.12 384 ALA A CA 1
ATOM 2893 C C . ALA A 1 384 ? -13.304 19.375 -2.203 1.00 92.12 384 ALA A C 1
ATOM 2895 O O . ALA A 1 384 ? -13.150 19.917 -3.295 1.00 92.12 384 ALA A O 1
ATOM 2896 N N . ARG A 1 385 ? -13.846 18.156 -2.073 1.00 92.50 385 ARG A N 1
ATOM 2897 C CA . ARG A 1 385 ? -14.315 17.340 -3.204 1.00 92.50 385 ARG A CA 1
ATOM 2898 C C . ARG A 1 385 ? -15.456 18.017 -3.976 1.00 92.50 385 ARG A C 1
ATOM 2900 O O . ARG A 1 385 ? -15.417 18.025 -5.204 1.00 92.50 385 ARG A O 1
ATOM 2907 N N . LYS A 1 386 ? -16.460 18.584 -3.291 1.00 90.31 386 LYS A N 1
ATOM 2908 C CA . LYS A 1 386 ? -17.637 19.218 -3.930 1.00 90.31 386 LYS A CA 1
ATOM 2909 C C . LYS A 1 386 ? -17.263 20.354 -4.888 1.00 90.31 386 LYS A C 1
ATOM 2911 O O . LYS A 1 386 ? -17.928 20.525 -5.904 1.00 90.31 386 LYS A O 1
ATOM 2916 N N . ARG A 1 387 ? -16.180 21.089 -4.607 1.00 86.69 387 ARG A N 1
ATOM 2917 C CA . ARG A 1 387 ? -15.688 22.187 -5.464 1.00 86.69 387 ARG A CA 1
ATOM 2918 C C . ARG A 1 387 ? -15.255 21.741 -6.866 1.00 86.69 387 ARG A C 1
ATOM 2920 O O . ARG A 1 387 ? -15.200 22.568 -7.772 1.00 86.69 387 ARG A O 1
ATOM 2927 N N . TYR A 1 388 ? -14.944 20.458 -7.051 1.00 81.00 388 TYR A N 1
ATOM 2928 C CA . TYR A 1 388 ? -14.307 19.935 -8.262 1.00 81.00 388 TYR A CA 1
ATOM 2929 C C . TYR A 1 388 ? -15.102 18.790 -8.899 1.00 81.00 388 TYR A C 1
ATOM 2931 O O . TYR A 1 388 ? -14.508 17.817 -9.356 1.00 81.00 388 TYR A O 1
ATOM 2939 N N . ASP A 1 389 ? -16.436 18.889 -8.927 1.00 74.06 389 ASP A N 1
ATOM 2940 C CA . ASP A 1 389 ? -17.313 17.823 -9.426 1.00 74.06 389 ASP A CA 1
ATOM 2941 C C . ASP A 1 389 ? -16.913 17.328 -10.833 1.00 74.06 389 ASP A C 1
ATOM 2943 O O . ASP A 1 389 ? -16.874 18.081 -11.813 1.00 74.06 389 ASP A O 1
ATOM 2947 N N . VAL A 1 390 ? -16.576 16.038 -10.908 1.00 81.56 390 VAL A N 1
ATOM 2948 C CA . VAL A 1 390 ? -16.196 15.315 -12.124 1.00 81.56 390 VAL A CA 1
ATOM 2949 C C . VAL A 1 390 ? -16.867 13.951 -12.066 1.00 81.56 390 VAL A C 1
ATOM 2951 O O . VAL A 1 390 ? -16.499 13.098 -11.259 1.00 81.56 390 VAL A O 1
ATOM 2954 N N . THR A 1 391 ? -17.846 13.751 -12.943 1.00 77.62 391 THR A N 1
ATOM 2955 C CA . THR A 1 391 ? -18.736 12.579 -12.929 1.00 77.62 391 THR A CA 1
ATOM 2956 C C . THR A 1 391 ? -18.453 11.571 -14.039 1.00 77.62 391 THR A C 1
ATOM 2958 O O . THR A 1 391 ? -19.043 10.493 -14.054 1.00 77.62 391 THR A O 1
ATOM 2961 N N . ARG A 1 392 ? -17.576 11.910 -14.992 1.00 84.75 392 ARG A N 1
ATOM 2962 C CA . ARG A 1 392 ? -17.248 11.068 -16.149 1.00 84.75 392 ARG A CA 1
ATOM 2963 C C . ARG A 1 392 ? -15.775 11.185 -16.500 1.00 84.75 392 ARG A C 1
ATOM 2965 O O . ARG A 1 392 ? -15.137 12.194 -16.193 1.00 84.75 392 ARG A O 1
ATOM 2972 N N . CYS A 1 393 ? -15.266 10.185 -17.211 1.00 90.31 393 CYS A N 1
ATOM 2973 C CA . CYS A 1 393 ? -13.955 10.287 -17.828 1.00 90.31 393 CYS A CA 1
ATOM 2974 C C . CYS A 1 393 ? -13.916 11.391 -18.886 1.00 90.31 393 CYS A C 1
ATOM 2976 O O . CYS A 1 393 ? -14.823 11.507 -19.710 1.00 90.31 393 CYS A O 1
ATOM 2978 N N . SER A 1 394 ? -12.857 12.193 -18.842 1.00 89.19 394 SER A N 1
ATOM 2979 C CA . SER A 1 394 ? -12.582 13.251 -19.806 1.00 89.19 394 SER A CA 1
ATOM 2980 C C . SER A 1 394 ? -11.090 13.544 -19.809 1.00 89.19 394 SER A C 1
ATOM 2982 O O . SER A 1 394 ? -10.465 13.732 -18.767 1.00 89.19 394 SER A O 1
ATOM 2984 N N . ASN A 1 395 ? -10.553 13.628 -21.013 1.00 84.12 395 ASN A N 1
ATOM 2985 C CA . ASN A 1 395 ? -9.188 13.993 -21.346 1.00 84.12 395 ASN A CA 1
ATOM 2986 C C . ASN A 1 395 ? -9.057 15.501 -21.643 1.00 84.12 395 ASN A C 1
ATOM 2988 O O . ASN A 1 395 ? -8.024 15.943 -22.141 1.00 84.12 395 ASN A O 1
ATOM 2992 N N . SER A 1 396 ? -10.083 16.307 -21.333 1.00 91.06 396 SER A N 1
ATOM 2993 C CA . SER A 1 396 ? -9.971 17.763 -21.421 1.00 91.06 396 SER A CA 1
ATOM 2994 C C . SER A 1 396 ? -8.995 18.299 -20.358 1.00 91.06 396 SER A C 1
ATOM 2996 O O . SER A 1 396 ? -9.074 17.889 -19.193 1.00 91.06 396 SER A O 1
ATOM 2998 N N . PRO A 1 397 ? -8.108 19.252 -20.709 1.00 91.88 397 PRO A N 1
ATOM 2999 C CA . PRO A 1 397 ? -7.168 19.844 -19.754 1.00 91.88 397 PRO A CA 1
ATOM 3000 C C . PRO A 1 397 ? -7.855 20.425 -18.512 1.00 91.88 397 PRO A C 1
ATOM 3002 O O . PRO A 1 397 ? -7.347 20.298 -17.403 1.00 91.88 397 PRO A O 1
ATOM 3005 N N . GLU A 1 398 ? -9.048 21.000 -18.680 1.00 91.56 398 GLU A N 1
ATOM 3006 C CA . GLU A 1 398 ? -9.853 21.541 -17.582 1.00 91.56 398 GLU A CA 1
ATOM 3007 C C . GLU A 1 398 ? -10.310 20.466 -16.591 1.00 91.56 398 GLU A C 1
ATOM 3009 O O . GLU A 1 398 ? -10.239 20.672 -15.379 1.00 91.56 398 GLU A O 1
ATOM 3014 N N . THR A 1 399 ? -10.779 19.309 -17.078 1.00 90.25 399 THR A N 1
ATOM 3015 C CA . THR A 1 399 ? -11.189 18.212 -16.195 1.00 90.25 399 THR A CA 1
ATOM 3016 C C . THR A 1 399 ? -9.983 17.645 -15.461 1.00 90.25 399 THR A C 1
ATOM 3018 O O . THR A 1 399 ? -10.053 17.464 -14.248 1.00 90.25 399 THR A O 1
ATOM 3021 N N . ILE A 1 400 ? -8.864 17.434 -16.156 1.00 91.88 400 ILE A N 1
ATOM 3022 C CA . ILE A 1 400 ? -7.617 16.968 -15.537 1.00 91.88 400 ILE A CA 1
ATOM 3023 C C . ILE A 1 400 ? -7.155 17.940 -14.439 1.00 91.88 400 ILE A C 1
ATOM 3025 O O . ILE A 1 400 ? -6.898 17.508 -13.316 1.00 91.88 400 ILE A O 1
ATOM 3029 N N . ALA A 1 401 ? -7.157 19.249 -14.709 1.00 93.00 401 ALA A N 1
ATOM 3030 C CA . ALA A 1 401 ? -6.792 20.267 -13.727 1.00 93.00 401 ALA A CA 1
ATOM 3031 C C . ALA A 1 401 ? -7.727 20.278 -12.504 1.00 93.00 401 ALA A C 1
ATOM 3033 O O . ALA A 1 401 ? -7.258 20.389 -11.373 1.00 93.00 401 ALA A O 1
ATOM 3034 N N . LYS A 1 402 ? -9.046 20.115 -12.695 1.00 93.25 402 LYS A N 1
ATOM 3035 C CA . LYS A 1 402 ? -10.003 20.001 -11.576 1.00 93.25 402 LYS A CA 1
ATOM 3036 C C . LYS A 1 402 ? -9.677 18.816 -10.670 1.00 93.25 402 LYS A C 1
ATOM 3038 O O . LYS A 1 402 ? -9.696 18.963 -9.452 1.00 93.25 402 LYS A O 1
ATOM 3043 N N . ILE A 1 403 ? -9.371 17.654 -11.247 1.00 92.88 403 ILE A N 1
ATOM 3044 C CA . ILE A 1 403 ? -9.048 16.452 -10.469 1.00 92.88 403 ILE A CA 1
ATOM 3045 C C . ILE A 1 403 ? -7.717 16.604 -9.740 1.00 92.88 403 ILE A C 1
ATOM 3047 O O . ILE A 1 403 ? -7.631 16.237 -8.571 1.00 92.88 403 ILE A O 1
ATOM 3051 N N . ASP A 1 404 ? -6.699 17.152 -10.396 1.00 93.44 404 ASP A N 1
ATOM 3052 C CA . ASP A 1 404 ? -5.403 17.395 -9.765 1.00 93.44 404 ASP A CA 1
ATOM 3053 C C . ASP A 1 404 ? -5.526 18.382 -8.590 1.00 93.44 404 ASP A C 1
ATOM 3055 O O . ASP A 1 404 ? -5.072 18.095 -7.481 1.00 93.44 404 ASP A O 1
ATOM 3059 N N . ASN A 1 405 ? -6.257 19.487 -8.778 1.00 94.06 405 ASN A N 1
ATOM 3060 C CA . ASN A 1 405 ? -6.549 20.447 -7.710 1.00 94.06 405 ASN A CA 1
ATOM 3061 C C . ASN A 1 405 ? -7.354 19.818 -6.563 1.00 94.06 405 ASN A C 1
ATOM 3063 O O . ASN A 1 405 ? -7.069 20.085 -5.396 1.00 94.06 405 ASN A O 1
ATOM 3067 N N . MET A 1 406 ? -8.323 18.950 -6.871 1.00 93.88 406 MET A N 1
ATOM 3068 C CA . MET A 1 406 ? -9.061 18.185 -5.863 1.00 93.88 406 MET A CA 1
ATOM 3069 C C . MET A 1 406 ? -8.133 17.256 -5.074 1.00 93.88 406 MET A C 1
ATOM 3071 O O . MET A 1 406 ? -8.177 17.247 -3.845 1.00 93.88 406 MET A O 1
ATOM 3075 N N . ASN A 1 407 ? -7.289 16.485 -5.766 1.00 94.00 407 ASN A N 1
ATOM 3076 C CA . ASN A 1 407 ? -6.352 15.557 -5.141 1.00 94.00 407 ASN A CA 1
ATOM 3077 C C . ASN A 1 407 ? -5.394 16.304 -4.200 1.00 94.00 407 ASN A C 1
ATOM 3079 O O . ASN A 1 407 ? -5.195 15.860 -3.071 1.00 94.00 407 ASN A O 1
ATOM 3083 N N . LYS A 1 408 ? -4.851 17.450 -4.634 1.00 94.19 408 LYS A N 1
ATOM 3084 C CA . LYS A 1 408 ? -3.979 18.320 -3.826 1.00 94.19 408 LYS A CA 1
ATOM 3085 C C . LYS A 1 408 ? -4.703 18.882 -2.603 1.00 94.19 408 LYS A C 1
ATOM 3087 O O . LYS A 1 408 ? -4.229 18.690 -1.488 1.00 94.19 408 LYS A O 1
ATOM 3092 N N . ALA A 1 409 ? -5.881 19.478 -2.797 1.00 94.31 409 ALA A N 1
ATOM 3093 C CA . ALA A 1 409 ? -6.661 20.076 -1.715 1.00 94.31 409 ALA A CA 1
ATOM 3094 C C . ALA A 1 409 ? -7.078 19.053 -0.649 1.00 94.31 409 ALA A C 1
ATOM 3096 O O . ALA A 1 409 ? -7.076 19.362 0.537 1.00 94.31 409 ALA A O 1
ATOM 3097 N N . VAL A 1 410 ? -7.435 17.827 -1.051 1.00 94.94 410 VAL A N 1
ATOM 3098 C CA . VAL A 1 410 ? -7.739 16.769 -0.080 1.00 94.94 410 VAL A CA 1
ATOM 3099 C C . VAL A 1 410 ? -6.463 16.292 0.612 1.00 94.94 410 VAL A C 1
ATOM 3101 O O . VAL A 1 410 ? -6.486 16.102 1.822 1.00 94.94 410 VAL A O 1
ATOM 3104 N N . ARG A 1 411 ? -5.342 16.148 -0.109 1.00 93.62 411 ARG A N 1
ATOM 3105 C CA . ARG A 1 411 ? -4.063 15.686 0.458 1.00 93.62 411 ARG A CA 1
ATOM 3106 C C . ARG A 1 411 ? -3.525 16.607 1.558 1.00 93.62 411 ARG A C 1
ATOM 3108 O O . ARG A 1 411 ? -2.943 16.096 2.504 1.00 93.62 411 ARG A O 1
ATOM 3115 N N . GLU A 1 412 ? -3.767 17.914 1.484 1.00 94.88 412 GLU A N 1
ATOM 3116 C CA . GLU A 1 412 ? -3.411 18.875 2.547 1.00 94.88 412 GLU A CA 1
ATOM 3117 C C . GLU A 1 412 ? -4.155 18.635 3.874 1.00 94.88 412 GLU A C 1
ATOM 3119 O O . GLU A 1 412 ? -3.681 19.042 4.931 1.00 94.88 412 GLU A O 1
ATOM 3124 N N . ILE A 1 413 ? -5.311 17.968 3.830 1.00 95.12 413 ILE A N 1
ATOM 3125 C CA . ILE A 1 413 ? -6.118 17.627 5.012 1.00 95.12 413 ILE A CA 1
ATOM 3126 C C . ILE A 1 413 ? -5.659 16.292 5.617 1.00 95.12 413 ILE A C 1
ATOM 3128 O O . ILE A 1 413 ? -5.892 16.024 6.797 1.00 95.12 413 ILE A O 1
ATOM 3132 N N . LEU A 1 414 ? -5.033 15.429 4.810 1.00 95.06 414 LEU A N 1
ATOM 3133 C CA . LEU A 1 414 ? -4.679 14.080 5.230 1.00 95.06 414 LEU A CA 1
ATOM 3134 C C . LEU A 1 414 ? -3.500 14.092 6.213 1.00 95.06 414 LEU A C 1
ATOM 3136 O O . LEU A 1 414 ? -2.540 14.843 6.028 1.00 95.06 414 LEU A O 1
ATOM 3140 N N . PRO A 1 415 ? -3.518 13.213 7.230 1.00 93.38 415 PRO A N 1
ATOM 3141 C CA . PRO A 1 415 ? -2.340 12.932 8.036 1.00 93.38 415 PRO A CA 1
ATOM 3142 C C . PRO A 1 415 ? -1.145 12.502 7.178 1.00 93.38 415 PRO A C 1
ATOM 3144 O O . PRO A 1 415 ? -1.305 11.923 6.105 1.00 93.38 415 PRO A O 1
ATOM 3147 N N . ALA A 1 416 ? 0.069 12.699 7.697 1.00 90.94 416 ALA A N 1
ATOM 3148 C CA . ALA A 1 416 ? 1.295 12.315 6.993 1.00 90.94 416 ALA A CA 1
ATOM 3149 C C . ALA A 1 416 ? 1.387 10.804 6.710 1.00 90.94 416 ALA A C 1
ATOM 3151 O O . ALA A 1 416 ? 2.000 10.395 5.726 1.00 90.94 416 ALA A O 1
ATOM 3152 N N . THR A 1 417 ? 0.791 9.969 7.565 1.00 91.25 417 THR A N 1
ATOM 3153 C CA . THR A 1 417 ? 0.828 8.510 7.440 1.00 91.25 417 THR A CA 1
ATOM 3154 C C . THR A 1 417 ? -0.576 7.929 7.264 1.00 91.25 417 THR A C 1
ATOM 3156 O O . THR A 1 417 ? -1.483 8.278 8.026 1.00 91.25 417 THR A O 1
ATOM 3159 N N . PRO A 1 418 ? -0.781 7.026 6.288 1.00 94.19 418 PRO A N 1
ATOM 3160 C CA . PRO A 1 418 ? -2.044 6.313 6.144 1.00 94.19 418 PRO A CA 1
ATOM 3161 C C . PRO A 1 418 ? -2.244 5.287 7.266 1.00 94.19 418 PRO A C 1
ATOM 3163 O O . PRO A 1 418 ? -1.294 4.762 7.852 1.00 94.19 418 PRO A O 1
ATOM 3166 N N . ASN A 1 419 ? -3.504 4.963 7.544 1.00 91.62 419 ASN A N 1
ATOM 3167 C CA . ASN A 1 419 ? -3.886 3.910 8.483 1.00 91.62 419 ASN A CA 1
ATOM 3168 C C . ASN A 1 419 ? -3.748 2.515 7.862 1.00 91.62 419 ASN A C 1
ATOM 3170 O O . ASN A 1 419 ? -3.441 1.550 8.569 1.00 91.62 419 ASN A O 1
ATOM 3174 N N . GLU A 1 420 ? -3.964 2.423 6.551 1.00 92.50 420 GLU A N 1
ATOM 3175 C CA . GLU A 1 420 ? -3.921 1.190 5.771 1.00 92.50 420 GLU A CA 1
ATOM 3176 C C . GLU A 1 420 ? -3.189 1.414 4.446 1.00 92.50 420 GLU A C 1
ATOM 3178 O O . GLU A 1 420 ? -3.353 2.458 3.810 1.00 92.50 420 GLU A O 1
ATOM 3183 N N . ILE A 1 421 ? -2.398 0.426 4.027 1.00 95.00 421 ILE A N 1
ATOM 3184 C CA . ILE A 1 421 ? -1.724 0.410 2.727 1.00 95.00 421 ILE A CA 1
ATOM 3185 C C . ILE A 1 421 ? -1.998 -0.946 2.091 1.00 95.00 421 ILE A C 1
ATOM 3187 O O . ILE A 1 421 ? -1.574 -1.969 2.620 1.00 95.00 421 ILE A O 1
ATOM 3191 N N . LEU A 1 422 ? -2.663 -0.959 0.946 1.00 95.00 422 LEU A N 1
ATOM 3192 C CA . LEU A 1 422 ? -2.902 -2.167 0.167 1.00 95.00 422 LEU A CA 1
ATOM 3193 C C . LEU A 1 422 ? -2.121 -2.051 -1.131 1.00 95.00 422 LEU A C 1
ATOM 3195 O O . LEU A 1 422 ? -2.294 -1.084 -1.873 1.00 95.00 422 LEU A O 1
ATOM 3199 N N . VAL A 1 423 ? -1.258 -3.021 -1.399 1.00 95.62 423 VAL A N 1
ATOM 3200 C CA . VAL A 1 423 ? -0.463 -3.082 -2.625 1.00 95.62 423 VAL A CA 1
ATOM 3201 C C . VAL A 1 423 ? -0.844 -4.342 -3.372 1.00 95.62 423 VAL A C 1
ATOM 3203 O O . VAL A 1 423 ? -0.852 -5.427 -2.801 1.00 95.62 423 VAL A O 1
ATOM 320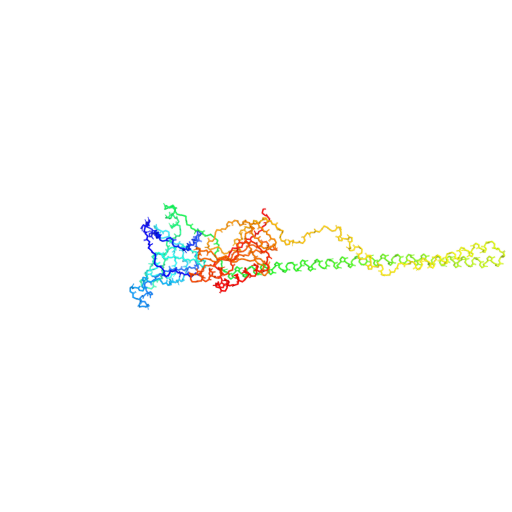6 N N . PHE A 1 424 ? -1.138 -4.196 -4.655 1.00 96.69 424 PHE A N 1
ATOM 3207 C CA . PHE A 1 424 ? -1.552 -5.275 -5.532 1.00 96.69 424 PHE A CA 1
ATOM 3208 C C . PHE A 1 424 ? -0.613 -5.357 -6.735 1.00 96.69 424 PHE A C 1
ATOM 3210 O O . PHE A 1 424 ? -0.178 -4.333 -7.272 1.00 96.69 424 PHE A O 1
ATOM 3217 N N . SER A 1 425 ? -0.336 -6.582 -7.174 1.00 96.25 425 SER A N 1
ATOM 3218 C CA . SER A 1 425 ? 0.309 -6.855 -8.456 1.00 96.25 425 SER A CA 1
ATOM 3219 C C . SER A 1 425 ? -0.771 -7.154 -9.487 1.00 96.25 425 SER A C 1
ATOM 3221 O O . SER A 1 425 ? -1.609 -8.036 -9.289 1.00 96.25 425 SER A O 1
ATOM 3223 N N . CYS A 1 426 ? -0.784 -6.376 -10.561 1.00 95.25 426 CYS A N 1
ATOM 3224 C CA . CYS A 1 426 ? -1.751 -6.487 -11.635 1.00 95.25 426 CYS A CA 1
ATOM 3225 C C . CYS A 1 426 ? -1.186 -7.275 -12.810 1.00 95.25 426 CYS A C 1
ATOM 3227 O O . CYS A 1 426 ? 0.003 -7.230 -13.097 1.00 95.25 426 CYS A O 1
ATOM 3229 N N . SER A 1 427 ? -2.068 -7.947 -13.535 1.00 92.44 427 SER A N 1
ATOM 3230 C CA . SER A 1 427 ? -1.762 -8.618 -14.798 1.00 92.44 427 SER A CA 1
ATOM 3231 C C . SER A 1 427 ? -2.928 -8.445 -15.776 1.00 92.44 427 SER A C 1
ATOM 3233 O O . SER A 1 427 ? -3.978 -7.901 -15.409 1.00 92.44 427 SER A O 1
ATOM 3235 N N . GLY A 1 428 ? -2.735 -8.840 -17.039 1.00 86.12 428 GLY A N 1
ATOM 3236 C CA . GLY A 1 428 ? -3.830 -8.916 -18.012 1.00 86.12 428 GLY A CA 1
ATOM 3237 C C . GLY A 1 428 ? -4.916 -9.866 -17.505 1.00 86.12 428 GLY A C 1
ATOM 3238 O O . GLY A 1 428 ? -4.612 -11.007 -17.164 1.00 86.12 428 GLY A O 1
ATOM 3239 N N . GLY A 1 429 ? -6.141 -9.350 -17.379 1.00 61.59 429 GLY A N 1
ATOM 3240 C CA . GLY A 1 429 ? -7.273 -10.040 -16.750 1.00 61.59 429 GLY A CA 1
ATOM 3241 C C . GLY A 1 429 ? -8.076 -10.947 -17.667 1.00 61.59 429 GLY A C 1
ATOM 3242 O O . GLY A 1 429 ? -8.062 -10.719 -18.899 1.00 61.59 429 GLY A O 1
#

pLDDT: mean 86.32, std 11.41, range [36.81, 97.06]

Secondary structure (DSSP, 8-state):
-----SS---EEEEEEEGGGTEEEEEETT-----PPPEE-SPPPTT-EEEEEE--HHHHHHTT--HHHHTS--PPEEEEEEEEE----SSS-EEEE-S---TT-TTPEEEETT--EEEEEEEEE--TTSPPPEEEEEEHHHHHHHHHHTT----EE-S----HHHHHHHHHHHHHHHHHHHHHHHHHHHHHHHHHHHHHHHHHHHHHHHHHHHHHHHHHHHHHHHHHHHHHHHHHHHTT-HHHHHHHHHHHHHHHHHHHHHHHSSPPTTHHHHHHHHHHHHHHHHS--PPP--S--SEEEEEEE-GGG-B-SS---PPEEEEE-TTSEETTTEE-EEETTEEEEEE--SSSSEEEEEEEETTTTEEEEEEEE--HHHHHHHHHHHHTT---S----HHHHHHHHHHHHHHHTTS-SS-SEEEEEEEEE-

Radius of gyration: 41.91 Å; chains: 1; bounding box: 95×44×139 Å